Protein AF-0000000077281899 (afdb_homodimer)

pLDDT: mean 81.51, std 17.68, range [34.12, 97.5]

Sequence (374 aa):
MSPRGRVKLVPLQTLPIITEPFSRVAIDLVGPLSPPSSEGHRYILTLIDFATGFPEALPLKSIDTI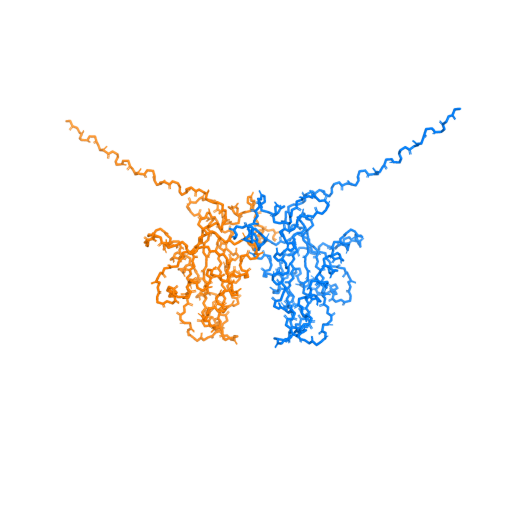SVTEALITIFSRVGIPREILSDQGTQFTPQLMQEIHKLLGVKPMFTTPYHPRSNARIDRLHSTLKAGLRKLCSDKPTEWHRYLIPTMFALREIPSDRTGFSAFEMLYGRKVRGPLAVLRDLMSPRGRVKLVPLQTLPIITEPFSRVAIDLVGPLSPPSSEGHRYILTLIDFATGFPEALPLKSIDTISVTEALITIFSRVGIPREILSDQGTQFTPQLMQEIHKLLGVKPMFTTPYHPRSNARIDRLHSTLKAGLRKLCSDKPTEWHRYLIPTMFALREIPSDRTGFSAFEMLYGRKVRGPLAVLRDL

Foldseek 3Di:
DPPPPPPPPPPPPPPPPLDQWQQEKEKEKDAQDPPAAPVQFRIWIWMATPNQRQIDIATFNDLALVRVLVVVCVVCVVRHHYQEYHYPCDPSCDPVSVVSSCVVSVHPHPPPDPDPVVNVVSVVVVVVQLVVQLCVVCVPPNNNSNVCRVLSSLVQQQDADPVPSHGSCCSRVVDHDCGPVNVVVVD/DPPPPPPPPPPPPPPPPLDQWQQEKEKEKDAQDPPAAPVQFRIWIWMATPNQRQIDIATFNDLALVRVLVVVCVVCVVRHDYQEYHYPCDPSCDPVSVVSSCVVSVHPHPPPDPDPVVNVVSVVVVVVQLVVQLCVVCVPPNNNSNVCRVLSSLVQQQDADPVPRHGSVCSRVVDHDCTPVNVVVVD

Radius of gyration: 22.89 Å; Cα contacts (8 Å, |Δi|>4): 564; chains: 2; bounding box: 59×101×50 Å

Nearest PDB structures (foldseek):
  4bac-assembly1_A-2  TM=8.674E-01  e=1.815E-12  Human spumaretrovirus
  4fw1-assembly1_B  TM=7.807E-01  e=2.555E-09  Rous sarcoma virus - Prague C
  1c0m-assembly1_A  TM=7.804E-01  e=4.773E-09  Rous sarcoma virus
  4fw2-assembly1_B  TM=7.621E-01  e=1.297E-08  Rous sarcoma virus - Prague C
  1asu-assembly1_A-2  TM=7.762E-01  e=1.086E-07  Avian sarcoma virus

Solvent-accessible surface area (backbone atoms only — not comparable to full-atom values): 20957 Å² total; per-residue (Å²): 136,80,82,75,75,74,74,71,72,66,69,72,69,73,66,72,75,77,48,60,68,36,34,40,32,39,40,49,77,46,62,82,44,82,72,45,27,81,87,50,30,25,32,34,43,35,35,37,20,70,45,36,58,40,68,47,69,43,73,24,67,57,81,48,62,65,53,47,41,51,52,49,48,62,53,26,50,73,57,22,56,40,60,33,74,37,60,70,78,40,91,83,51,39,73,67,48,48,50,51,40,22,59,75,69,60,30,62,77,49,78,62,68,75,88,50,69,65,66,52,48,54,55,50,50,50,49,50,52,48,50,53,49,44,52,68,72,17,67,91,41,67,39,50,44,70,71,46,43,59,61,51,46,28,52,56,28,56,44,56,35,89,88,76,67,46,15,18,37,30,58,58,52,73,39,88,53,43,37,73,66,52,42,57,70,72,102,135,80,80,76,74,74,74,72,72,64,70,73,68,71,66,71,74,76,47,61,68,36,36,40,31,38,40,50,75,46,63,82,43,84,72,44,28,82,85,51,29,26,32,33,43,34,36,36,20,69,46,34,58,41,69,47,69,43,75,24,67,57,79,48,61,65,52,48,40,52,53,49,46,64,53,25,51,74,57,20,58,40,61,32,75,38,58,70,76,41,92,81,53,39,73,67,49,49,49,52,41,22,59,74,69,62,30,64,75,51,78,63,67,76,87,49,70,66,64,52,48,54,53,49,50,49,50,52,51,49,49,54,50,44,52,67,72,16,69,89,43,65,37,50,43,69,70,45,41,57,61,51,46,27,51,58,28,56,44,56,36,89,86,75,68,44,16,19,37,31,58,58,53,72,39,90,52,42,37,73,66,53,41,59,69,72,104

Secondary structure (DSSP, 8-state):
--------------------TTSEEEEEEE---SSPPTT---EEEEEEETTT--EEEEEES--SHHHHHHHHHHHHHHH---SEEEE---TTS-HHHHHHHHHHHT-------S--HHHHHHHHHHHHHHHHHHHHHTSS-GGGGGGGHHHHHHHHHHSBPTTTSSBHHHHHHSS----HHHHHHH-/--------------------TTSEEEEEEE---SSPPTT---EEEEEEETTT--EEEEEES--SHHHHHHHHHHHHHHH---SEEEE---TTS-HHHHHHHHHHHT-------S--HHHHHHHHHHHHHHHHHHHHHTSS-GGGGGGGHHHHHHHHHHSBPTTTSSBHHHHHHSS----HHHHHHH-

InterPro domains:
  IPR001584 Integrase, catalytic core [PF00665] (19-117)
  IPR001584 Integrase, catalytic core [PS50994] (17-176)
  IPR012337 Ribonuclease H-like superfamily [SSF53098] (16-170)
  IPR036397 Ribonuclease H superfamily [G3DSA:3.30.420.10] (11-186)

Organism: Petrolisthes cinctipes (NCBI:txid88211)

Structure (mmCIF, N/CA/C/O backbone):
data_AF-0000000077281899-model_v1
#
loop_
_entity.id
_entity.type
_entity.pdbx_description
1 polymer 'Integrase catalytic domain-containing protein'
#
loop_
_atom_site.group_PDB
_atom_site.id
_atom_site.type_symbol
_atom_site.label_atom_id
_atom_site.label_alt_id
_atom_site.label_comp_id
_atom_site.label_asym_id
_atom_site.label_entity_id
_atom_site.label_seq_id
_atom_site.pdbx_PDB_ins_code
_atom_site.Cartn_x
_atom_site.Cartn_y
_atom_site.Cartn_z
_atom_site.occupancy
_atom_site.B_iso_or_equiv
_atom_site.auth_seq_id
_atom_site.auth_comp_id
_atom_site.auth_asym_id
_atom_site.auth_atom_id
_atom_site.pdbx_PDB_model_num
ATOM 1 N N . MET A 1 1 ? 39.531 -50.031 9.656 1 34.12 1 MET A N 1
ATOM 2 C CA . MET A 1 1 ? 39.531 -48.75 8.93 1 34.12 1 MET A CA 1
ATOM 3 C C . MET A 1 1 ? 38.094 -48.25 8.758 1 34.12 1 MET A C 1
ATOM 5 O O . MET A 1 1 ? 37.281 -48.906 8.117 1 34.12 1 MET A O 1
ATOM 9 N N . SER A 1 2 ? 37.562 -47.406 9.688 1 41.12 2 SER A N 1
ATOM 10 C CA . SER A 1 2 ? 36.188 -46.906 9.844 1 41.12 2 SER A CA 1
ATOM 11 C C . SER A 1 2 ? 35.781 -46 8.672 1 41.12 2 SER A C 1
ATOM 13 O O . SER A 1 2 ? 36.594 -45.219 8.188 1 41.12 2 SER A O 1
ATOM 15 N N . PRO A 1 3 ? 34.781 -46.406 7.863 1 44.94 3 PRO A N 1
ATOM 16 C CA . PRO A 1 3 ? 34.344 -45.625 6.688 1 44.94 3 PRO A CA 1
ATOM 17 C C . PRO A 1 3 ? 34.125 -44.156 7 1 44.94 3 PRO A C 1
ATOM 19 O O . PRO A 1 3 ? 33.5 -43.844 8.023 1 44.94 3 PRO A O 1
ATOM 22 N N . ARG A 1 4 ? 35.094 -43.312 6.758 1 41.78 4 ARG A N 1
ATOM 23 C CA . ARG A 1 4 ? 34.906 -41.875 6.844 1 41.78 4 ARG A CA 1
ATOM 24 C C . ARG A 1 4 ? 33.625 -41.438 6.137 1 41.78 4 ARG A C 1
ATOM 26 O O . ARG A 1 4 ? 33.406 -41.781 4.965 1 41.78 4 ARG A O 1
ATOM 33 N N . GLY A 1 5 ? 32.594 -41.281 6.879 1 39.41 5 GLY A N 1
ATOM 34 C CA . GLY A 1 5 ? 31.297 -40.812 6.414 1 39.41 5 GLY A CA 1
ATOM 35 C C . GLY A 1 5 ? 31.391 -39.625 5.484 1 39.41 5 GLY A C 1
ATOM 36 O O . GLY A 1 5 ? 32.094 -38.656 5.777 1 39.41 5 GLY A O 1
ATOM 37 N N . ARG A 1 6 ? 31.359 -39.875 4.188 1 42.97 6 ARG A N 1
ATOM 38 C CA . ARG A 1 6 ? 31.281 -38.844 3.178 1 42.97 6 ARG A CA 1
ATOM 39 C C . ARG A 1 6 ? 30.266 -37.75 3.576 1 42.97 6 ARG A C 1
ATOM 41 O O . ARG A 1 6 ? 29.109 -38.062 3.855 1 42.97 6 ARG A O 1
ATOM 48 N N . VAL A 1 7 ? 30.75 -36.75 4.238 1 39.31 7 VAL A N 1
ATOM 49 C CA . VAL A 1 7 ? 29.906 -35.594 4.426 1 39.31 7 VAL A CA 1
ATOM 50 C C . VAL A 1 7 ? 29.266 -35.188 3.092 1 39.31 7 VAL A C 1
ATOM 52 O O . VAL A 1 7 ? 29.984 -34.969 2.104 1 39.31 7 VAL A O 1
ATOM 55 N N . LYS A 1 8 ? 28.141 -35.75 2.809 1 39.59 8 LYS A N 1
ATOM 56 C CA . LYS A 1 8 ? 27.359 -35.281 1.674 1 39.59 8 LYS A CA 1
ATOM 57 C C . LYS A 1 8 ? 27.391 -33.75 1.597 1 39.59 8 LYS A C 1
ATOM 59 O O . LYS A 1 8 ? 27.078 -33.062 2.57 1 39.59 8 LYS A O 1
ATOM 64 N N . LEU A 1 9 ? 28.281 -33.188 0.83 1 35.5 9 LEU A N 1
ATOM 65 C CA . LEU A 1 9 ? 28.219 -31.766 0.549 1 35.5 9 LEU A CA 1
ATOM 66 C C . LEU A 1 9 ? 26.781 -31.328 0.321 1 35.5 9 LEU A C 1
ATOM 68 O O . LEU A 1 9 ? 26.078 -31.891 -0.52 1 35.5 9 LEU A O 1
ATOM 72 N N . VAL A 1 10 ? 26.078 -31.031 1.316 1 37.97 10 VAL A N 1
ATOM 73 C CA . VAL A 1 10 ? 24.828 -30.344 1.04 1 37.97 10 VAL A CA 1
ATOM 74 C C . VAL A 1 10 ? 25.031 -29.297 -0.045 1 37.97 10 VAL A C 1
ATOM 76 O O . VAL A 1 10 ? 26 -28.516 0.016 1 37.97 10 VAL A O 1
ATOM 79 N N . PRO A 1 11 ? 24.766 -29.703 -1.257 1 39.22 11 PRO A N 1
ATOM 80 C CA . PRO A 1 11 ? 24.906 -28.625 -2.24 1 39.22 11 PRO A CA 1
ATOM 81 C C . PRO A 1 11 ? 24.594 -27.25 -1.656 1 39.22 11 PRO A C 1
ATOM 83 O O . PRO A 1 11 ? 23.766 -27.141 -0.747 1 39.22 11 PRO A O 1
ATOM 86 N N . LEU A 1 12 ? 25.609 -26.406 -1.515 1 35.34 12 LEU A N 1
ATOM 87 C CA . LEU A 1 12 ? 25.328 -25 -1.215 1 35.34 12 LEU A CA 1
ATOM 88 C C . LEU A 1 12 ? 23.969 -24.578 -1.774 1 35.34 12 LEU A C 1
ATOM 90 O O . LEU A 1 12 ? 23.719 -24.75 -2.967 1 35.34 12 LEU A O 1
ATOM 94 N N . GLN A 1 13 ? 22.953 -24.891 -1.125 1 38.09 13 GLN A N 1
ATOM 95 C CA . GLN A 1 13 ? 21.75 -24.203 -1.581 1 38.09 13 GLN A CA 1
ATOM 96 C C . GLN A 1 13 ? 22.094 -22.859 -2.209 1 38.09 13 GLN A C 1
ATOM 98 O O . GLN A 1 13 ? 22.844 -22.078 -1.628 1 38.09 13 GLN A O 1
ATOM 103 N N . THR A 1 14 ? 22.422 -22.812 -3.527 1 37.22 14 THR A N 1
ATOM 104 C CA . THR A 1 14 ? 22.625 -21.547 -4.238 1 37.22 14 THR A CA 1
ATOM 105 C C . THR A 1 14 ? 21.906 -20.406 -3.521 1 37.22 14 THR A C 1
ATOM 107 O O . THR A 1 14 ? 20.719 -20.516 -3.221 1 37.22 14 THR A O 1
ATOM 110 N N . LEU A 1 15 ? 22.547 -19.797 -2.596 1 37.78 15 LEU A N 1
ATOM 111 C CA . LEU A 1 15 ? 21.969 -18.578 -2.047 1 37.78 15 LEU A CA 1
ATOM 112 C C . LEU A 1 15 ? 21.094 -17.875 -3.076 1 37.78 15 LEU A C 1
ATOM 114 O O . LEU A 1 15 ? 21.5 -17.703 -4.23 1 37.78 15 LEU A O 1
ATOM 118 N N . PRO A 1 16 ? 19.875 -18.031 -2.988 1 43.03 16 PRO A N 1
ATOM 119 C CA . PRO A 1 16 ? 19.125 -17.25 -3.979 1 43.03 16 PRO A CA 1
ATOM 120 C C . PRO A 1 16 ? 19.766 -15.898 -4.277 1 43.03 16 PRO A C 1
ATOM 122 O O . PRO A 1 16 ? 20.281 -15.242 -3.371 1 43.03 16 PRO A O 1
ATOM 125 N N . ILE A 1 17 ? 20.562 -15.672 -5.32 1 46.53 17 ILE A N 1
ATOM 126 C CA . ILE A 1 17 ? 20.969 -14.359 -5.82 1 46.53 17 ILE A CA 1
ATOM 127 C C . ILE A 1 17 ? 19.969 -13.305 -5.355 1 46.53 17 ILE A C 1
ATOM 129 O O . ILE A 1 17 ? 18.766 -13.398 -5.652 1 46.53 17 ILE A O 1
ATOM 133 N N . ILE A 1 18 ? 20.281 -12.719 -4.168 1 52.62 18 ILE A N 1
ATOM 134 C CA . ILE A 1 18 ? 19.5 -11.602 -3.645 1 52.62 18 ILE A CA 1
ATOM 135 C C . ILE A 1 18 ? 19.172 -10.633 -4.773 1 52.62 18 ILE A C 1
ATOM 137 O O . ILE A 1 18 ? 20.062 -9.992 -5.328 1 52.62 18 ILE A O 1
ATOM 141 N N . THR A 1 19 ? 18.109 -10.852 -5.566 1 78.19 19 THR A N 1
ATOM 142 C CA . THR A 1 19 ? 17.625 -10.016 -6.656 1 78.19 19 THR A CA 1
ATOM 143 C C . THR A 1 19 ? 16.969 -8.75 -6.109 1 78.19 19 THR A C 1
ATOM 145 O O . THR A 1 19 ? 16.734 -8.633 -4.902 1 78.19 19 THR A O 1
ATOM 148 N N . GLU A 1 20 ? 17.109 -7.641 -6.75 1 90.94 20 GLU A N 1
ATOM 149 C CA . GLU A 1 20 ? 16.391 -6.391 -6.5 1 90.94 20 GLU A CA 1
ATOM 150 C C . GLU A 1 20 ? 14.984 -6.652 -5.973 1 90.94 20 GLU A C 1
ATOM 152 O O . GLU A 1 20 ? 14.242 -7.461 -6.535 1 90.94 20 GLU A O 1
ATOM 157 N N . PRO A 1 21 ? 14.789 -6.121 -4.766 1 96 21 PRO A N 1
ATOM 158 C CA . PRO A 1 21 ? 13.438 -6.305 -4.227 1 96 21 PRO A CA 1
ATOM 159 C C . PRO A 1 21 ? 12.344 -6.07 -5.27 1 96 21 PRO A C 1
ATOM 161 O O . PRO A 1 21 ? 12.383 -5.074 -5.996 1 96 21 PRO A O 1
ATOM 164 N N . PHE A 1 22 ? 11.469 -7.027 -5.418 1 94.44 22 PHE A N 1
ATOM 165 C CA . PHE A 1 22 ? 10.273 -7.027 -6.25 1 94.44 22 PHE A CA 1
ATOM 166 C C . PHE A 1 22 ? 10.641 -7.094 -7.727 1 94.44 22 PHE A C 1
ATOM 168 O O . PHE A 1 22 ? 9.828 -6.746 -8.586 1 94.44 22 PHE A O 1
ATOM 175 N N . SER A 1 23 ? 11.844 -7.492 -8.023 1 91.69 23 SER A N 1
ATOM 176 C CA . SER A 1 23 ? 12.203 -7.762 -9.414 1 91.69 23 SER A CA 1
ATOM 177 C C . SER A 1 23 ? 11.547 -9.047 -9.914 1 91.69 23 SER A C 1
ATOM 179 O O . SER A 1 23 ? 11.18 -9.141 -11.086 1 91.69 23 SER A O 1
ATOM 181 N N . ARG A 1 24 ? 11.43 -9.984 -8.984 1 88.62 24 ARG A N 1
ATOM 182 C CA . ARG A 1 24 ? 10.766 -11.25 -9.25 1 88.62 24 ARG A CA 1
ATOM 183 C C . ARG A 1 24 ? 9.727 -11.57 -8.18 1 88.62 24 ARG A C 1
ATOM 185 O O . ARG A 1 24 ? 10.055 -11.609 -6.992 1 88.62 24 ARG A O 1
ATOM 192 N N . VAL A 1 25 ? 8.477 -11.797 -8.688 1 90.44 25 VAL A N 1
ATOM 193 C CA . VAL A 1 25 ? 7.414 -12.039 -7.719 1 90.44 25 VAL A CA 1
ATOM 194 C C . VAL A 1 25 ? 6.598 -13.258 -8.156 1 90.44 25 VAL A C 1
ATOM 196 O O . VAL A 1 25 ? 6.574 -13.609 -9.336 1 90.44 25 VAL A O 1
ATOM 199 N N . ALA A 1 26 ? 6.059 -13.867 -7.137 1 88.5 26 ALA A N 1
ATOM 200 C CA . ALA A 1 26 ? 5.062 -14.906 -7.395 1 88.5 26 ALA A CA 1
ATOM 201 C C . ALA A 1 26 ? 3.666 -14.438 -6.988 1 88.5 26 ALA A C 1
ATOM 203 O O . ALA A 1 26 ? 3.496 -13.812 -5.941 1 88.5 26 ALA A O 1
ATOM 204 N N . ILE A 1 27 ? 2.66 -14.75 -7.852 1 90.69 27 ILE A N 1
ATOM 205 C CA . ILE A 1 27 ? 1.284 -14.398 -7.52 1 90.69 27 ILE A CA 1
ATOM 206 C C . ILE A 1 27 ? 0.417 -15.656 -7.523 1 90.69 27 ILE A C 1
ATOM 208 O O . ILE A 1 27 ? 0.765 -16.656 -8.156 1 90.69 27 ILE A O 1
ATOM 212 N N . ASP A 1 28 ? -0.678 -15.586 -6.77 1 88.75 28 ASP A N 1
ATOM 213 C CA . ASP A 1 28 ? -1.666 -16.656 -6.715 1 88.75 28 ASP A CA 1
ATOM 214 C C . ASP A 1 28 ? -3.031 -16.125 -6.285 1 88.75 28 ASP A C 1
ATOM 216 O O . ASP A 1 28 ? -3.139 -15 -5.797 1 88.75 28 ASP A O 1
ATOM 220 N N . LEU A 1 29 ? -4.02 -16.922 -6.555 1 89.69 29 LEU A N 1
ATOM 221 C CA . LEU A 1 29 ? -5.387 -16.578 -6.18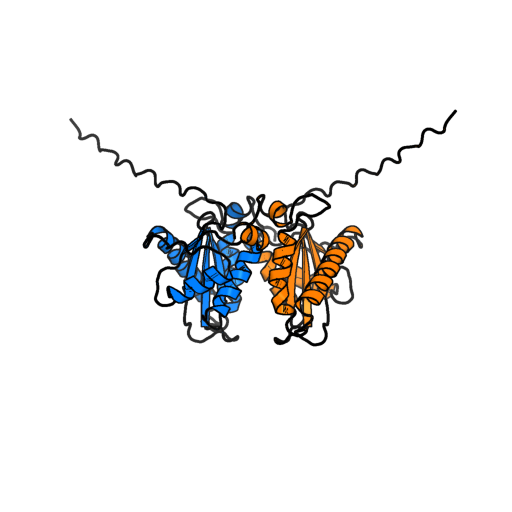8 1 89.69 29 LEU A CA 1
ATOM 222 C C . LEU A 1 29 ? -5.977 -17.594 -5.227 1 89.69 29 LEU A C 1
ATOM 224 O O . LEU A 1 29 ? -5.918 -18.797 -5.484 1 89.69 29 LEU A O 1
ATOM 228 N N . VAL A 1 30 ? -6.473 -17.062 -4.137 1 89.19 30 VAL A N 1
ATOM 229 C CA . VAL A 1 30 ? -7.234 -17.875 -3.201 1 89.19 30 VAL A CA 1
ATOM 230 C C . VAL A 1 30 ? -8.727 -17.641 -3.406 1 89.19 30 VAL A C 1
ATOM 232 O O . VAL A 1 30 ? -9.188 -16.5 -3.416 1 89.19 30 VAL A O 1
ATOM 235 N N . GLY A 1 31 ? -9.438 -18.734 -3.467 1 88.44 31 GLY A N 1
ATOM 236 C CA . GLY A 1 31 ? -10.875 -18.609 -3.635 1 88.44 31 GLY A CA 1
ATOM 237 C C . GLY A 1 31 ? -11.422 -19.484 -4.754 1 88.44 31 GLY A C 1
ATOM 238 O O . GLY A 1 31 ? -10.68 -20.25 -5.363 1 88.44 31 GLY A O 1
ATOM 239 N N . PRO A 1 32 ? -12.602 -19.5 -5.051 1 90.56 32 PRO A N 1
ATOM 240 C CA . PRO A 1 32 ? -13.602 -18.625 -4.414 1 90.56 32 PRO A CA 1
ATOM 241 C C . PRO A 1 32 ? -13.852 -19 -2.953 1 90.56 32 PRO A C 1
ATOM 243 O O . PRO A 1 32 ? -13.914 -20.188 -2.613 1 90.56 32 PRO A O 1
ATOM 246 N N . LEU A 1 33 ? -13.984 -17.953 -2.174 1 89.5 33 LEU A N 1
ATOM 247 C CA . LEU A 1 33 ? -14.273 -18.125 -0.753 1 89.5 33 LEU A CA 1
ATOM 248 C C . LEU A 1 33 ? -15.773 -18 -0.492 1 89.5 33 LEU A C 1
ATOM 250 O O . LEU A 1 33 ? -16.438 -17.125 -1.034 1 89.5 33 LEU A O 1
ATOM 254 N N . SER A 1 34 ? -16.234 -18.984 0.237 1 87.75 34 SER A N 1
ATOM 255 C CA . SER A 1 34 ? -17.641 -19.016 0.595 1 87.75 34 SER A CA 1
ATOM 256 C C . SER A 1 34 ? -17.828 -19.062 2.107 1 87.75 34 SER A C 1
ATOM 258 O O . SER A 1 34 ? -17.203 -19.875 2.785 1 87.75 34 SER A O 1
ATOM 260 N N . PRO A 1 35 ? -18.719 -18.25 2.611 1 88.56 35 PRO A N 1
ATOM 261 C CA . PRO A 1 35 ? -19.453 -17.156 1.956 1 88.56 35 PRO A CA 1
ATOM 262 C C . PRO A 1 35 ? -18.562 -15.977 1.591 1 88.56 35 PRO A C 1
ATOM 264 O O . PRO A 1 35 ? -17.438 -15.867 2.096 1 88.56 35 PRO A O 1
ATOM 267 N N . PRO A 1 36 ? -19.062 -15.102 0.631 1 93.75 36 PRO A N 1
ATOM 268 C CA . PRO A 1 36 ? -18.328 -13.867 0.375 1 93.75 36 PRO A CA 1
ATOM 269 C C . PRO A 1 36 ? -18.203 -12.984 1.614 1 93.75 36 PRO A C 1
ATOM 271 O O . PRO A 1 36 ? -18.938 -13.172 2.586 1 93.75 36 PRO A O 1
ATOM 274 N N . SER A 1 37 ? -17.266 -12.086 1.468 1 95.69 37 SER A N 1
ATOM 275 C CA . SER A 1 37 ? -17.188 -11.117 2.555 1 95.69 37 SER A CA 1
ATOM 276 C C . SER A 1 37 ? -18.422 -10.219 2.586 1 95.69 37 SER A C 1
ATOM 278 O O . SER A 1 37 ? -19.203 -10.203 1.638 1 95.69 37 SER A O 1
ATOM 280 N N . SER A 1 38 ? -18.562 -9.508 3.652 1 94.69 38 SER A N 1
ATOM 281 C CA . SER A 1 38 ? -19.672 -8.578 3.795 1 94.69 38 SER A CA 1
ATOM 282 C C . SER A 1 38 ? -19.625 -7.484 2.73 1 94.69 38 SER A C 1
ATOM 284 O O . SER A 1 38 ? -20.641 -6.84 2.447 1 94.69 38 SER A O 1
ATOM 286 N N . GLU A 1 39 ? -18.484 -7.297 2.084 1 94.19 39 GLU A N 1
ATOM 287 C CA . GLU A 1 39 ? -18.344 -6.301 1.026 1 94.19 39 GLU A CA 1
ATOM 288 C C . GLU A 1 39 ? -18.359 -6.953 -0.353 1 94.19 39 GLU A C 1
ATOM 290 O O . GLU A 1 39 ? -18.094 -6.293 -1.36 1 94.19 39 GLU A O 1
ATOM 295 N N . GLY A 1 40 ? -18.5 -8.211 -0.359 1 96.38 40 GLY A N 1
ATOM 296 C CA . GLY A 1 40 ? -18.719 -8.906 -1.622 1 96.38 40 GLY A CA 1
ATOM 297 C C . GLY A 1 40 ? -17.453 -9.5 -2.199 1 96.38 40 GLY A C 1
ATOM 298 O O . GLY A 1 40 ? -17.438 -9.945 -3.35 1 96.38 40 GLY A O 1
ATOM 299 N N . HIS A 1 41 ? -16.391 -9.547 -1.473 1 97.12 41 HIS A N 1
ATOM 300 C CA . HIS A 1 41 ? -15.148 -10.156 -1.938 1 97.12 41 HIS A CA 1
ATOM 301 C C . HIS A 1 41 ? -15.25 -11.68 -1.939 1 97.12 41 HIS A C 1
ATOM 303 O O . HIS A 1 41 ? -15.805 -12.266 -1.013 1 97.12 41 HIS A O 1
ATOM 309 N N . ARG A 1 42 ? -14.648 -12.273 -2.934 1 96 42 ARG A N 1
ATOM 310 C CA . ARG A 1 42 ? -14.734 -13.727 -3.051 1 96 42 ARG A CA 1
ATOM 311 C C . ARG A 1 42 ? -13.352 -14.344 -3.23 1 96 42 ARG A C 1
ATOM 313 O O . ARG A 1 42 ? -13.195 -15.562 -3.191 1 96 42 ARG A O 1
ATOM 320 N N . TYR A 1 43 ? -12.391 -13.516 -3.479 1 94.06 43 TYR A N 1
ATOM 321 C CA . TYR A 1 43 ? -11.039 -13.992 -3.766 1 94.06 43 TYR A CA 1
ATOM 322 C C . TYR A 1 43 ? -10 -13.18 -3.01 1 94.06 43 TYR A C 1
ATOM 324 O O . TYR A 1 43 ? -10.289 -12.07 -2.541 1 94.06 43 TYR A O 1
ATOM 332 N N . ILE A 1 44 ? -8.844 -13.773 -2.828 1 95.06 44 ILE A N 1
ATOM 333 C CA . ILE A 1 44 ? -7.668 -13.047 -2.348 1 95.06 44 ILE A CA 1
ATOM 334 C C . ILE A 1 44 ? -6.523 -13.203 -3.348 1 95.06 44 ILE A C 1
ATOM 336 O O . ILE A 1 44 ? -6.121 -14.32 -3.676 1 95.06 44 ILE A O 1
ATOM 340 N N . LEU A 1 45 ? -6.055 -12.117 -3.879 1 95 45 LEU A N 1
ATOM 341 C CA . LEU A 1 45 ? -4.797 -12.125 -4.621 1 95 45 LEU A CA 1
ATOM 342 C C . LEU A 1 45 ? -3.604 -12.086 -3.672 1 95 45 LEU A C 1
ATOM 344 O O . LEU A 1 45 ? -3.512 -11.203 -2.82 1 95 45 LEU A O 1
ATOM 348 N N . THR A 1 46 ? -2.783 -13.086 -3.805 1 94.94 46 THR A N 1
ATOM 349 C CA . THR A 1 46 ? -1.579 -13.102 -2.98 1 94.94 46 THR A CA 1
ATOM 350 C C . THR A 1 46 ? -0.333 -12.93 -3.844 1 94.94 46 THR A C 1
ATOM 352 O O . THR A 1 46 ? -0.328 -13.297 -5.02 1 94.94 46 THR A O 1
ATOM 355 N N . LEU A 1 47 ? 0.655 -12.328 -3.252 1 93.69 47 LEU A N 1
ATOM 356 C CA . LEU A 1 47 ? 1.937 -12.086 -3.904 1 93.69 47 LEU A CA 1
ATOM 357 C C . LEU A 1 47 ? 3.084 -12.195 -2.906 1 93.69 47 LEU A C 1
ATOM 359 O O . LEU A 1 47 ? 2.957 -11.758 -1.759 1 93.69 47 LEU A O 1
ATOM 363 N N . ILE A 1 48 ? 4.172 -12.789 -3.344 1 93 48 ILE A N 1
ATOM 364 C CA . ILE A 1 48 ? 5.371 -12.82 -2.512 1 93 48 ILE A CA 1
ATOM 365 C C . ILE A 1 48 ? 6.582 -12.391 -3.336 1 93 48 ILE A C 1
ATOM 367 O O . ILE A 1 48 ? 6.723 -12.789 -4.496 1 93 48 ILE A O 1
ATOM 371 N N . ASP A 1 49 ? 7.332 -11.508 -2.77 1 93.5 49 ASP A N 1
ATOM 372 C CA . ASP A 1 49 ? 8.586 -11.094 -3.385 1 93.5 49 ASP A CA 1
ATOM 373 C C . ASP A 1 49 ? 9.695 -12.102 -3.098 1 93.5 49 ASP A C 1
ATOM 375 O O . ASP A 1 49 ? 9.945 -12.453 -1.941 1 93.5 49 ASP A O 1
ATOM 379 N N . PHE A 1 50 ? 10.461 -12.5 -4.074 1 88.44 50 PHE A N 1
ATOM 380 C CA . PHE A 1 50 ? 11.461 -13.539 -3.895 1 88.44 50 PHE A CA 1
ATOM 381 C C . PHE A 1 50 ? 12.672 -13.008 -3.137 1 88.44 50 PHE A C 1
ATOM 383 O O . PHE A 1 50 ? 13.297 -13.734 -2.363 1 88.44 50 PHE A O 1
ATOM 390 N N . ALA A 1 51 ? 12.953 -11.812 -3.371 1 91.25 51 ALA A N 1
ATOM 391 C CA . ALA A 1 51 ? 14.172 -11.25 -2.787 1 91.25 51 ALA A CA 1
ATOM 392 C C . ALA A 1 51 ? 14.008 -11.031 -1.286 1 91.25 51 ALA A C 1
ATOM 394 O O . ALA A 1 51 ? 14.93 -11.281 -0.512 1 91.25 51 ALA A O 1
ATOM 395 N N . THR A 1 52 ? 12.797 -10.625 -0.877 1 93.38 52 THR A N 1
ATOM 396 C CA . THR A 1 52 ? 12.664 -10.156 0.497 1 93.38 52 THR A CA 1
ATOM 397 C C . THR A 1 52 ? 11.688 -11.023 1.273 1 93.38 52 THR A C 1
ATOM 399 O O . THR A 1 52 ? 11.648 -10.984 2.504 1 93.38 52 THR A O 1
ATOM 402 N N . GLY A 1 53 ? 10.883 -11.734 0.569 1 91.88 53 GLY A N 1
ATOM 403 C CA . GLY A 1 53 ? 9.82 -12.484 1.232 1 91.88 53 GLY A CA 1
ATOM 404 C C . GLY A 1 53 ? 8.641 -11.617 1.633 1 91.88 53 GLY A C 1
ATOM 405 O O . GLY A 1 53 ? 7.758 -12.062 2.365 1 91.88 53 GLY A O 1
ATOM 406 N N . PHE A 1 54 ? 8.547 -10.406 1.171 1 95.88 54 PHE A N 1
ATOM 407 C CA . PHE A 1 54 ? 7.484 -9.469 1.521 1 95.88 54 PHE A CA 1
ATOM 408 C C . PHE A 1 54 ? 6.148 -9.93 0.948 1 95.88 54 PHE A C 1
ATOM 410 O O . PHE A 1 54 ? 5.992 -10.023 -0.271 1 95.88 54 PHE A O 1
ATOM 417 N N . PRO A 1 55 ? 5.191 -10.156 1.827 1 96.44 55 PRO A N 1
ATOM 418 C CA . PRO A 1 55 ? 3.91 -10.688 1.353 1 96.44 55 PRO A CA 1
ATOM 419 C C . PRO A 1 55 ? 2.893 -9.594 1.052 1 96.44 55 PRO A C 1
ATOM 421 O O . PRO A 1 55 ? 2.924 -8.523 1.676 1 96.44 55 PRO A O 1
ATOM 424 N N . GLU A 1 56 ? 2.061 -9.836 0.072 1 97.5 56 GLU A N 1
ATOM 425 C CA . GLU A 1 56 ? 0.884 -9.031 -0.23 1 97.5 56 GLU A CA 1
ATOM 426 C C . GLU A 1 56 ? -0.377 -9.891 -0.287 1 97.5 56 GLU A C 1
ATOM 428 O O . GLU A 1 56 ? -0.331 -11.039 -0.725 1 97.5 56 GLU A O 1
ATOM 433 N N . ALA A 1 57 ? -1.48 -9.344 0.148 1 96.56 57 ALA A N 1
ATOM 434 C CA . ALA A 1 57 ? -2.797 -9.961 0.019 1 96.56 57 ALA A CA 1
ATOM 435 C C . ALA A 1 57 ? -3.885 -8.906 -0.159 1 96.56 57 ALA A C 1
ATOM 437 O O . ALA A 1 57 ? -4.016 -7.996 0.664 1 96.56 57 ALA A O 1
ATOM 438 N N . LEU A 1 58 ? -4.602 -9.023 -1.225 1 97.5 58 LEU A N 1
ATOM 439 C CA . LEU A 1 58 ? -5.688 -8.086 -1.496 1 97.5 58 LEU A CA 1
ATOM 440 C C . LEU A 1 58 ? -6.988 -8.828 -1.786 1 97.5 58 LEU A C 1
ATOM 442 O O . LEU A 1 58 ? -6.996 -9.805 -2.545 1 97.5 58 LEU A O 1
ATOM 446 N N . PRO A 1 59 ? -8.047 -8.406 -1.193 1 97.25 59 PRO A N 1
ATOM 447 C CA . PRO A 1 59 ? -9.344 -9.016 -1.512 1 97.25 59 PRO A CA 1
ATOM 448 C C . PRO A 1 59 ? -9.875 -8.586 -2.875 1 97.25 59 PRO A C 1
ATOM 450 O O . PRO A 1 59 ? -9.703 -7.434 -3.275 1 97.25 59 PRO A O 1
ATOM 453 N N . LEU A 1 60 ? -10.492 -9.5 -3.564 1 96.81 60 LEU A N 1
ATOM 454 C CA . LEU A 1 60 ? -11.062 -9.227 -4.879 1 96.81 60 LEU A CA 1
ATOM 455 C C . LEU A 1 60 ? -12.508 -9.703 -4.949 1 96.81 60 LEU A C 1
ATOM 457 O O . LEU A 1 60 ? -12.852 -10.75 -4.391 1 96.81 60 LEU A O 1
ATOM 461 N N . LYS A 1 61 ? -13.297 -8.953 -5.641 1 96.56 61 LYS A N 1
ATOM 462 C CA . LYS A 1 61 ? -14.672 -9.383 -5.91 1 96.56 61 LYS A CA 1
ATOM 463 C C . LYS A 1 61 ? -14.727 -10.297 -7.129 1 96.56 61 LYS A C 1
ATOM 465 O O . LYS A 1 61 ? -15.602 -11.172 -7.215 1 96.56 61 LYS A O 1
ATOM 470 N N . SER A 1 62 ? -13.789 -10.062 -8.055 1 94.7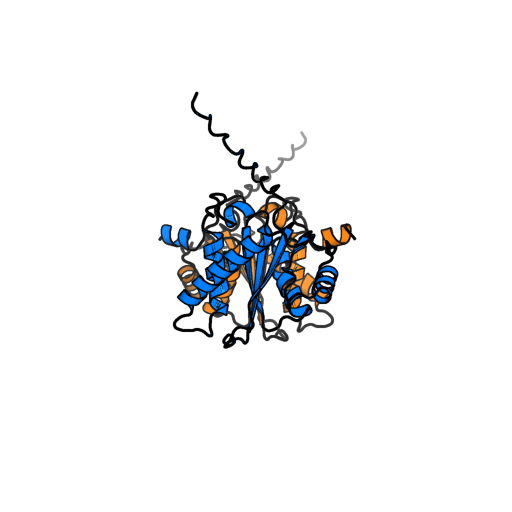5 62 SER A N 1
ATOM 471 C CA . SER A 1 62 ? -13.703 -10.836 -9.281 1 94.75 62 SER A CA 1
ATOM 472 C C . SER A 1 62 ? -12.25 -11.055 -9.703 1 94.75 62 SER A C 1
ATOM 474 O O . SER A 1 62 ? -11.344 -10.406 -9.172 1 94.75 62 SER A O 1
ATOM 476 N N . ILE A 1 63 ? -12.062 -11.984 -10.578 1 91.81 63 ILE A N 1
ATOM 477 C CA . ILE A 1 63 ? -10.695 -12.289 -10.977 1 91.81 63 ILE A CA 1
ATOM 478 C C . ILE A 1 63 ? -10.539 -12.086 -12.484 1 91.81 63 ILE A C 1
ATOM 480 O O . ILE A 1 63 ? -9.773 -12.797 -13.133 1 91.81 63 ILE A O 1
ATOM 484 N N . ASP A 1 64 ? -11.344 -11.234 -12.984 1 91.75 64 ASP A N 1
ATOM 485 C CA . ASP A 1 64 ? -11.125 -10.875 -14.383 1 91.75 64 ASP A CA 1
ATOM 486 C C . ASP A 1 64 ? -9.828 -10.094 -14.562 1 91.75 64 ASP A C 1
ATOM 488 O O . ASP A 1 64 ? -9.242 -9.617 -13.586 1 91.75 64 ASP A O 1
ATOM 492 N N . THR A 1 65 ? -9.359 -9.969 -15.734 1 90 65 THR A N 1
ATOM 493 C CA . THR A 1 65 ? -8.07 -9.375 -16.078 1 90 65 THR A CA 1
ATOM 494 C C . THR A 1 65 ? -7.941 -7.977 -15.484 1 90 65 THR A C 1
ATOM 496 O O . THR A 1 65 ? -6.914 -7.641 -14.891 1 90 65 THR A O 1
ATOM 499 N N . ILE A 1 66 ? -8.945 -7.199 -15.586 1 90.25 66 ILE A N 1
ATOM 500 C CA . ILE A 1 66 ? -8.914 -5.809 -15.133 1 90.25 66 ILE A CA 1
ATOM 501 C C . ILE A 1 66 ? -8.781 -5.766 -13.609 1 90.25 66 ILE A C 1
ATOM 503 O O . ILE A 1 66 ? -7.941 -5.043 -13.078 1 90.25 66 ILE A O 1
ATOM 507 N N . SER A 1 67 ? -9.609 -6.574 -12.938 1 93.19 67 SER A N 1
ATOM 508 C CA . SER A 1 67 ? -9.594 -6.598 -11.477 1 93.19 67 SER A CA 1
ATOM 509 C C . SER A 1 67 ? -8.227 -7.027 -10.945 1 93.19 67 SER A C 1
ATOM 511 O O . SER A 1 67 ? -7.688 -6.398 -10.031 1 93.19 67 SER A O 1
ATOM 513 N N . VAL A 1 68 ? -7.691 -8.016 -11.523 1 93.69 68 VAL A N 1
ATOM 514 C CA . VAL A 1 68 ? -6.402 -8.539 -11.086 1 93.69 68 VAL A CA 1
ATOM 515 C C . VAL A 1 68 ? -5.301 -7.531 -11.414 1 93.69 68 VAL A C 1
ATOM 517 O O . VAL A 1 68 ? -4.438 -7.254 -10.578 1 93.69 68 VAL A O 1
ATOM 520 N N . THR A 1 69 ? -5.344 -6.98 -12.578 1 93.31 69 THR A N 1
ATOM 521 C CA . THR A 1 69 ? -4.336 -6.008 -12.984 1 93.31 69 THR A CA 1
ATOM 522 C C . THR A 1 69 ? -4.371 -4.777 -12.078 1 93.31 69 THR A C 1
ATOM 524 O O . THR A 1 69 ? -3.326 -4.281 -11.664 1 93.31 69 THR A O 1
ATOM 527 N N . GLU A 1 70 ? -5.547 -4.332 -11.781 1 93.25 70 GLU A N 1
ATOM 528 C CA . GLU A 1 70 ? -5.684 -3.172 -10.906 1 93.25 70 GLU A CA 1
ATOM 529 C C . GLU A 1 70 ? -5.121 -3.457 -9.523 1 93.25 70 GLU A C 1
ATOM 531 O O . GLU A 1 70 ? -4.484 -2.594 -8.914 1 93.25 70 GLU A O 1
ATOM 536 N N . ALA A 1 71 ? -5.371 -4.629 -9.062 1 96.12 71 ALA A N 1
ATOM 537 C CA . ALA A 1 71 ? -4.816 -5.027 -7.773 1 96.12 71 ALA A CA 1
ATOM 538 C C . ALA A 1 71 ? -3.291 -5.055 -7.812 1 96.12 71 ALA A C 1
ATOM 540 O O . ALA A 1 71 ? -2.631 -4.582 -6.883 1 96.12 71 ALA A O 1
ATOM 541 N N . LEU A 1 72 ? -2.754 -5.555 -8.859 1 95.5 72 LEU A N 1
ATOM 542 C CA . LEU A 1 72 ? -1.304 -5.625 -9.016 1 95.5 72 LEU A CA 1
ATOM 543 C C . LEU A 1 72 ? -0.703 -4.227 -9.125 1 95.5 72 LEU A C 1
ATOM 545 O O . LEU A 1 72 ? 0.351 -3.949 -8.547 1 95.5 72 LEU A O 1
ATOM 549 N N . ILE A 1 73 ? -1.362 -3.35 -9.797 1 94.5 73 ILE A N 1
ATOM 550 C CA . ILE A 1 73 ? -0.897 -1.973 -9.93 1 94.5 73 ILE A CA 1
ATOM 551 C C . ILE A 1 73 ? -0.886 -1.305 -8.555 1 94.5 73 ILE A C 1
ATOM 553 O O . ILE A 1 73 ? 0.024 -0.533 -8.242 1 94.5 73 ILE A O 1
ATOM 557 N N . THR A 1 74 ? -1.868 -1.609 -7.773 1 96.06 74 THR A N 1
ATOM 558 C CA . THR A 1 74 ? -1.925 -1.088 -6.41 1 96.06 74 THR A CA 1
ATOM 559 C C . THR A 1 74 ? -0.685 -1.499 -5.625 1 96.06 74 THR A C 1
ATOM 561 O O . THR A 1 74 ? -0.101 -0.685 -4.906 1 96.06 74 THR A O 1
ATOM 564 N N . ILE A 1 75 ? -0.291 -2.689 -5.789 1 97.44 75 ILE A N 1
ATOM 565 C CA . ILE A 1 75 ? 0.894 -3.203 -5.109 1 97.44 75 ILE A CA 1
ATOM 566 C C . ILE A 1 75 ? 2.148 -2.57 -5.707 1 97.44 75 ILE A C 1
ATOM 568 O O . ILE A 1 75 ? 2.949 -1.967 -4.992 1 97.44 75 ILE A O 1
ATOM 572 N N . PHE A 1 76 ? 2.264 -2.59 -7.016 1 96.62 76 PHE A N 1
ATOM 573 C CA . PHE A 1 76 ? 3.504 -2.229 -7.691 1 96.62 76 PHE A CA 1
ATOM 574 C C . PHE A 1 76 ? 3.725 -0.72 -7.648 1 96.62 76 PHE A C 1
ATOM 576 O O . PHE A 1 76 ? 4.863 -0.251 -7.711 1 96.62 76 PHE A O 1
ATOM 583 N N . SER A 1 77 ? 2.699 0.02 -7.496 1 96.31 77 SER A N 1
ATOM 584 C CA . SER A 1 77 ? 2.826 1.47 -7.387 1 96.31 77 SER A CA 1
ATOM 585 C C . SER A 1 77 ? 3.596 1.865 -6.129 1 96.31 77 SER A C 1
ATOM 587 O O . SER A 1 77 ? 4.023 3.014 -5.992 1 96.31 77 SER A O 1
ATOM 589 N N . ARG A 1 78 ? 3.805 0.91 -5.273 1 97.25 78 ARG A N 1
ATOM 590 C CA . ARG A 1 78 ? 4.484 1.204 -4.016 1 97.25 78 ARG A CA 1
ATOM 591 C C . ARG A 1 78 ? 5.895 0.622 -4.008 1 97.25 78 ARG A C 1
ATOM 593 O O . ARG A 1 78 ? 6.781 1.14 -3.324 1 97.25 78 ARG A O 1
ATOM 600 N N . VAL A 1 79 ? 6.055 -0.418 -4.793 1 97.44 79 VAL A N 1
ATOM 601 C CA . VAL A 1 79 ? 7.305 -1.153 -4.641 1 97.44 79 VAL A CA 1
ATOM 602 C C . VAL A 1 79 ? 7.992 -1.291 -5.996 1 97.44 79 VAL A C 1
ATOM 604 O O . VAL A 1 79 ? 9.109 -1.816 -6.086 1 97.44 79 VAL A O 1
ATOM 607 N N . GLY A 1 80 ? 7.352 -0.917 -7.066 1 95.31 80 GLY A N 1
ATOM 608 C CA . GLY A 1 80 ? 7.93 -0.989 -8.398 1 95.31 80 GLY A CA 1
ATOM 609 C C . GLY A 1 80 ? 7.355 -2.115 -9.234 1 95.31 80 GLY A C 1
ATOM 610 O O . GLY A 1 80 ? 6.859 -3.107 -8.695 1 95.31 80 GLY A O 1
ATOM 611 N N . ILE A 1 81 ? 7.434 -1.957 -10.516 1 93.81 81 ILE A N 1
ATOM 612 C CA . ILE A 1 81 ? 6.992 -2.979 -11.461 1 93.81 81 ILE A CA 1
ATOM 613 C C . ILE A 1 81 ? 8.055 -4.07 -11.578 1 93.81 81 ILE A C 1
ATOM 615 O O . ILE A 1 81 ? 9.219 -3.781 -11.867 1 93.81 81 ILE A O 1
ATOM 619 N N . PRO A 1 82 ? 7.637 -5.27 -11.375 1 92.06 82 PRO A N 1
ATOM 620 C CA . PRO A 1 82 ? 8.617 -6.355 -11.438 1 92.06 82 PRO A CA 1
ATOM 621 C C . PRO A 1 82 ? 9.094 -6.637 -12.859 1 92.06 82 PRO A C 1
ATOM 623 O O . PRO A 1 82 ? 8.461 -6.195 -13.828 1 92.06 82 PRO A O 1
ATOM 626 N N . ARG A 1 83 ? 10.172 -7.359 -12.891 1 87.69 83 ARG A N 1
ATOM 627 C CA . ARG A 1 83 ? 10.672 -7.844 -14.172 1 87.69 83 ARG A CA 1
ATOM 628 C C . ARG A 1 83 ? 10.039 -9.18 -14.539 1 87.69 83 ARG A C 1
ATOM 630 O O . ARG A 1 83 ? 9.867 -9.492 -15.719 1 87.69 83 ARG A O 1
ATOM 637 N N . GLU A 1 84 ? 9.719 -9.891 -13.453 1 85.94 84 GLU A N 1
ATOM 638 C CA . GLU A 1 84 ? 9.156 -11.219 -13.664 1 85.94 84 GLU A CA 1
ATOM 639 C C . GLU A 1 84 ? 8.016 -11.5 -12.688 1 85.94 84 GLU A C 1
ATOM 641 O O . GLU A 1 84 ? 8.156 -11.273 -11.484 1 85.94 84 GLU A O 1
ATOM 646 N N . ILE A 1 85 ? 6.945 -11.945 -13.312 1 88.06 85 ILE A N 1
ATOM 647 C CA . ILE A 1 85 ? 5.801 -12.383 -12.516 1 88.06 85 ILE A CA 1
ATOM 648 C C . ILE A 1 85 ? 5.547 -13.875 -12.758 1 88.06 85 ILE A C 1
ATOM 650 O O . ILE A 1 85 ? 5.273 -14.289 -13.883 1 88.06 85 ILE A O 1
ATOM 654 N N . LEU A 1 86 ? 5.633 -14.609 -11.633 1 83.31 86 LEU A N 1
ATOM 655 C CA . LEU A 1 86 ? 5.398 -16.047 -11.719 1 83.31 86 LEU A CA 1
ATOM 656 C C . LEU A 1 86 ? 4.027 -16.406 -11.156 1 83.31 86 LEU A C 1
ATOM 658 O O . LEU A 1 86 ? 3.594 -15.844 -10.156 1 83.31 86 LEU A O 1
ATOM 662 N N . SER A 1 87 ? 3.264 -17.234 -11.898 1 82.5 87 SER A N 1
ATOM 663 C CA . SER A 1 87 ? 1.998 -17.75 -11.391 1 82.5 87 SER A CA 1
ATOM 664 C C . SER A 1 87 ? 1.939 -19.266 -11.5 1 82.5 87 SER A C 1
ATOM 666 O O . SER A 1 87 ? 2.57 -19.859 -12.375 1 82.5 87 SER A O 1
ATOM 668 N N . ASP A 1 88 ? 1.602 -19.953 -10.359 1 68.12 88 ASP A N 1
ATOM 669 C CA . ASP A 1 88 ? 1.465 -21.391 -10.508 1 68.12 88 ASP A CA 1
ATOM 670 C C . ASP A 1 88 ? 0.369 -21.734 -11.516 1 68.12 88 ASP A C 1
ATOM 672 O O . ASP A 1 88 ? -0.584 -20.969 -11.695 1 68.12 88 ASP A O 1
ATOM 676 N N . GLN A 1 89 ? 0.709 -21.844 -12.797 1 58.16 89 GLN A N 1
ATOM 677 C CA . GLN A 1 89 ? -0.162 -22.234 -13.898 1 58.16 89 GLN A CA 1
ATOM 678 C C . GLN A 1 89 ? -1.385 -23 -13.398 1 58.16 89 GLN A C 1
ATOM 680 O O . GLN A 1 89 ? -1.702 -24.078 -13.906 1 58.16 89 GLN A O 1
ATOM 685 N N . GLY A 1 90 ? -1.796 -22.406 -12.281 1 57.72 90 GLY A N 1
ATOM 686 C CA . GLY A 1 90 ? -3.047 -23.062 -11.953 1 57.72 90 GLY A CA 1
ATOM 687 C C . GLY A 1 90 ? -4.215 -22.594 -12.797 1 57.72 90 GLY A C 1
ATOM 688 O O . GLY A 1 90 ? -4.027 -21.844 -13.758 1 57.72 90 GLY A O 1
ATOM 689 N N . THR A 1 91 ? -5.34 -23.172 -12.633 1 64.25 91 THR A N 1
ATOM 690 C CA . THR A 1 91 ? -6.535 -23 -13.453 1 64.25 91 THR A CA 1
ATOM 691 C C . THR A 1 91 ? -6.988 -21.547 -13.453 1 64.25 91 THR A C 1
ATOM 693 O O . THR A 1 91 ? -7.668 -21.094 -14.375 1 64.25 91 THR A O 1
ATOM 696 N N . GLN A 1 92 ? -6.504 -20.75 -12.539 1 77.12 92 GLN A N 1
ATOM 697 C CA . GLN A 1 92 ? -7.078 -19.406 -12.461 1 77.12 92 GLN A CA 1
ATOM 698 C C . GLN A 1 92 ? -6.254 -18.406 -13.266 1 77.12 92 GLN A C 1
ATOM 700 O O . GLN A 1 92 ? -6.789 -17.406 -13.766 1 77.12 92 GLN A O 1
ATOM 705 N N . PHE A 1 93 ? -4.98 -18.625 -13.312 1 77.81 93 PHE A N 1
ATOM 706 C CA . PHE A 1 93 ? -4.148 -17.766 -14.156 1 77.81 93 PHE A CA 1
ATOM 707 C C . PHE A 1 93 ? -3.828 -18.453 -15.477 1 77.81 93 PHE A C 1
ATOM 709 O O . PHE A 1 93 ? -2.814 -19.141 -15.594 1 77.81 93 PHE A O 1
ATOM 716 N N . THR A 1 94 ? -4.688 -18.203 -16.375 1 77.5 94 THR A N 1
ATOM 717 C CA . THR A 1 94 ? -4.484 -18.766 -17.703 1 77.5 94 THR A CA 1
ATOM 718 C C . THR A 1 94 ? -3.361 -18.031 -18.438 1 77.5 94 THR A C 1
ATOM 720 O O . THR A 1 94 ? -3.049 -16.875 -18.109 1 77.5 94 THR A O 1
ATOM 723 N N . PRO A 1 95 ? -2.762 -18.703 -19.375 1 76.94 95 PRO A N 1
ATOM 724 C CA . PRO A 1 95 ? -1.741 -18.031 -20.172 1 76.94 95 PRO A CA 1
ATOM 725 C C . PRO A 1 95 ? -2.246 -16.719 -20.781 1 76.94 95 PRO A C 1
ATOM 727 O O . PRO A 1 95 ? -1.516 -15.734 -20.828 1 76.94 95 PRO A O 1
ATOM 730 N N . GLN A 1 96 ? -3.465 -16.75 -21.172 1 81.25 96 GLN A N 1
ATOM 731 C CA . GLN A 1 96 ? -4.047 -15.562 -21.797 1 81.25 96 GLN A CA 1
ATOM 732 C C . GLN A 1 96 ? -4.188 -14.43 -20.781 1 81.25 96 GLN A C 1
ATOM 734 O O . GLN A 1 96 ? -3.867 -13.281 -21.094 1 81.25 96 GLN A O 1
ATOM 739 N N . LEU A 1 97 ? -4.645 -14.766 -19.625 1 81.56 97 LEU A N 1
ATOM 740 C CA . LEU A 1 97 ? -4.793 -13.773 -18.578 1 81.56 97 LEU A CA 1
ATOM 741 C C . LEU A 1 97 ? -3.445 -13.164 -18.203 1 81.56 97 LEU A C 1
ATOM 743 O O . LEU A 1 97 ? -3.32 -11.945 -18.078 1 81.56 97 LEU A O 1
ATOM 747 N N . MET A 1 98 ? -2.518 -13.984 -18.125 1 83.75 98 MET A N 1
ATOM 748 C CA . MET A 1 98 ? -1.187 -13.523 -17.734 1 83.75 98 MET A CA 1
ATOM 749 C C . MET A 1 98 ? -0.578 -12.648 -18.812 1 83.75 98 MET A C 1
ATOM 751 O O . MET A 1 98 ? 0.082 -11.648 -18.516 1 83.75 98 MET A O 1
ATOM 755 N N . GLN A 1 99 ? -0.826 -13.055 -19.984 1 84.81 99 GLN A N 1
ATOM 756 C CA . GLN A 1 99 ? -0.34 -12.25 -21.094 1 84.81 99 GLN A CA 1
ATOM 757 C C . GLN A 1 99 ? -0.947 -10.852 -21.078 1 84.81 99 GLN A C 1
ATOM 759 O O . GLN A 1 99 ? -0.244 -9.859 -21.281 1 84.81 99 GLN A O 1
ATOM 764 N N . GLU A 1 100 ? -2.143 -10.812 -20.828 1 86.5 100 GLU A N 1
ATOM 765 C CA . GLU A 1 100 ? -2.84 -9.531 -20.766 1 86.5 100 GLU A CA 1
ATOM 766 C C . GLU A 1 100 ? -2.348 -8.688 -19.594 1 86.5 100 GLU A C 1
ATOM 768 O O . GLU A 1 100 ? -2.188 -7.469 -19.719 1 86.5 100 GLU A O 1
ATOM 773 N N . ILE A 1 101 ? -2.123 -9.312 -18.531 1 85.75 101 ILE A N 1
ATOM 774 C CA . ILE A 1 101 ? -1.603 -8.625 -17.344 1 85.75 101 ILE A CA 1
ATOM 775 C C . ILE A 1 101 ? -0.224 -8.039 -17.656 1 85.75 101 ILE A C 1
ATOM 777 O O . ILE A 1 101 ? 0.042 -6.875 -17.375 1 85.75 101 ILE A O 1
ATOM 781 N N . HIS A 1 102 ? 0.56 -8.859 -18.266 1 86.62 102 HIS A N 1
ATOM 782 C CA . HIS A 1 102 ? 1.897 -8.406 -18.625 1 86.62 102 HIS A CA 1
ATOM 783 C C . HIS A 1 102 ? 1.835 -7.199 -19.562 1 86.62 102 HIS A C 1
ATOM 785 O O . HIS A 1 102 ? 2.562 -6.223 -19.375 1 86.62 102 HIS A O 1
ATOM 791 N N . LYS A 1 103 ? 0.981 -7.305 -20.453 1 85.44 103 LYS A N 1
ATOM 792 C CA . LYS A 1 103 ? 0.819 -6.23 -21.438 1 85.44 103 LYS A CA 1
ATOM 793 C C . LYS A 1 103 ? 0.384 -4.934 -20.75 1 85.44 103 LYS A C 1
ATOM 795 O O . LYS A 1 103 ? 0.956 -3.873 -21.016 1 85.44 103 LYS A O 1
ATOM 800 N N . LEU A 1 104 ? -0.502 -5.09 -19.875 1 83.25 104 LEU A N 1
ATOM 801 C CA . LEU A 1 104 ? -1.045 -3.914 -19.203 1 83.25 104 LEU A CA 1
ATOM 802 C C . LEU A 1 104 ? -0.012 -3.303 -18.266 1 83.25 104 LEU A C 1
ATOM 804 O O . LEU A 1 104 ? 0.011 -2.084 -18.062 1 83.25 104 LEU A O 1
ATOM 808 N N . LEU A 1 105 ? 0.877 -4.109 -17.781 1 85.31 105 LEU A N 1
ATOM 809 C CA . LEU A 1 105 ? 1.883 -3.645 -16.844 1 85.31 105 LEU A CA 1
ATOM 810 C C . LEU A 1 105 ? 3.156 -3.219 -17.562 1 85.31 105 LEU A C 1
ATOM 812 O O . LEU A 1 105 ? 4.016 -2.557 -16.969 1 85.31 105 LEU A O 1
ATOM 816 N N . GLY A 1 106 ? 3.25 -3.592 -18.797 1 80.06 106 GLY A N 1
ATOM 817 C CA . GLY A 1 106 ? 4.465 -3.314 -19.547 1 80.06 106 GLY A CA 1
ATOM 818 C C . GLY A 1 106 ? 5.621 -4.219 -19.172 1 80.06 106 GLY A C 1
ATOM 819 O O . GLY A 1 106 ? 6.773 -3.779 -19.125 1 80.06 106 GLY A O 1
ATOM 820 N N . VAL A 1 107 ? 5.324 -5.363 -18.734 1 79.88 107 VAL A N 1
ATOM 821 C CA . VAL A 1 107 ? 6.324 -6.355 -18.344 1 79.88 107 VAL A CA 1
ATOM 822 C C . VAL A 1 107 ? 6.43 -7.434 -19.422 1 79.88 107 VAL A C 1
ATOM 824 O O . VAL A 1 107 ? 5.426 -7.832 -20.016 1 79.88 107 VAL A O 1
ATOM 827 N N . LYS A 1 108 ? 7.602 -7.785 -19.797 1 70.94 108 LYS A N 1
ATOM 828 C CA . LYS A 1 108 ? 7.773 -8.867 -20.75 1 70.94 108 LYS A CA 1
ATOM 829 C C . LYS A 1 108 ? 7.422 -10.219 -20.125 1 70.94 108 LYS A C 1
ATOM 831 O O . LYS A 1 108 ? 7.84 -10.516 -19.016 1 70.94 108 LYS A O 1
ATOM 836 N N . PRO A 1 109 ? 6.465 -10.836 -20.797 1 60.91 109 PRO A N 1
ATOM 837 C CA . PRO A 1 109 ? 6.137 -12.172 -20.281 1 60.91 109 PRO A CA 1
ATOM 838 C C . PRO A 1 109 ? 7.363 -13.07 -20.141 1 60.91 109 PRO A C 1
ATOM 840 O O . PRO A 1 109 ? 8.234 -13.055 -21.016 1 60.91 109 PRO A O 1
ATOM 843 N N . MET A 1 110 ? 7.961 -13.141 -19.078 1 52.5 110 MET A N 1
ATOM 844 C CA . MET A 1 110 ? 8.969 -14.203 -19.062 1 52.5 110 MET A CA 1
ATOM 845 C C . MET A 1 110 ? 8.305 -15.57 -19.016 1 52.5 110 MET A C 1
ATOM 847 O O . MET A 1 110 ? 7.445 -15.828 -18.172 1 52.5 110 MET A O 1
ATOM 851 N N . PHE A 1 111 ? 8.266 -16.094 -20.188 1 45.5 111 PHE A N 1
ATOM 852 C CA . PHE A 1 111 ? 7.875 -17.5 -20.172 1 45.5 111 PHE A CA 1
ATOM 853 C C . PHE A 1 111 ? 8.445 -18.219 -18.953 1 45.5 111 PHE A C 1
ATOM 855 O O . PHE A 1 111 ? 9.664 -18.25 -18.75 1 45.5 111 PHE A O 1
ATOM 862 N N . THR A 1 112 ? 7.848 -17.812 -17.844 1 45.69 112 THR A N 1
ATOM 863 C CA . THR A 1 112 ? 8.242 -18.484 -16.609 1 45.69 112 THR A CA 1
ATOM 864 C C . THR A 1 112 ? 8.734 -19.906 -16.906 1 45.69 112 THR A C 1
ATOM 866 O O . THR A 1 112 ? 8.133 -20.625 -17.719 1 45.69 112 THR A O 1
ATOM 869 N N . THR A 1 113 ? 10.023 -20.016 -16.953 1 44.44 113 THR A N 1
ATOM 870 C CA . THR A 1 113 ? 10.57 -21.359 -16.844 1 44.44 113 THR A CA 1
ATOM 871 C C . THR A 1 113 ? 9.641 -22.266 -16.031 1 44.44 113 THR A C 1
ATOM 873 O O . THR A 1 113 ? 8.938 -21.781 -15.141 1 44.44 113 THR A O 1
ATOM 876 N N . PRO A 1 114 ? 9.5 -23.547 -16.359 1 45.78 114 PRO A N 1
ATOM 877 C CA . PRO A 1 114 ? 8.758 -24.516 -15.555 1 45.78 114 PRO A CA 1
ATOM 878 C C . PRO A 1 114 ? 8.734 -24.156 -14.07 1 45.78 114 PRO A C 1
ATOM 880 O O . PRO A 1 114 ? 9.539 -23.344 -13.609 1 45.78 114 PRO A O 1
ATOM 883 N N . TYR A 1 115 ? 7.828 -24.875 -13.359 1 47.25 115 TYR A N 1
ATOM 884 C CA . TYR A 1 115 ? 7.516 -25 -11.938 1 47.25 115 TYR A CA 1
ATOM 885 C C . TYR A 1 115 ? 8.781 -24.906 -11.094 1 47.25 115 TYR A C 1
ATOM 887 O O . TYR A 1 115 ? 9.664 -25.75 -11.188 1 47.25 115 TYR A O 1
ATOM 895 N N . HIS A 1 116 ? 9.227 -23.812 -10.812 1 54.44 116 HIS A N 1
ATOM 896 C CA . HIS A 1 116 ? 10.289 -23.875 -9.812 1 54.44 116 HIS A CA 1
ATOM 897 C C . HIS A 1 116 ? 9.727 -24.203 -8.438 1 54.44 116 HIS A C 1
ATOM 899 O O . HIS A 1 116 ? 8.992 -23.406 -7.848 1 54.44 116 HIS A O 1
ATOM 905 N N . PRO A 1 117 ? 9.852 -25.422 -8.031 1 56.91 117 PRO A N 1
ATOM 906 C CA . PRO A 1 117 ? 9.375 -25.938 -6.75 1 56.91 117 PRO A CA 1
ATOM 907 C C . PRO A 1 117 ? 9.516 -24.938 -5.613 1 56.91 117 PRO A C 1
ATOM 909 O O . PRO A 1 117 ? 8.664 -24.875 -4.723 1 56.91 117 PRO A O 1
ATOM 912 N N . ARG A 1 118 ? 10.547 -24.109 -5.789 1 57.34 118 ARG A N 1
ATOM 913 C CA . ARG A 1 118 ? 10.812 -23.234 -4.656 1 57.34 118 ARG A CA 1
ATOM 914 C C . ARG A 1 118 ? 9.82 -22.078 -4.621 1 57.34 118 ARG A C 1
ATOM 916 O O . ARG A 1 118 ? 9.406 -21.641 -3.543 1 57.34 118 ARG A O 1
ATOM 923 N N . SER A 1 119 ? 9.406 -21.562 -5.773 1 58.88 119 SER A N 1
ATOM 924 C CA . SER A 1 119 ? 8.438 -20.469 -5.824 1 58.88 119 SER A CA 1
ATOM 925 C C . SER A 1 119 ? 7.086 -20.906 -5.273 1 58.88 119 SER A C 1
ATOM 927 O O . SER A 1 119 ? 6.438 -20.156 -4.543 1 58.88 119 SER A O 1
ATOM 929 N N . ASN A 1 120 ? 6.836 -22.109 -5.438 1 68.25 120 ASN A N 1
ATOM 930 C CA . ASN A 1 120 ? 5.566 -22.656 -4.973 1 68.25 120 ASN A CA 1
ATOM 931 C C . ASN A 1 120 ? 5.562 -22.859 -3.463 1 68.25 120 ASN A C 1
ATOM 933 O O . ASN A 1 120 ? 4.547 -22.656 -2.803 1 68.25 120 ASN A O 1
ATOM 937 N N . ALA A 1 121 ? 6.723 -23.109 -3.012 1 73.44 121 ALA A N 1
ATOM 938 C CA . ALA A 1 121 ? 6.797 -23.359 -1.574 1 73.44 121 ALA A CA 1
ATOM 939 C C . ALA A 1 121 ? 6.562 -22.078 -0.78 1 73.44 121 ALA A C 1
ATOM 941 O O . ALA A 1 121 ? 5.93 -22.109 0.278 1 73.44 121 ALA A O 1
ATOM 942 N N . ARG A 1 122 ? 7.059 -20.969 -1.291 1 77.81 122 ARG A N 1
ATOM 943 C CA . ARG A 1 122 ? 6.902 -19.703 -0.589 1 77.81 122 ARG A CA 1
ATOM 944 C C . ARG A 1 122 ? 5.441 -19.266 -0.562 1 77.81 122 ARG A C 1
ATOM 946 O O . ARG A 1 122 ? 4.938 -18.828 0.474 1 77.81 122 ARG A O 1
ATOM 953 N N . ILE A 1 123 ? 4.809 -19.422 -1.664 1 81 123 ILE A N 1
ATOM 954 C CA . ILE A 1 123 ? 3.41 -19.031 -1.748 1 81 123 ILE A CA 1
ATOM 955 C C . ILE A 1 123 ? 2.551 -19.984 -0.919 1 81 123 ILE A C 1
ATOM 957 O O . ILE A 1 123 ? 1.581 -19.562 -0.285 1 81 123 ILE A O 1
ATOM 961 N N . ASP A 1 124 ? 2.975 -21.281 -0.906 1 81.62 124 ASP A N 1
ATOM 962 C CA . ASP A 1 124 ? 2.258 -22.266 -0.107 1 81.62 124 ASP A CA 1
ATOM 963 C C . ASP A 1 124 ? 2.34 -21.938 1.381 1 81.62 124 ASP A C 1
ATOM 965 O O . ASP A 1 124 ? 1.349 -22.062 2.105 1 81.62 124 ASP A O 1
ATOM 969 N N . ARG A 1 125 ? 3.449 -21.547 1.8 1 81.44 125 ARG A N 1
ATOM 970 C CA . ARG A 1 125 ? 3.621 -21.172 3.197 1 81.44 125 ARG A CA 1
ATOM 971 C C . ARG A 1 125 ? 2.807 -19.922 3.531 1 81.44 125 ARG A C 1
ATOM 973 O O . ARG A 1 125 ? 2.199 -19.844 4.602 1 81.44 125 ARG A O 1
ATOM 980 N N . LEU A 1 126 ? 2.836 -18.969 2.609 1 86.94 126 LEU A N 1
ATOM 981 C CA . LEU A 1 126 ? 2.029 -17.781 2.803 1 86.94 126 LEU A CA 1
ATOM 982 C C . LEU A 1 126 ? 0.551 -18.125 2.924 1 86.94 126 LEU A C 1
ATOM 984 O O . LEU A 1 126 ? -0.144 -17.609 3.803 1 86.94 126 LEU A O 1
ATOM 988 N N . HIS A 1 127 ? 0.087 -19 2.119 1 87.12 127 HIS A N 1
ATOM 989 C CA . HIS A 1 127 ? -1.321 -19.375 2.131 1 87.12 127 HIS A CA 1
ATOM 990 C C . HIS A 1 127 ? -1.688 -20.094 3.428 1 87.12 127 HIS A C 1
ATOM 992 O O . HIS A 1 127 ? -2.762 -19.859 3.986 1 87.12 127 HIS A O 1
ATOM 998 N N . SER A 1 128 ? -0.792 -20.922 3.848 1 86.69 128 SER A N 1
ATOM 999 C CA . SER A 1 128 ? -1.031 -21.609 5.109 1 86.69 128 SER A CA 1
ATOM 1000 C C . SER A 1 128 ? -1.127 -20.625 6.27 1 86.69 128 SER A C 1
ATOM 1002 O O . SER A 1 128 ? -2.031 -20.734 7.102 1 86.69 128 SER A O 1
ATOM 1004 N N . THR A 1 129 ? -0.217 -19.75 6.297 1 84.44 129 THR A N 1
ATOM 1005 C CA . THR A 1 129 ? -0.191 -18.734 7.344 1 84.44 129 THR A CA 1
ATOM 1006 C C . THR A 1 129 ? -1.436 -17.844 7.27 1 84.44 129 THR A C 1
ATOM 1008 O O . THR A 1 129 ? -2.043 -17.531 8.297 1 84.44 129 THR A O 1
ATOM 1011 N N . LEU A 1 130 ? -1.818 -17.438 6.094 1 87.62 130 LEU A N 1
ATOM 1012 C CA . LEU A 1 130 ? -3.002 -16.609 5.887 1 87.62 130 LEU A CA 1
ATOM 1013 C C . LEU A 1 130 ? -4.262 -17.344 6.348 1 87.62 130 LEU A C 1
ATOM 1015 O O . LEU A 1 130 ? -5.098 -16.766 7.043 1 87.62 130 LEU A O 1
ATOM 1019 N N . LYS A 1 131 ? -4.324 -18.547 5.926 1 85.69 131 LYS A N 1
ATOM 1020 C CA . LYS A 1 131 ? -5.484 -19.359 6.305 1 85.69 131 LYS A CA 1
ATOM 1021 C C . LYS A 1 131 ? -5.586 -19.5 7.82 1 85.69 131 LYS A C 1
ATOM 1023 O O . LYS A 1 131 ? -6.66 -19.297 8.391 1 85.69 131 LYS A O 1
ATOM 1028 N N . ALA A 1 132 ? -4.48 -19.828 8.414 1 85.44 132 ALA A N 1
ATOM 1029 C CA . ALA A 1 132 ? -4.457 -19.984 9.867 1 85.44 132 ALA A CA 1
ATOM 1030 C C . ALA A 1 132 ? -4.816 -18.672 10.555 1 85.44 132 ALA A C 1
ATOM 1032 O O . ALA A 1 132 ? -5.609 -18.656 11.5 1 85.44 132 ALA A O 1
ATOM 1033 N N . GLY A 1 133 ? -4.27 -17.578 10.086 1 83.81 133 GLY A N 1
ATOM 1034 C CA . GLY A 1 133 ? -4.551 -16.266 10.648 1 83.81 133 GLY A CA 1
ATOM 1035 C C . GLY A 1 133 ? -6 -15.852 10.5 1 83.81 133 GLY A C 1
ATOM 1036 O O . GLY A 1 133 ? -6.621 -15.383 11.461 1 83.81 133 GLY A O 1
ATOM 1037 N N . LEU A 1 134 ? -6.539 -16.078 9.352 1 84.5 134 LEU A N 1
ATOM 1038 C CA . LEU A 1 134 ? -7.918 -15.672 9.086 1 84.5 134 LEU A CA 1
ATOM 1039 C C . LEU A 1 134 ? -8.898 -16.531 9.867 1 84.5 134 LEU A C 1
ATOM 1041 O O . LEU A 1 134 ? -9.914 -16.047 10.352 1 84.5 134 LEU A O 1
ATOM 1045 N N . ARG A 1 135 ? -8.539 -17.812 9.961 1 83.56 135 ARG A N 1
ATOM 1046 C CA . ARG A 1 135 ? -9.383 -18.703 10.758 1 83.56 135 ARG A CA 1
ATOM 1047 C C . ARG A 1 135 ? -9.445 -18.25 12.211 1 83.56 135 ARG A C 1
ATOM 1049 O O . ARG A 1 135 ? -10.516 -18.25 12.82 1 83.56 135 ARG A O 1
ATOM 1056 N N . LYS A 1 136 ? -8.352 -17.906 12.711 1 84.56 136 LYS A N 1
ATOM 1057 C CA . LYS A 1 136 ? -8.258 -17.484 14.102 1 84.56 136 LYS A CA 1
ATOM 1058 C C . LYS A 1 136 ? -8.969 -16.141 14.305 1 84.56 136 LYS A C 1
ATOM 1060 O O . LYS A 1 136 ? -9.703 -15.969 15.281 1 84.56 136 LYS A O 1
ATOM 1065 N N . LEU A 1 137 ? -8.828 -15.273 13.414 1 84.38 137 LEU A N 1
ATOM 1066 C CA . LEU A 1 137 ? -9.305 -13.898 13.586 1 84.38 137 LEU A CA 1
ATOM 1067 C C . LEU A 1 137 ? -10.773 -13.773 13.203 1 84.38 137 LEU A C 1
ATOM 1069 O O . LEU A 1 137 ? -11.477 -12.891 13.695 1 84.38 137 LEU A O 1
ATOM 1073 N N . CYS A 1 138 ? -11.219 -14.625 12.383 1 83.75 138 CYS A N 1
ATOM 1074 C CA . CYS A 1 138 ? -12.57 -14.484 11.844 1 83.75 138 CYS A CA 1
ATOM 1075 C C . CYS A 1 138 ? -13.508 -15.531 12.43 1 83.75 138 CYS A C 1
ATOM 1077 O O . CYS A 1 138 ? -14.609 -15.742 11.93 1 83.75 138 CYS A O 1
ATOM 1079 N N . SER A 1 139 ? -13.156 -16.234 13.438 1 82.88 139 SER A N 1
ATOM 1080 C CA . SER A 1 139 ? -13.969 -17.297 14.016 1 82.88 139 SER A CA 1
ATOM 1081 C C . SER A 1 139 ? -15.367 -16.812 14.367 1 82.88 139 SER A C 1
ATOM 1083 O O . SER A 1 139 ? -16.359 -17.484 14.078 1 82.88 139 SER A O 1
ATOM 1085 N N . ASP A 1 140 ? -15.523 -15.609 14.805 1 85.88 140 ASP A N 1
ATOM 1086 C CA . ASP A 1 140 ? -16.812 -15.086 15.258 1 85.88 140 ASP A CA 1
ATOM 1087 C C . ASP A 1 140 ? -17.547 -14.367 14.117 1 85.88 140 ASP A C 1
ATOM 1089 O O . ASP A 1 140 ? -18.766 -14.234 14.141 1 85.88 140 ASP A O 1
ATOM 1093 N N . LYS A 1 141 ? -16.719 -13.906 13.133 1 89.75 141 LYS A N 1
ATOM 1094 C CA . LYS A 1 141 ? -17.266 -13.156 12.008 1 89.75 141 LYS A CA 1
ATOM 1095 C C . LYS A 1 141 ? -16.656 -13.602 10.688 1 89.75 141 LYS A C 1
ATOM 1097 O O . LYS A 1 141 ? -15.883 -12.859 10.078 1 89.75 141 LYS A O 1
ATOM 1102 N N . PRO A 1 142 ? -17.125 -14.727 10.219 1 85.75 142 PRO A N 1
ATOM 1103 C CA . PRO A 1 142 ? -16.469 -15.328 9.047 1 85.75 142 PRO A CA 1
ATOM 1104 C C . PRO A 1 142 ? -16.609 -14.469 7.793 1 85.75 142 PRO A C 1
ATOM 1106 O O . PRO A 1 142 ? -15.797 -14.586 6.871 1 85.75 142 PRO A O 1
ATOM 1109 N N . THR A 1 143 ? -17.625 -13.547 7.797 1 92.12 143 THR A N 1
ATOM 1110 C CA . THR A 1 143 ? -17.859 -12.742 6.602 1 92.12 143 THR A CA 1
ATOM 1111 C C . THR A 1 143 ? -17.016 -11.469 6.641 1 92.12 143 THR A C 1
ATOM 1113 O O . THR A 1 143 ? -17.094 -10.641 5.734 1 92.12 143 THR A O 1
ATOM 1116 N N . GLU A 1 144 ? -16.156 -11.32 7.625 1 93.06 144 GLU A N 1
ATOM 1117 C CA . GLU A 1 144 ? -15.367 -10.109 7.758 1 93.06 144 GLU A CA 1
ATOM 1118 C C . GLU A 1 144 ? -13.883 -10.391 7.52 1 93.06 144 GLU A C 1
ATOM 1120 O O . GLU A 1 144 ? -13.023 -9.602 7.93 1 93.06 144 GLU A O 1
ATOM 1125 N N . TRP A 1 145 ? -13.617 -11.5 6.836 1 92.81 145 TRP A N 1
ATOM 1126 C CA . TRP A 1 145 ? -12.234 -11.945 6.688 1 92.81 145 TRP A CA 1
ATOM 1127 C C . TRP A 1 145 ? -11.398 -10.891 5.969 1 92.81 145 TRP A C 1
ATOM 1129 O O . TRP A 1 145 ? -10.195 -10.773 6.211 1 92.81 145 TRP A O 1
ATOM 1139 N N . HIS A 1 146 ? -12.055 -10.102 5.039 1 93.81 146 HIS A N 1
ATOM 1140 C CA . HIS A 1 146 ? -11.328 -9.117 4.25 1 93.81 146 HIS A CA 1
ATOM 1141 C C . HIS A 1 146 ? -10.727 -8.031 5.141 1 93.81 146 HIS A C 1
ATOM 1143 O O . HIS A 1 146 ? -9.68 -7.461 4.812 1 93.81 146 HIS A O 1
ATOM 1149 N N . ARG A 1 147 ? -11.273 -7.809 6.266 1 90.88 147 ARG A N 1
ATOM 1150 C CA . ARG A 1 147 ? -10.828 -6.758 7.176 1 90.88 147 ARG A CA 1
ATOM 1151 C C . ARG A 1 147 ? -9.547 -7.176 7.898 1 90.88 147 ARG A C 1
ATOM 1153 O O . ARG A 1 147 ? -8.828 -6.328 8.43 1 90.88 147 ARG A O 1
ATOM 1160 N N . TYR A 1 148 ? -9.328 -8.414 7.926 1 91.44 148 TYR A N 1
ATOM 1161 C CA . TYR A 1 148 ? -8.211 -8.906 8.719 1 91.44 148 TYR A CA 1
ATOM 1162 C C . TYR A 1 148 ? -6.977 -9.133 7.855 1 91.44 148 TYR A C 1
ATOM 1164 O O . TYR A 1 148 ? -5.902 -9.469 8.359 1 91.44 148 TYR A O 1
ATOM 1172 N N . LEU A 1 149 ? -7.078 -8.906 6.586 1 95.31 149 LEU A N 1
ATOM 1173 C CA . LEU A 1 149 ? -5.938 -9.109 5.703 1 95.31 149 LEU A CA 1
ATOM 1174 C C . LEU A 1 149 ? -4.816 -8.125 6.02 1 95.31 149 LEU A C 1
ATOM 1176 O O . LEU A 1 149 ? -3.654 -8.516 6.137 1 95.31 149 LEU A O 1
ATOM 1180 N N . ILE A 1 150 ? -5.215 -6.887 6.227 1 94.75 150 ILE A N 1
ATOM 1181 C CA . ILE A 1 150 ? -4.223 -5.84 6.426 1 94.75 150 ILE A CA 1
ATOM 1182 C C . ILE A 1 150 ? -3.475 -6.082 7.734 1 94.75 150 ILE A C 1
ATOM 1184 O O . ILE A 1 150 ? -2.246 -6.184 7.746 1 94.75 150 ILE A O 1
ATOM 1188 N N . PRO A 1 151 ? -4.16 -6.277 8.859 1 91.12 151 PRO A N 1
ATOM 1189 C CA . PRO A 1 151 ? -3.418 -6.543 10.094 1 91.12 151 PRO A CA 1
ATOM 1190 C C . PRO A 1 151 ? -2.609 -7.84 10.031 1 91.12 151 PRO A C 1
ATOM 1192 O O . PRO A 1 151 ? -1.526 -7.922 10.617 1 91.12 151 PRO A O 1
ATOM 1195 N N . THR A 1 152 ? -3.127 -8.852 9.398 1 92.25 152 THR A N 1
ATOM 1196 C CA . THR A 1 152 ? -2.402 -10.109 9.258 1 92.25 152 THR A CA 1
ATOM 1197 C C . THR A 1 152 ? -1.114 -9.914 8.469 1 92.25 152 THR A C 1
ATOM 1199 O O . THR A 1 152 ? -0.049 -10.383 8.875 1 92.25 152 THR A O 1
ATOM 1202 N N . MET A 1 153 ? -1.196 -9.211 7.402 1 95 153 MET A N 1
ATOM 1203 C CA . MET A 1 153 ? -0.001 -8.93 6.613 1 95 153 MET A CA 1
ATOM 1204 C C . MET A 1 153 ? 1.003 -8.109 7.422 1 95 153 MET A C 1
ATOM 1206 O O . MET A 1 153 ? 2.207 -8.367 7.359 1 95 153 MET A O 1
ATOM 1210 N N . PHE A 1 154 ? 0.46 -7.129 8.125 1 93.88 154 PHE A N 1
ATOM 1211 C CA . PHE A 1 154 ? 1.319 -6.293 8.953 1 93.88 154 PHE A CA 1
ATOM 1212 C C . PHE A 1 154 ? 2.129 -7.141 9.93 1 93.88 154 PHE A C 1
ATOM 1214 O O . PHE A 1 154 ? 3.348 -6.98 10.031 1 93.88 154 PHE A O 1
ATOM 1221 N N . ALA A 1 155 ? 1.511 -8.047 10.562 1 91.25 155 ALA A N 1
ATOM 1222 C CA . ALA A 1 155 ? 2.168 -8.93 11.523 1 91.25 155 ALA A CA 1
ATOM 1223 C C . ALA A 1 155 ? 3.205 -9.812 10.828 1 91.25 155 ALA A C 1
ATOM 1225 O O . ALA A 1 155 ? 4.324 -9.969 11.328 1 91.25 155 ALA A O 1
ATOM 1226 N N . LEU A 1 156 ? 2.867 -10.359 9.719 1 91.88 156 LEU A N 1
ATOM 1227 C CA . LEU A 1 156 ? 3.752 -11.258 8.992 1 91.88 156 LEU A CA 1
ATOM 1228 C C . LEU A 1 156 ? 5 -10.523 8.508 1 91.88 156 LEU A C 1
ATOM 1230 O O . LEU A 1 156 ? 6.082 -11.102 8.445 1 91.88 156 LEU A O 1
ATOM 1234 N N . ARG A 1 157 ? 4.824 -9.25 8.141 1 95.5 157 ARG A N 1
ATOM 1235 C CA . ARG A 1 157 ? 5.945 -8.461 7.645 1 95.5 157 ARG A CA 1
ATOM 1236 C C . ARG A 1 157 ? 6.914 -8.109 8.766 1 95.5 157 ARG A C 1
ATOM 1238 O O . ARG A 1 157 ? 8.078 -7.793 8.516 1 95.5 157 ARG A O 1
ATOM 1245 N N . GLU A 1 158 ? 6.406 -8.133 9.969 1 94.5 158 GLU A N 1
ATOM 1246 C CA . GLU A 1 158 ? 7.215 -7.738 11.117 1 94.5 158 GLU A CA 1
ATOM 1247 C C . GLU A 1 158 ? 7.953 -8.938 11.711 1 94.5 158 GLU A C 1
ATOM 1249 O O . GLU A 1 158 ? 9.047 -8.789 12.258 1 94.5 158 GLU A O 1
ATOM 1254 N N . ILE A 1 159 ? 7.43 -10.117 11.555 1 90.69 159 ILE A N 1
ATOM 1255 C CA . ILE A 1 159 ? 7.965 -11.32 12.188 1 90.69 159 ILE A CA 1
ATOM 1256 C C . ILE A 1 159 ? 9.172 -11.82 11.398 1 90.69 159 ILE A C 1
ATOM 1258 O O . ILE A 1 159 ? 9.102 -12 10.18 1 90.69 159 ILE A O 1
ATOM 1262 N N . PRO A 1 160 ? 10.266 -12.039 12.086 1 92.31 160 PRO A N 1
ATOM 1263 C CA . PRO A 1 160 ? 11.438 -12.562 11.383 1 92.31 160 PRO A CA 1
ATOM 1264 C C . PRO A 1 160 ? 11.211 -13.969 10.836 1 92.31 160 PRO A C 1
ATOM 1266 O O . PRO A 1 160 ? 10.531 -14.789 11.469 1 92.31 160 PRO A O 1
ATOM 1269 N N . SER A 1 161 ? 11.719 -14.148 9.703 1 85.44 161 SER A N 1
ATOM 1270 C CA . SER A 1 161 ? 11.648 -15.469 9.102 1 85.44 161 SER A CA 1
ATOM 1271 C C . SER A 1 161 ? 12.727 -16.391 9.664 1 85.44 161 SER A C 1
ATOM 1273 O O . SER A 1 161 ? 13.828 -15.945 9.992 1 85.44 161 SER A O 1
ATOM 1275 N N . ASP A 1 162 ? 12.352 -17.656 9.727 1 80.88 162 ASP A N 1
ATOM 1276 C CA . ASP A 1 162 ? 13.305 -18.672 10.188 1 80.88 162 ASP A CA 1
ATOM 1277 C C . ASP A 1 162 ? 14.43 -18.859 9.164 1 80.88 162 ASP A C 1
ATOM 1279 O O . ASP A 1 162 ? 15.531 -19.281 9.523 1 80.88 162 ASP A O 1
ATOM 1283 N N . ARG A 1 163 ? 14.094 -18.531 7.973 1 77 163 ARG A N 1
ATOM 1284 C CA . ARG A 1 163 ? 15.031 -18.75 6.875 1 77 163 ARG A CA 1
ATOM 1285 C C . ARG A 1 163 ? 16.172 -17.734 6.91 1 77 163 ARG A C 1
ATOM 1287 O O . ARG A 1 163 ? 17.328 -18.094 6.734 1 77 163 ARG A O 1
ATOM 1294 N N . THR A 1 164 ? 15.953 -16.469 7.184 1 83.38 164 THR A N 1
ATOM 1295 C CA . THR A 1 164 ? 16.953 -15.398 7.062 1 83.38 164 THR A CA 1
ATOM 1296 C C . THR A 1 164 ? 17.266 -14.805 8.43 1 83.38 164 THR A C 1
ATOM 1298 O O . THR A 1 164 ? 18.281 -14.133 8.594 1 83.38 164 THR A O 1
ATOM 1301 N N . GLY A 1 165 ? 16.344 -14.977 9.359 1 91.62 165 GLY A N 1
ATOM 1302 C CA . GLY A 1 165 ? 16.469 -14.297 10.641 1 91.62 165 GLY A CA 1
ATOM 1303 C C . GLY A 1 165 ? 16.016 -12.852 10.602 1 91.62 165 GLY A C 1
ATOM 1304 O O . GLY A 1 165 ? 16.016 -12.164 11.625 1 91.62 165 GLY A O 1
ATOM 1305 N N . PHE A 1 166 ? 15.75 -12.43 9.398 1 93.75 166 PHE A N 1
ATOM 1306 C CA . PHE A 1 166 ? 15.258 -11.078 9.195 1 93.75 166 PHE A CA 1
ATOM 1307 C C . PHE A 1 166 ? 13.781 -11.094 8.812 1 93.75 166 PHE A C 1
ATOM 1309 O O . PHE A 1 166 ? 13.305 -12.055 8.211 1 93.75 166 PHE A O 1
ATOM 1316 N N . SER A 1 167 ? 13.133 -10.031 9.219 1 95.44 167 SER A N 1
ATOM 1317 C CA . SER A 1 167 ? 11.742 -9.875 8.789 1 95.44 167 SER A CA 1
ATOM 1318 C C . SER A 1 167 ? 11.664 -9.359 7.352 1 95.44 167 SER A C 1
ATOM 1320 O O . SER A 1 167 ? 12.641 -8.836 6.82 1 95.44 167 SER A O 1
ATOM 1322 N N . ALA A 1 168 ? 10.508 -9.531 6.75 1 95.31 168 ALA A N 1
ATOM 1323 C CA . ALA A 1 168 ? 10.281 -8.953 5.426 1 95.31 168 ALA A CA 1
ATOM 1324 C C . ALA A 1 168 ? 10.484 -7.441 5.441 1 95.31 168 ALA A C 1
ATOM 1326 O O . ALA A 1 168 ? 11.031 -6.875 4.492 1 95.31 168 ALA A O 1
ATOM 1327 N N . PHE A 1 169 ? 10.078 -6.75 6.52 1 96.94 169 PHE A N 1
ATOM 1328 C CA . PHE A 1 169 ? 10.305 -5.316 6.68 1 96.94 169 PHE A CA 1
ATOM 1329 C C . PHE A 1 169 ? 11.797 -5 6.641 1 96.94 169 PHE A C 1
ATOM 1331 O O . PHE A 1 169 ? 12.227 -4.109 5.906 1 96.94 169 PHE A O 1
ATOM 1338 N N . GLU A 1 170 ? 12.531 -5.707 7.348 1 95.94 170 GLU A N 1
ATOM 1339 C CA . GLU A 1 170 ? 13.969 -5.457 7.402 1 95.94 170 GLU A CA 1
ATOM 1340 C C . GLU A 1 170 ? 14.625 -5.715 6.051 1 95.94 170 GLU A C 1
ATOM 1342 O O . GLU A 1 170 ? 15.516 -4.969 5.633 1 95.94 170 GLU A O 1
ATOM 1347 N N . MET A 1 171 ? 14.18 -6.762 5.445 1 95.06 171 MET A N 1
ATOM 1348 C CA . MET A 1 171 ? 14.75 -7.113 4.152 1 95.06 171 MET A CA 1
ATOM 1349 C C . MET A 1 171 ? 14.398 -6.078 3.092 1 95.06 171 MET A C 1
ATOM 1351 O O . MET A 1 171 ? 15.211 -5.773 2.215 1 95.06 171 MET A O 1
ATOM 1355 N N . LEU A 1 172 ? 13.227 -5.52 3.186 1 96.75 172 LEU A N 1
ATOM 1356 C CA . LEU A 1 172 ? 12.758 -4.59 2.162 1 96.75 172 LEU A CA 1
ATOM 1357 C C . LEU A 1 172 ? 13.312 -3.188 2.41 1 96.75 172 LEU A C 1
ATOM 1359 O O . LEU A 1 172 ? 13.758 -2.518 1.478 1 96.75 172 LEU A O 1
ATOM 1363 N N . TYR A 1 173 ? 13.297 -2.779 3.658 1 96.5 173 TYR A N 1
ATOM 1364 C CA . TYR A 1 173 ? 13.57 -1.379 3.957 1 96.5 173 TYR A CA 1
ATOM 1365 C C . TYR A 1 173 ? 14.992 -1.202 4.492 1 96.5 173 TYR A C 1
ATOM 1367 O O . TYR A 1 173 ? 15.5 -0.081 4.559 1 96.5 173 TYR A O 1
ATOM 1375 N N . GLY A 1 174 ? 15.625 -2.27 4.91 1 93.44 174 GLY A N 1
ATOM 1376 C CA . GLY A 1 174 ? 16.953 -2.18 5.473 1 93.44 174 GLY A CA 1
ATOM 1377 C C . GLY A 1 174 ? 16.969 -1.673 6.902 1 93.44 174 GLY A C 1
ATOM 1378 O O . GLY A 1 174 ? 17.984 -1.141 7.371 1 93.44 174 GLY A O 1
ATOM 1379 N N . ARG A 1 175 ? 15.805 -1.752 7.484 1 92.44 175 ARG A N 1
ATOM 1380 C CA . ARG A 1 175 ? 15.656 -1.275 8.859 1 92.44 175 ARG A CA 1
ATOM 1381 C C . ARG A 1 175 ? 14.477 -1.959 9.547 1 92.44 175 ARG A C 1
ATOM 1383 O O . ARG A 1 175 ? 13.602 -2.516 8.883 1 92.44 175 ARG A O 1
ATOM 1390 N N . LYS A 1 176 ? 14.508 -1.865 10.852 1 92.38 176 LYS A N 1
ATOM 1391 C CA . LYS A 1 176 ? 13.32 -2.295 11.578 1 92.38 176 LYS A CA 1
ATOM 1392 C C . LYS A 1 176 ? 12.164 -1.328 11.352 1 92.38 176 LYS A C 1
ATOM 1394 O O . LYS A 1 176 ? 12.359 -0.115 11.273 1 92.38 176 LYS A O 1
ATOM 1399 N N . VAL A 1 177 ? 11.031 -1.869 11.195 1 94.25 177 VAL A N 1
ATOM 1400 C CA . VAL A 1 177 ? 9.805 -1.093 11.016 1 94.25 177 VAL A CA 1
ATOM 1401 C C . VAL A 1 177 ? 8.891 -1.274 12.219 1 94.25 177 VAL A C 1
ATOM 1403 O O . VAL A 1 177 ? 8.734 -2.389 12.727 1 94.25 177 VAL A O 1
ATOM 1406 N N . ARG A 1 178 ? 8.398 -0.2 12.656 1 90.62 178 ARG A N 1
ATOM 1407 C CA . ARG A 1 178 ? 7.574 -0.208 13.867 1 90.62 178 ARG A CA 1
ATOM 1408 C C . ARG A 1 178 ? 6.188 -0.763 13.57 1 90.62 178 ARG A C 1
ATOM 1410 O O . ARG A 1 178 ? 5.297 -0.028 13.141 1 90.62 178 ARG A O 1
ATOM 1417 N N . GLY A 1 179 ? 6.023 -2.008 13.938 1 89.38 179 GLY A N 1
ATOM 1418 C CA . GLY A 1 179 ? 4.734 -2.66 13.758 1 89.38 179 GLY A CA 1
ATOM 1419 C C . GLY A 1 179 ? 3.938 -2.773 15.047 1 89.38 179 GLY A C 1
ATOM 1420 O O . GLY A 1 179 ? 4.25 -2.109 16.031 1 89.38 179 GLY A O 1
ATOM 1421 N N . PRO A 1 180 ? 2.826 -3.463 14.906 1 83.69 180 PRO A N 1
ATOM 1422 C CA . PRO A 1 180 ? 1.946 -3.607 16.062 1 83.69 180 PRO A CA 1
ATOM 1423 C C . PRO A 1 180 ? 2.67 -4.176 17.297 1 83.69 180 PRO A C 1
ATOM 1425 O O . PRO A 1 180 ? 2.398 -3.76 18.422 1 83.69 180 PRO A O 1
ATOM 1428 N N . LEU A 1 181 ? 3.566 -5.062 17.094 1 80.25 181 LEU A N 1
ATOM 1429 C CA . LEU A 1 181 ? 4.312 -5.656 18.203 1 80.25 181 LEU A CA 1
ATOM 1430 C C . LEU A 1 181 ? 5.238 -4.629 18.844 1 80.25 181 LEU A C 1
ATOM 1432 O O . LEU A 1 181 ? 5.406 -4.617 20.062 1 80.25 181 LEU A O 1
ATOM 1436 N N . ALA A 1 182 ? 5.828 -3.91 18.047 1 79.88 182 ALA A N 1
ATOM 1437 C CA . ALA A 1 182 ? 6.703 -2.857 18.562 1 79.88 182 ALA A CA 1
ATOM 1438 C C . ALA A 1 182 ? 5.918 -1.848 19.391 1 79.88 182 ALA A C 1
ATOM 1440 O O . ALA A 1 182 ? 6.398 -1.384 20.422 1 79.88 182 ALA A O 1
ATOM 1441 N N . VAL A 1 183 ? 4.75 -1.553 18.938 1 75.44 183 VAL A N 1
ATOM 1442 C CA . VAL A 1 183 ? 3.891 -0.608 19.641 1 75.44 183 VAL A CA 1
ATOM 1443 C C . VAL A 1 183 ? 3.486 -1.19 20.984 1 75.44 183 VAL A C 1
ATOM 1445 O O . VAL A 1 183 ? 3.461 -0.479 22 1 75.44 183 VAL A O 1
ATOM 1448 N N . LEU A 1 184 ? 3.217 -2.428 20.953 1 73.62 184 LEU A N 1
ATOM 1449 C CA . LEU A 1 184 ? 2.83 -3.105 22.188 1 73.62 184 LEU A CA 1
ATOM 1450 C C . LEU A 1 184 ? 3.979 -3.104 23.203 1 73.62 184 LEU A C 1
ATOM 1452 O O . LEU A 1 184 ? 3.754 -2.973 24.406 1 73.62 184 LEU A O 1
ATOM 1456 N 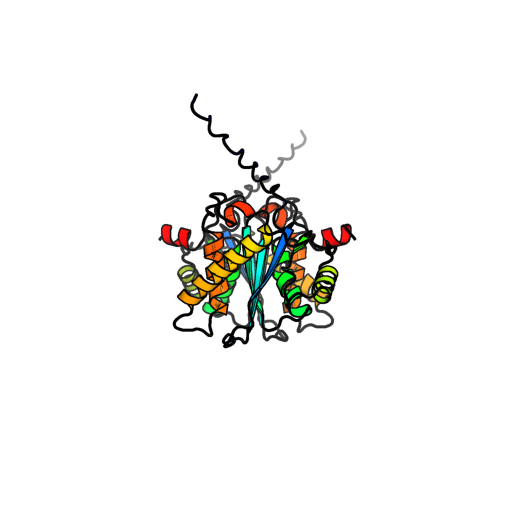N . ARG A 1 185 ? 5.109 -3.133 22.672 1 74.38 185 ARG A N 1
ATOM 1457 C CA . ARG A 1 185 ? 6.285 -3.137 23.547 1 74.38 185 ARG A CA 1
ATOM 1458 C C . ARG A 1 185 ? 6.516 -1.76 24.156 1 74.38 185 ARG A C 1
ATOM 1460 O O . ARG A 1 185 ? 7.094 -1.646 25.234 1 74.38 185 ARG A O 1
ATOM 1467 N N . ASP A 1 186 ? 6.133 -0.754 23.469 1 68.62 186 ASP A N 1
ATOM 1468 C CA . ASP A 1 186 ? 6.305 0.618 23.922 1 68.62 186 ASP A CA 1
ATOM 1469 C C . ASP A 1 186 ? 5.27 0.972 25 1 68.62 186 ASP A C 1
ATOM 1471 O O . ASP A 1 186 ? 5.422 1.962 25.719 1 68.62 186 ASP A O 1
ATOM 1475 N N . LEU A 1 187 ? 4.152 0.259 24.906 1 60.38 187 LEU A N 1
ATOM 1476 C CA . LEU A 1 187 ? 3.096 0.537 25.875 1 60.38 187 LEU A CA 1
ATOM 1477 C C . LEU A 1 187 ? 3.414 -0.096 27.219 1 60.38 187 LEU A C 1
ATOM 1479 O O . LEU A 1 187 ? 3.168 0.507 28.266 1 60.38 187 LEU A O 1
ATOM 1483 N N . MET B 1 1 ? 36.062 53.094 0.228 1 34.78 1 MET B N 1
ATOM 1484 C CA . MET B 1 1 ? 35.969 51.844 0.958 1 34.78 1 MET B CA 1
ATOM 1485 C C . MET B 1 1 ? 34.625 51.156 0.725 1 34.78 1 MET B C 1
ATOM 1487 O O . MET B 1 1 ? 33.594 51.719 1.074 1 34.78 1 MET B O 1
ATOM 1491 N N . SER B 1 2 ? 34.469 50.25 -0.293 1 41.69 2 SER B N 1
ATOM 1492 C CA . SER B 1 2 ? 33.281 49.562 -0.816 1 41.69 2 SER B CA 1
ATOM 1493 C C . SER B 1 2 ? 32.688 48.625 0.226 1 41.69 2 SER B C 1
ATOM 1495 O O . SER B 1 2 ? 33.406 47.938 0.94 1 41.69 2 SER B O 1
ATOM 1497 N N . PRO B 1 3 ? 31.453 48.906 0.722 1 45.69 3 PRO B N 1
ATOM 1498 C CA . PRO B 1 3 ? 30.812 48.094 1.76 1 45.69 3 PRO B CA 1
ATOM 1499 C C . PRO B 1 3 ? 30.828 46.594 1.434 1 45.69 3 PRO B C 1
ATOM 1501 O O . PRO B 1 3 ? 30.578 46.219 0.292 1 45.69 3 PRO B O 1
ATOM 1504 N N . ARG B 1 4 ? 31.781 45.844 1.973 1 42.34 4 ARG B N 1
ATOM 1505 C CA . ARG B 1 4 ? 31.781 44.406 1.883 1 42.34 4 ARG B CA 1
ATOM 1506 C C . ARG B 1 4 ? 30.406 43.844 2.207 1 42.34 4 ARG B C 1
ATOM 1508 O O . ARG B 1 4 ? 29.828 44.156 3.256 1 42.34 4 ARG B O 1
ATOM 1515 N N . GLY B 1 5 ? 29.656 43.562 1.194 1 40.19 5 GLY B N 1
ATOM 1516 C CA . GLY B 1 5 ? 28.344 42.938 1.287 1 40.19 5 GLY B CA 1
ATOM 1517 C C . GLY B 1 5 ? 28.312 41.781 2.252 1 40.19 5 GLY B C 1
ATOM 1518 O O . GLY B 1 5 ? 29.172 40.906 2.203 1 40.19 5 GLY B O 1
ATOM 1519 N N . ARG B 1 6 ? 27.922 42.031 3.484 1 43.12 6 ARG B N 1
ATOM 1520 C CA . ARG B 1 6 ? 27.672 41 4.465 1 43.12 6 ARG B CA 1
ATOM 1521 C C . ARG B 1 6 ? 26.922 39.812 3.834 1 43.12 6 ARG B C 1
ATOM 1523 O O . ARG B 1 6 ? 25.844 40 3.252 1 43.12 6 ARG B O 1
ATOM 1530 N N . VAL B 1 7 ? 27.672 38.906 3.346 1 39.88 7 VAL B N 1
ATOM 1531 C CA . VAL B 1 7 ? 27.031 37.625 2.969 1 39.88 7 VAL B CA 1
ATOM 1532 C C . VAL B 1 7 ? 26.109 37.156 4.098 1 39.88 7 VAL B C 1
ATOM 1534 O O . VAL B 1 7 ? 26.547 37 5.238 1 39.88 7 VAL B O 1
ATOM 1537 N N . LYS B 1 8 ? 24.922 37.656 4.09 1 39.72 8 LYS B N 1
ATOM 1538 C CA . LYS B 1 8 ? 23.922 37.062 4.992 1 39.72 8 LYS B CA 1
ATOM 1539 C C . LYS B 1 8 ? 24.094 35.562 5.102 1 39.72 8 LYS B C 1
ATOM 1541 O O . LYS B 1 8 ? 24.078 34.844 4.09 1 39.72 8 LYS B O 1
ATOM 1546 N N . LEU B 1 9 ? 24.781 35.094 6.086 1 35.56 9 LEU B N 1
ATOM 1547 C CA . LEU B 1 9 ? 24.766 33.656 6.359 1 35.56 9 LEU B CA 1
ATOM 1548 C C . LEU B 1 9 ? 23.359 33.094 6.211 1 35.56 9 LEU B C 1
ATOM 1550 O O . LEU B 1 9 ? 22.422 33.562 6.836 1 35.56 9 LEU B O 1
ATOM 1554 N N . VAL B 1 10 ? 22.984 32.75 5.074 1 38.62 10 VAL B N 1
ATOM 1555 C CA . VAL B 1 10 ? 21.766 31.938 5.023 1 38.62 10 VAL B CA 1
ATOM 1556 C C . VAL B 1 10 ? 21.797 30.891 6.141 1 38.62 10 VAL B C 1
ATOM 1558 O O . VAL B 1 10 ? 22.781 30.172 6.301 1 38.62 10 VAL B O 1
ATOM 1561 N N . PRO B 1 11 ? 21.172 31.266 7.242 1 39.62 11 PRO B N 1
ATOM 1562 C CA . PRO B 1 11 ? 21.172 30.188 8.242 1 39.62 11 PRO B CA 1
ATOM 1563 C C . PRO B 1 11 ? 21.141 28.797 7.617 1 39.62 11 PRO B C 1
ATOM 1565 O O . PRO B 1 11 ? 20.594 28.609 6.527 1 39.62 11 PRO B O 1
ATOM 1568 N N . LEU B 1 12 ? 22.219 28.031 7.758 1 35.44 12 LEU B N 1
ATOM 1569 C CA . LEU B 1 12 ? 22.156 26.625 7.41 1 35.44 12 LEU B CA 1
ATOM 1570 C C . LEU B 1 12 ? 20.75 26.078 7.578 1 35.44 12 LEU B C 1
ATOM 1572 O O . LEU B 1 12 ? 20.156 26.203 8.656 1 35.44 12 LEU B O 1
ATOM 1576 N N . GLN B 1 13 ? 19.922 26.312 6.676 1 38.06 13 GLN B N 1
ATOM 1577 C CA . GLN B 1 13 ? 18.703 25.516 6.789 1 38.06 13 GLN B CA 1
ATOM 1578 C C . GLN B 1 13 ? 18.969 24.203 7.5 1 38.06 13 GLN B C 1
ATOM 1580 O O . GLN B 1 13 ? 19.891 23.469 7.148 1 38.06 13 GLN B O 1
ATOM 1585 N N . THR B 1 14 ? 18.938 24.156 8.852 1 37.12 14 THR B N 1
ATOM 1586 C CA . THR B 1 14 ? 19.031 22.906 9.602 1 37.12 14 THR B CA 1
ATOM 1587 C C . THR B 1 14 ? 18.609 21.734 8.734 1 37.12 14 THR B C 1
ATOM 1589 O O . THR B 1 14 ? 17.547 21.734 8.133 1 37.12 14 THR B O 1
ATOM 1592 N N . LEU B 1 15 ? 19.516 21.188 8.016 1 38.12 15 LEU B N 1
ATOM 1593 C CA . LEU B 1 15 ? 19.203 19.922 7.348 1 38.12 15 LEU B CA 1
ATOM 1594 C C . LEU B 1 15 ? 18.141 19.141 8.125 1 38.12 15 L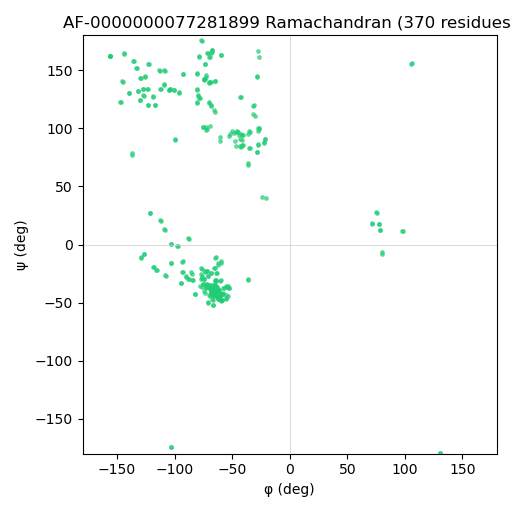EU B C 1
ATOM 1596 O O . LEU B 1 15 ? 18.266 18.984 9.344 1 38.12 15 LEU B O 1
ATOM 1600 N N . PRO B 1 16 ? 16.969 19.219 7.754 1 43.28 16 PRO B N 1
ATOM 1601 C CA . PRO B 1 16 ? 16.062 18.375 8.531 1 43.28 16 PRO B CA 1
ATOM 1602 C C . PRO B 1 16 ? 16.703 17.062 8.977 1 43.28 16 PRO B C 1
ATOM 1604 O O . PRO B 1 16 ? 17.484 16.469 8.227 1 43.28 16 PRO B O 1
ATOM 1607 N N . ILE B 1 17 ? 17.25 16.875 10.188 1 46.56 17 ILE B N 1
ATOM 1608 C CA . ILE B 1 17 ? 17.609 15.586 10.773 1 46.56 17 ILE B CA 1
ATOM 1609 C C . ILE B 1 17 ? 16.828 14.469 10.086 1 46.56 17 ILE B C 1
ATOM 1611 O O . ILE B 1 17 ? 15.586 14.477 10.086 1 46.56 17 ILE B O 1
ATOM 1615 N N . ILE B 1 18 ? 17.469 13.922 9.008 1 52.62 18 ILE B N 1
ATOM 1616 C CA . ILE B 1 18 ? 16.906 12.766 8.32 1 52.62 18 ILE B CA 1
ATOM 1617 C C . ILE B 1 18 ? 16.391 11.758 9.344 1 52.62 18 ILE B C 1
ATOM 1619 O O . ILE B 1 18 ? 17.172 11.172 10.102 1 52.62 18 ILE B O 1
ATOM 1623 N N . THR B 1 19 ? 15.164 11.875 9.859 1 78.25 19 THR B N 1
ATOM 1624 C CA . THR B 1 19 ? 14.492 10.984 10.797 1 78.25 19 THR B CA 1
ATOM 1625 C C . THR B 1 19 ? 14.086 9.688 10.109 1 78.25 19 THR B C 1
ATOM 1627 O O . THR B 1 19 ? 14.195 9.555 8.891 1 78.25 19 THR B O 1
ATOM 1630 N N . GLU B 1 20 ? 14.117 8.586 10.789 1 90.94 20 GLU B N 1
ATOM 1631 C CA . GLU B 1 20 ? 13.586 7.289 10.383 1 90.94 20 GLU B CA 1
ATOM 1632 C C . GLU B 1 20 ? 12.352 7.449 9.492 1 90.94 20 GLU B C 1
ATOM 1634 O O . GLU B 1 20 ? 11.438 8.195 9.828 1 90.94 20 GLU B O 1
ATOM 1639 N N . PRO B 1 21 ? 12.516 6.918 8.273 1 95.94 21 PRO B N 1
ATOM 1640 C CA . PRO B 1 21 ? 11.352 7.008 7.395 1 95.94 21 PRO B CA 1
ATOM 1641 C C . PRO B 1 21 ? 10.047 6.684 8.117 1 95.94 21 PRO B C 1
ATOM 1643 O O . PRO B 1 21 ? 9.961 5.68 8.828 1 95.94 21 PRO B O 1
ATOM 1646 N N . PHE B 1 22 ? 9.102 7.574 8.023 1 94.44 22 PHE B N 1
ATOM 1647 C CA . PHE B 1 22 ? 7.727 7.484 8.508 1 94.44 22 PHE B CA 1
ATOM 1648 C C . PHE B 1 22 ? 7.684 7.562 10.031 1 94.44 22 PHE B C 1
ATOM 1650 O O . PHE B 1 22 ? 6.699 7.156 10.648 1 94.44 22 PHE B O 1
ATOM 1657 N N . SER B 1 23 ? 8.727 8.055 10.633 1 91.69 23 SER B N 1
ATOM 1658 C CA . SER B 1 23 ? 8.68 8.336 12.062 1 91.69 23 SER B CA 1
ATOM 1659 C C . SER B 1 23 ? 7.824 9.562 12.359 1 91.69 23 SER B C 1
ATOM 1661 O O . SER B 1 23 ? 7.156 9.625 13.391 1 91.69 23 SER B O 1
ATOM 1663 N N . ARG B 1 24 ? 7.891 10.492 11.422 1 88.62 24 ARG B N 1
ATOM 1664 C CA . ARG B 1 24 ? 7.082 11.703 11.492 1 88.62 24 ARG B CA 1
ATOM 1665 C C . ARG B 1 24 ? 6.348 11.953 10.18 1 88.62 24 ARG B C 1
ATOM 1667 O O . ARG B 1 24 ? 6.969 12.023 9.117 1 88.62 24 ARG B O 1
ATOM 1674 N N . VAL B 1 25 ? 4.996 12.07 10.328 1 90.38 25 VAL B N 1
ATOM 1675 C CA . VAL B 1 25 ? 4.211 12.25 9.117 1 90.38 25 VAL B CA 1
ATOM 1676 C C . VAL B 1 25 ? 3.219 13.391 9.305 1 90.38 25 VAL B C 1
ATOM 1678 O O . VAL B 1 25 ? 2.859 13.734 10.43 1 90.38 25 VAL B O 1
ATOM 1681 N N . ALA B 1 26 ? 2.922 13.984 8.164 1 88.38 26 ALA B N 1
ATOM 1682 C CA . ALA B 1 26 ? 1.817 14.938 8.141 1 88.38 26 ALA B CA 1
ATOM 1683 C C . ALA B 1 26 ? 0.62 14.375 7.383 1 88.38 26 ALA B C 1
ATOM 1685 O O . ALA B 1 26 ? 0.781 13.742 6.332 1 88.38 26 ALA B O 1
ATOM 1686 N N . ILE B 1 27 ? -0.601 14.586 7.941 1 90.62 27 ILE B N 1
ATOM 1687 C CA . ILE B 1 27 ? -1.81 14.141 7.258 1 90.62 27 ILE B CA 1
ATOM 1688 C C . ILE B 1 27 ? -2.738 15.328 7.02 1 90.62 27 ILE B C 1
ATOM 1690 O O . ILE B 1 27 ? -2.645 16.344 7.711 1 90.62 27 ILE B O 1
ATOM 1694 N N . ASP B 1 28 ? -3.582 15.188 6.004 1 88.5 28 ASP B N 1
ATOM 1695 C CA . ASP B 1 28 ? -4.602 16.188 5.676 1 88.5 28 ASP B CA 1
ATOM 1696 C C . ASP B 1 28 ? -5.758 15.555 4.906 1 88.5 28 ASP B C 1
ATOM 1698 O O . ASP B 1 28 ? -5.645 14.43 4.418 1 88.5 28 ASP B O 1
ATOM 1702 N N . LEU B 1 29 ? -6.84 16.266 4.898 1 89.56 29 LEU B N 1
ATOM 1703 C CA . LEU B 1 29 ? -8.031 15.805 4.184 1 89.56 29 LEU B CA 1
ATOM 1704 C C . LEU B 1 29 ? -8.414 16.797 3.088 1 89.56 29 LEU B C 1
ATOM 1706 O O . LEU B 1 29 ? -8.523 18 3.34 1 89.56 29 LEU B O 1
ATOM 1710 N N . VAL B 1 30 ? -8.555 16.234 1.914 1 89.12 30 VAL B N 1
ATOM 1711 C CA . VAL B 1 30 ? -9.102 17.016 0.8 1 89.12 30 VAL B CA 1
ATOM 1712 C C . VAL B 1 30 ? -10.57 16.672 0.607 1 89.12 30 VAL B C 1
ATOM 1714 O O . VAL B 1 30 ? -10.938 15.492 0.51 1 89.12 30 VAL B O 1
ATOM 1717 N N . GLY B 1 31 ? -11.359 17.688 0.476 1 88.25 31 GLY B N 1
ATOM 1718 C CA . GLY B 1 31 ? -12.781 17.469 0.263 1 88.25 31 GLY B CA 1
ATOM 1719 C C . GLY B 1 31 ? -13.664 18.281 1.187 1 88.25 31 GLY B C 1
ATOM 1720 O O . GLY B 1 31 ? -13.164 19.094 1.965 1 88.25 31 GLY B O 1
ATOM 1721 N N . PRO B 1 32 ? -14.867 18.203 1.15 1 90.44 32 PRO B N 1
ATOM 1722 C CA . PRO B 1 32 ? -15.594 17.281 0.283 1 90.44 32 PRO B CA 1
ATOM 1723 C C . PRO B 1 32 ? -15.477 17.641 -1.196 1 90.44 32 PRO B C 1
ATOM 1725 O O . PRO B 1 32 ? -15.531 18.812 -1.554 1 90.44 32 PRO B O 1
ATOM 1728 N N . LEU B 1 33 ? -15.328 16.594 -1.964 1 89.31 33 LEU B N 1
ATOM 1729 C CA . LEU B 1 33 ? -15.242 16.75 -3.412 1 89.31 33 LEU B CA 1
ATOM 1730 C C . LEU B 1 33 ? -16.609 16.531 -4.059 1 89.31 33 LEU B C 1
ATOM 1732 O O . LEU B 1 33 ? -17.312 15.578 -3.707 1 89.31 33 LEU B O 1
ATOM 1736 N N . SER B 1 34 ? -16.938 17.469 -4.887 1 87.5 34 SER B N 1
ATOM 1737 C CA . SER B 1 34 ? -18.203 17.391 -5.602 1 87.5 34 SER B CA 1
ATOM 1738 C C . SER B 1 34 ? -18 17.469 -7.113 1 87.5 34 SER B C 1
ATOM 1740 O O . SER B 1 34 ? -17.266 18.328 -7.602 1 87.5 34 SER B O 1
ATOM 1742 N N . PRO B 1 35 ? -18.656 16.578 -7.816 1 88.25 35 PRO B N 1
ATOM 1743 C CA . PRO B 1 35 ? -19.453 15.43 -7.367 1 88.25 35 PRO B CA 1
ATOM 1744 C C . PRO B 1 35 ? -18.594 14.312 -6.773 1 88.25 35 PRO B C 1
ATOM 1746 O O . PRO B 1 35 ? -17.375 14.297 -6.965 1 88.25 35 PRO B O 1
ATOM 1749 N N . PRO B 1 36 ? -19.266 13.398 -5.973 1 93.56 36 PRO B N 1
ATOM 1750 C CA . PRO B 1 36 ? -18.531 12.211 -5.523 1 93.56 36 PRO B CA 1
ATOM 1751 C C . PRO B 1 36 ? -18.031 11.359 -6.68 1 93.56 36 PRO B C 1
ATOM 1753 O O . PRO B 1 36 ? -18.484 11.508 -7.812 1 93.56 36 PRO B O 1
ATOM 1756 N N . SER B 1 37 ? -17.094 10.531 -6.281 1 95.56 37 SER B N 1
ATOM 1757 C CA . SER B 1 37 ? -16.641 9.586 -7.301 1 95.56 37 SER B CA 1
ATOM 1758 C C . SER B 1 37 ? -17.75 8.602 -7.648 1 95.56 37 SER B C 1
ATOM 1760 O O . SER B 1 37 ? -18.766 8.508 -6.941 1 95.56 37 SER B O 1
ATOM 1762 N N . SER B 1 38 ? -17.562 7.891 -8.711 1 94.69 38 SER B N 1
ATOM 1763 C CA . SER B 1 38 ? -18.531 6.883 -9.141 1 94.69 38 SER B CA 1
ATOM 1764 C C . SER B 1 38 ? -18.672 5.785 -8.094 1 94.69 38 SER B C 1
ATOM 1766 O O . SER B 1 38 ? -19.672 5.062 -8.078 1 94.69 38 SER B O 1
ATOM 1768 N N . GLU B 1 39 ? -17.734 5.684 -7.156 1 94.19 39 GLU B N 1
ATOM 1769 C CA . GLU B 1 39 ? -17.812 4.688 -6.094 1 94.19 39 GLU B CA 1
ATOM 1770 C C . GLU B 1 39 ? -18.25 5.32 -4.773 1 94.19 39 GLU B C 1
ATOM 1772 O O . GLU B 1 39 ? -18.203 4.672 -3.727 1 94.19 39 GLU B O 1
ATOM 1777 N N . GLY B 1 40 ? -18.469 6.57 -4.816 1 96.38 40 GLY B N 1
ATOM 1778 C CA . GLY B 1 40 ? -19.062 7.227 -3.66 1 96.38 40 GLY B CA 1
ATOM 1779 C C . GLY B 1 40 ? -18.031 7.906 -2.771 1 96.38 40 GLY B C 1
ATOM 1780 O O . GLY B 1 40 ? -18.359 8.344 -1.664 1 96.38 40 GLY B O 1
ATOM 1781 N N . HIS B 1 41 ? -16.828 8.039 -3.199 1 97.06 41 HIS B N 1
ATOM 1782 C CA . HIS B 1 41 ? -15.805 8.734 -2.43 1 97.06 41 HIS B CA 1
ATOM 1783 C C . HIS B 1 41 ? -16.016 10.25 -2.469 1 97.06 41 HIS B C 1
ATOM 1785 O O . HIS B 1 41 ? -16.344 10.805 -3.518 1 97.06 41 HIS B O 1
ATOM 1791 N N . ARG B 1 42 ? -15.742 10.867 -1.353 1 95.94 42 ARG B N 1
ATOM 1792 C CA . ARG B 1 42 ? -15.969 12.312 -1.276 1 95.94 42 ARG B CA 1
ATOM 1793 C C . ARG B 1 42 ? -14.734 13.031 -0.744 1 95.94 42 ARG B C 1
ATOM 1795 O O . ARG B 1 42 ? -14.664 14.258 -0.759 1 95.94 42 ARG B O 1
ATOM 1802 N N . TYR B 1 43 ? -13.805 12.273 -0.248 1 93.94 43 TYR B N 1
ATOM 1803 C CA . TYR B 1 43 ? -12.625 12.852 0.381 1 93.94 43 TYR B CA 1
ATOM 1804 C C . TYR B 1 43 ? -11.359 12.117 -0.062 1 93.94 43 TYR B C 1
ATOM 1806 O O . TYR B 1 43 ? -11.43 11 -0.577 1 93.94 43 TYR B O 1
ATOM 1814 N N . ILE B 1 44 ? -10.25 12.805 0.068 1 94.94 44 ILE B N 1
ATOM 1815 C CA . ILE B 1 44 ? -8.938 12.18 -0.076 1 94.94 44 ILE B CA 1
ATOM 1816 C C . ILE B 1 44 ? -8.117 12.406 1.19 1 94.94 44 ILE B C 1
ATOM 1818 O O . ILE B 1 44 ? -7.906 13.547 1.604 1 94.94 44 ILE B O 1
ATOM 1822 N N . LEU B 1 45 ? -7.719 11.352 1.831 1 94.94 45 LEU B N 1
ATOM 1823 C CA . LEU B 1 45 ? -6.711 11.445 2.879 1 94.94 45 LEU B CA 1
ATOM 1824 C C . LEU B 1 45 ? -5.309 11.508 2.279 1 94.94 45 LEU B C 1
ATOM 1826 O O . LEU B 1 45 ? -4.93 10.633 1.493 1 94.94 45 LEU B O 1
ATOM 1830 N N . THR B 1 46 ? -4.633 12.555 2.619 1 94.88 46 THR B N 1
ATOM 1831 C CA . THR B 1 46 ? -3.26 12.664 2.145 1 94.88 46 THR B CA 1
ATOM 1832 C C . THR B 1 46 ? -2.277 12.578 3.309 1 94.88 46 THR B C 1
ATOM 1834 O O . THR B 1 46 ? -2.609 12.953 4.438 1 94.88 46 THR B O 1
ATOM 1837 N N . LEU B 1 47 ? -1.123 12.062 3.002 1 93.62 47 LEU B N 1
ATOM 1838 C CA . LEU B 1 47 ? -0.046 11.914 3.975 1 93.62 47 LEU B CA 1
ATOM 1839 C C . LEU B 1 47 ? 1.313 12.117 3.316 1 93.62 47 LEU B C 1
ATOM 1841 O O . LEU B 1 47 ? 1.529 11.68 2.182 1 93.62 47 LEU B O 1
ATOM 1845 N N . ILE B 1 48 ? 2.193 12.789 4.027 1 93 48 ILE B N 1
ATOM 1846 C CA . ILE B 1 48 ? 3.564 12.922 3.543 1 93 48 ILE B CA 1
ATOM 1847 C C . ILE B 1 48 ? 4.543 12.578 4.664 1 93 48 ILE B C 1
ATOM 1849 O O . ILE B 1 48 ? 4.34 12.969 5.816 1 93 48 ILE B O 1
ATOM 1853 N N . ASP B 1 49 ? 5.484 11.758 4.316 1 93.38 49 ASP B N 1
ATOM 1854 C CA . ASP B 1 49 ? 6.559 11.43 5.246 1 93.38 49 ASP B CA 1
ATOM 1855 C C . ASP B 1 49 ? 7.625 12.523 5.258 1 93.38 49 ASP B C 1
ATOM 1857 O O . ASP B 1 49 ? 8.148 12.898 4.207 1 93.38 49 ASP B O 1
ATOM 1861 N N . PHE B 1 50 ? 8.062 12.961 6.402 1 88.44 50 PHE B N 1
ATOM 1862 C CA . PHE B 1 50 ? 8.992 14.086 6.484 1 88.44 50 PHE B CA 1
ATOM 1863 C C . PHE B 1 50 ? 10.398 13.648 6.078 1 88.44 50 PHE B C 1
ATOM 1865 O O . PHE B 1 50 ? 11.148 14.43 5.492 1 88.44 50 PHE B O 1
ATOM 1872 N N . ALA B 1 51 ? 10.695 12.484 6.391 1 91.19 51 ALA B N 1
ATOM 1873 C CA . ALA B 1 51 ? 12.062 12.023 6.156 1 91.19 51 ALA B CA 1
ATOM 1874 C C . ALA B 1 51 ? 12.32 11.805 4.668 1 91.19 51 ALA B C 1
ATOM 1876 O O . ALA B 1 51 ? 13.398 12.141 4.164 1 91.19 51 ALA B O 1
ATOM 1877 N N . THR B 1 52 ? 11.305 11.305 3.961 1 93.31 52 THR B N 1
ATOM 1878 C CA . THR B 1 52 ? 11.578 10.836 2.605 1 93.31 52 THR B CA 1
ATOM 1879 C C . THR B 1 52 ? 10.773 11.641 1.587 1 93.31 52 THR B C 1
ATOM 1881 O O . THR B 1 52 ? 11.07 11.609 0.391 1 93.31 52 THR B O 1
ATOM 1884 N N . GLY B 1 53 ? 9.758 12.273 2.047 1 91.88 53 GLY B N 1
ATOM 1885 C CA . GLY B 1 53 ? 8.859 12.945 1.118 1 91.88 53 GLY B CA 1
ATOM 1886 C C . GLY B 1 53 ? 7.898 11.992 0.429 1 91.88 53 GLY B C 1
ATOM 1887 O O . GLY B 1 53 ? 7.203 12.383 -0.513 1 91.88 53 GLY B O 1
ATOM 1888 N N . PHE B 1 54 ? 7.773 10.773 0.862 1 95.94 54 PHE B N 1
ATOM 1889 C CA . PHE B 1 54 ? 6.918 9.758 0.255 1 95.94 54 PHE B CA 1
ATOM 1890 C C . PHE B 1 54 ? 5.445 10.102 0.452 1 95.94 54 PHE B C 1
ATOM 1892 O O . PHE B 1 54 ? 4.965 10.18 1.586 1 95.94 54 PHE B O 1
ATOM 1899 N N . PRO B 1 55 ? 4.738 10.273 -0.661 1 96.44 55 PRO B N 1
ATOM 1900 C CA . PRO B 1 55 ? 3.344 10.703 -0.547 1 96.44 55 PRO B CA 1
ATOM 1901 C C . PRO B 1 55 ? 2.365 9.539 -0.516 1 96.44 55 PRO B C 1
ATOM 1903 O O . PRO B 1 55 ? 2.637 8.484 -1.1 1 96.44 55 PRO B O 1
ATOM 1906 N N . GLU B 1 56 ? 1.295 9.711 0.206 1 97.5 56 GLU B N 1
ATOM 1907 C CA . GLU B 1 56 ? 0.142 8.82 0.193 1 97.5 56 GLU B CA 1
ATOM 1908 C C . GLU B 1 56 ? -1.147 9.578 -0.091 1 97.5 56 GLU B C 1
ATOM 1910 O O . GLU B 1 56 ? -1.304 10.727 0.338 1 97.5 56 GLU B O 1
ATOM 1915 N N . ALA B 1 57 ? -2.053 8.969 -0.806 1 96.56 57 ALA B N 1
ATOM 1916 C CA . ALA B 1 57 ? -3.398 9.484 -1.034 1 96.56 57 ALA B CA 1
ATOM 1917 C C . ALA B 1 57 ? -4.414 8.352 -1.142 1 96.56 57 ALA B C 1
ATOM 1919 O O . ALA B 1 57 ? -4.254 7.445 -1.964 1 96.56 57 ALA B O 1
ATOM 1920 N N . LEU B 1 58 ? -5.395 8.398 -0.297 1 97.5 58 LEU B N 1
ATOM 1921 C CA . LEU B 1 58 ? -6.438 7.383 -0.315 1 97.5 58 LEU B CA 1
ATOM 1922 C C . LEU B 1 58 ? -7.82 8.023 -0.388 1 97.5 58 LEU B C 1
ATOM 1924 O O . LEU B 1 58 ? -8.102 8.984 0.333 1 97.5 58 LEU B O 1
ATOM 1928 N N . PRO B 1 59 ? -8.656 7.523 -1.249 1 97.25 59 PRO B N 1
ATOM 1929 C CA . PRO B 1 59 ? -10.023 8.031 -1.292 1 97.25 59 PRO B CA 1
ATOM 1930 C C . PRO B 1 59 ? -10.875 7.551 -0.117 1 97.25 59 PRO B C 1
ATOM 1932 O O . PRO B 1 59 ? -10.727 6.41 0.326 1 97.25 59 PRO B O 1
ATOM 1935 N N . LEU B 1 60 ? -11.711 8.414 0.387 1 96.75 60 LEU B N 1
ATOM 1936 C 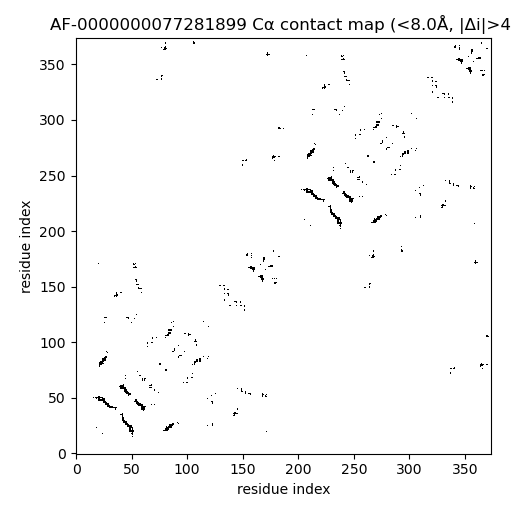CA . LEU B 1 60 ? -12.594 8.086 1.504 1 96.75 60 LEU B CA 1
ATOM 1937 C C . LEU B 1 60 ? -14.031 8.453 1.18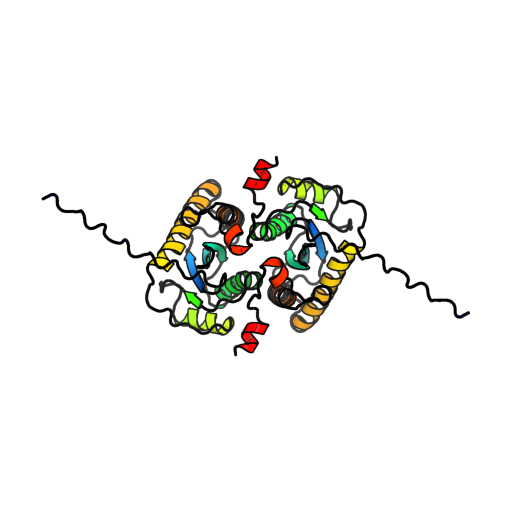5 1 96.75 60 LEU B C 1
ATOM 1939 O O . LEU B 1 60 ? -14.289 9.484 0.547 1 96.75 60 LEU B O 1
ATOM 1943 N N . LYS B 1 61 ? -14.914 7.641 1.645 1 96.5 61 LYS B N 1
ATOM 1944 C CA . LYS B 1 61 ? -16.328 7.965 1.534 1 96.5 61 LYS B CA 1
ATOM 1945 C C . LYS B 1 61 ? -16.781 8.867 2.682 1 96.5 61 LYS B C 1
ATOM 1947 O O . LYS B 1 61 ? -17.703 9.664 2.523 1 96.5 61 LYS B O 1
ATOM 1952 N N . SER B 1 62 ? -16.109 8.688 3.824 1 94.69 62 SER B N 1
ATOM 1953 C CA . SER B 1 62 ? -16.422 9.461 5.027 1 94.69 62 SER B CA 1
ATOM 1954 C C . SER B 1 62 ? -15.148 9.781 5.809 1 94.69 62 SER B C 1
ATOM 1956 O O . SER B 1 62 ? -14.086 9.203 5.547 1 94.69 62 SER B O 1
ATOM 1958 N N . ILE B 1 63 ? -15.273 10.703 6.699 1 91.75 63 ILE B N 1
ATOM 1959 C CA . ILE B 1 63 ? -14.086 11.102 7.441 1 91.75 63 ILE B CA 1
ATOM 1960 C C . ILE B 1 63 ? -14.32 10.898 8.938 1 91.75 63 ILE B C 1
ATOM 1962 O O . ILE B 1 63 ? -13.805 11.664 9.758 1 91.75 63 ILE B O 1
ATOM 1966 N N . ASP B 1 64 ? -15.164 9.992 9.219 1 91.69 64 ASP B N 1
ATOM 1967 C CA . ASP B 1 64 ? -15.305 9.641 10.633 1 91.69 64 ASP B CA 1
ATOM 1968 C C . ASP B 1 64 ? -14.039 8.961 11.156 1 91.69 64 ASP B C 1
ATOM 1970 O O . ASP B 1 64 ? -13.188 8.539 10.375 1 91.69 64 ASP B O 1
ATOM 1974 N N . THR B 1 65 ? -13.898 8.852 12.406 1 89.75 65 THR B N 1
ATOM 1975 C CA . THR B 1 65 ? -12.703 8.367 13.086 1 89.75 65 THR B CA 1
ATOM 1976 C C . THR B 1 65 ? -12.312 6.984 12.57 1 89.75 65 THR B C 1
ATOM 1978 O O . THR B 1 65 ? -11.141 6.73 12.273 1 89.75 65 THR B O 1
ATOM 1981 N N . ILE B 1 66 ? -13.242 6.117 12.406 1 90.19 66 ILE B N 1
ATOM 1982 C CA . ILE B 1 66 ? -12.984 4.742 12 1 90.19 66 ILE B CA 1
ATOM 1983 C C . ILE B 1 66 ? -12.453 4.719 10.562 1 90.19 66 ILE B C 1
ATOM 1985 O O . ILE B 1 66 ? -11.445 4.062 10.281 1 90.19 66 ILE B O 1
ATOM 1989 N N . SER B 1 67 ? -13.125 5.473 9.688 1 93.12 67 SER B N 1
ATOM 1990 C CA . SER B 1 67 ? -12.727 5.508 8.281 1 93.12 67 SER B CA 1
ATOM 1991 C C . SER B 1 67 ? -11.312 6.047 8.125 1 93.12 67 SER B C 1
ATOM 1993 O O . SER B 1 67 ? -10.5 5.469 7.398 1 93.12 67 SER B O 1
ATOM 1995 N N . VAL B 1 68 ? -11.023 7.07 8.82 1 93.62 68 VAL B N 1
ATOM 1996 C CA . VAL B 1 68 ? -9.703 7.688 8.727 1 93.62 68 VAL B CA 1
ATOM 1997 C C . VAL B 1 68 ? -8.656 6.762 9.352 1 93.62 68 VAL B C 1
ATOM 1999 O O . VAL B 1 68 ? -7.586 6.562 8.781 1 93.62 68 VAL B O 1
ATOM 2002 N N . THR B 1 69 ? -8.969 6.203 10.469 1 93.25 69 THR B N 1
ATOM 2003 C CA . THR B 1 69 ? -8.031 5.305 11.141 1 93.25 69 THR B CA 1
ATOM 2004 C C . THR B 1 69 ? -7.734 4.086 10.273 1 93.25 69 THR B C 1
ATOM 2006 O O . THR B 1 69 ? -6.582 3.672 10.156 1 93.25 69 THR B O 1
ATOM 2009 N N . GLU B 1 70 ? -8.75 3.559 9.688 1 93.25 70 GLU B N 1
ATOM 2010 C CA . GLU B 1 70 ? -8.562 2.4 8.82 1 93.25 70 GLU B CA 1
ATOM 2011 C C . GLU B 1 70 ? -7.668 2.74 7.625 1 93.25 70 GLU B C 1
ATOM 2013 O O . GLU B 1 70 ? -6.832 1.934 7.223 1 93.25 70 GLU B O 1
ATOM 2018 N N . ALA B 1 71 ? -7.875 3.889 7.102 1 96.19 71 ALA B N 1
ATOM 2019 C CA . ALA B 1 71 ? -7.031 4.344 5.996 1 96.19 71 ALA B CA 1
ATOM 2020 C C . ALA B 1 71 ? -5.578 4.484 6.441 1 96.19 71 ALA B C 1
ATOM 2022 O O . ALA B 1 71 ? -4.66 4.074 5.727 1 96.19 71 ALA B O 1
ATOM 2023 N N . LEU B 1 72 ? -5.387 5.008 7.598 1 95.38 72 LEU B N 1
ATOM 2024 C CA . LEU B 1 72 ? -4.035 5.184 8.125 1 95.38 72 LEU B CA 1
ATOM 2025 C C . LEU B 1 72 ? -3.385 3.838 8.414 1 95.38 72 LEU B C 1
ATOM 2027 O O . LEU B 1 72 ? -2.197 3.646 8.141 1 95.38 72 LEU B O 1
ATOM 2031 N N . ILE B 1 73 ? -4.133 2.912 8.891 1 94.44 73 ILE B N 1
ATOM 2032 C CA . ILE B 1 73 ? -3.615 1.573 9.156 1 94.44 73 ILE B CA 1
ATOM 2033 C C . ILE B 1 73 ? -3.188 0.921 7.84 1 94.44 73 ILE B C 1
ATOM 2035 O O . ILE B 1 73 ? -2.17 0.225 7.789 1 94.44 73 ILE B O 1
ATOM 2039 N N . THR B 1 74 ? -3.945 1.157 6.824 1 96.06 74 THR B N 1
ATOM 2040 C CA . THR B 1 74 ? -3.598 0.647 5.5 1 96.06 74 THR B CA 1
ATOM 2041 C C . THR B 1 74 ? -2.229 1.161 5.066 1 96.06 74 THR B C 1
ATOM 2043 O O . THR B 1 74 ? -1.412 0.4 4.543 1 96.06 74 THR B O 1
ATOM 2046 N N . ILE B 1 75 ? -1.988 2.373 5.309 1 97.44 75 ILE B N 1
ATOM 2047 C CA . ILE B 1 75 ? -0.708 2.98 4.965 1 97.44 75 ILE B CA 1
ATOM 2048 C C . ILE B 1 75 ? 0.385 2.438 5.883 1 97.44 75 ILE B C 1
ATOM 2050 O O . ILE B 1 75 ? 1.392 1.903 5.41 1 97.44 75 ILE B O 1
ATOM 2054 N N . PHE B 1 76 ? 0.151 2.463 7.176 1 96.56 76 PHE B N 1
ATOM 2055 C CA . PHE B 1 76 ? 1.192 2.188 8.156 1 96.56 76 PHE B CA 1
ATOM 2056 C C . PHE B 1 76 ? 1.526 0.702 8.195 1 96.56 76 PHE B C 1
ATOM 2058 O O . PHE B 1 76 ? 2.641 0.318 8.555 1 96.56 76 PHE B O 1
ATOM 2065 N N . SER B 1 77 ? 0.641 -0.122 7.781 1 96.31 77 SER B N 1
ATOM 2066 C CA . SER B 1 77 ? 0.9 -1.558 7.727 1 96.31 77 SER B CA 1
ATOM 2067 C C . SER B 1 77 ? 2.004 -1.882 6.727 1 96.31 77 SER B C 1
ATOM 2069 O O . SER B 1 77 ? 2.539 -2.992 6.723 1 96.31 77 SER B O 1
ATOM 2071 N N . ARG B 1 78 ? 2.352 -0.916 5.945 1 97.25 78 ARG B N 1
ATOM 2072 C CA . ARG B 1 78 ? 3.365 -1.149 4.922 1 97.25 78 ARG B CA 1
ATOM 2073 C C . ARG B 1 78 ? 4.68 -0.469 5.289 1 97.25 78 ARG B C 1
ATOM 2075 O O . ARG B 1 78 ? 5.754 -0.921 4.887 1 97.25 78 ARG B O 1
ATOM 2082 N N . VAL B 1 79 ? 4.543 0.59 6.07 1 97.38 79 VAL B N 1
ATOM 2083 C CA . VAL B 1 79 ? 5.734 1.414 6.246 1 97.38 79 VAL B CA 1
ATOM 2084 C C . VAL B 1 79 ? 6.027 1.591 7.734 1 97.38 79 VAL B C 1
ATOM 2086 O O . VAL B 1 79 ? 7.031 2.205 8.109 1 97.38 79 VAL B O 1
ATOM 2089 N N . GLY B 1 80 ? 5.152 1.157 8.594 1 95.25 80 GLY B N 1
ATOM 2090 C CA . GLY B 1 80 ? 5.348 1.26 10.031 1 95.25 80 GLY B CA 1
ATOM 2091 C C . GLY B 1 80 ? 4.496 2.336 10.672 1 95.25 80 GLY B C 1
ATOM 2092 O O . GLY B 1 80 ? 4.098 3.299 10.016 1 95.25 80 GLY B O 1
ATOM 2093 N N . ILE B 1 81 ? 4.23 2.168 11.93 1 93.81 81 ILE B N 1
ATOM 2094 C CA . ILE B 1 81 ? 3.482 3.145 12.711 1 93.81 81 ILE B CA 1
ATOM 2095 C C . ILE B 1 81 ? 4.395 4.309 13.094 1 93.81 81 ILE B C 1
ATOM 2097 O O . ILE B 1 81 ? 5.457 4.109 13.68 1 93.81 81 ILE B O 1
ATOM 2101 N N . PRO B 1 82 ? 3.957 5.484 12.766 1 92.06 82 PRO B N 1
ATOM 2102 C CA . PRO B 1 82 ? 4.805 6.641 13.078 1 92.06 82 PRO B CA 1
ATOM 2103 C C . PRO B 1 82 ? 4.863 6.945 14.57 1 92.06 82 PRO B C 1
ATOM 2105 O O . PRO B 1 82 ? 4.031 6.453 15.344 1 92.06 82 PRO B O 1
ATOM 2108 N N . ARG B 1 83 ? 5.844 7.746 14.883 1 87.56 83 ARG B N 1
ATOM 2109 C CA . ARG B 1 83 ? 5.949 8.258 16.25 1 87.56 83 ARG B CA 1
ATOM 2110 C C . ARG B 1 83 ? 5.141 9.539 16.422 1 87.56 83 ARG B C 1
ATOM 2112 O O . ARG B 1 83 ? 4.637 9.82 17.5 1 87.56 83 ARG B O 1
ATOM 2119 N N . GLU B 1 84 ? 5.074 10.227 15.273 1 85.88 84 GLU B N 1
ATOM 2120 C CA . GLU B 1 84 ? 4.379 11.508 15.312 1 85.88 84 GLU B CA 1
ATOM 2121 C C . GLU B 1 84 ? 3.516 11.703 14.062 1 85.88 84 GLU B C 1
ATOM 2123 O O . GLU B 1 84 ? 3.98 11.5 12.945 1 85.88 84 GLU B O 1
ATOM 2128 N N . ILE B 1 85 ? 2.285 12.062 14.375 1 87.94 85 ILE B N 1
ATOM 2129 C CA . ILE B 1 85 ? 1.361 12.422 13.305 1 87.94 85 ILE B CA 1
ATOM 2130 C C . ILE B 1 85 ? 0.945 13.883 13.453 1 87.94 85 ILE B C 1
ATOM 2132 O O . ILE B 1 85 ? 0.352 14.266 14.469 1 87.94 85 ILE B O 1
ATOM 2136 N N . LEU B 1 86 ? 1.267 14.641 12.383 1 83.25 86 LEU B N 1
ATOM 2137 C CA . LEU B 1 86 ? 0.911 16.062 12.391 1 83.25 86 LEU B CA 1
ATOM 2138 C C . LEU B 1 86 ? -0.287 16.312 11.484 1 83.25 86 LEU B C 1
ATOM 2140 O O . LEU B 1 86 ? -0.394 15.727 10.398 1 83.25 86 LEU B O 1
ATOM 2144 N N . SER B 1 87 ? -1.282 17.062 11.984 1 82.44 87 SER B N 1
ATOM 2145 C CA . SER B 1 87 ? -2.404 17.484 11.148 1 82.44 87 SER B CA 1
ATOM 2146 C C . SER B 1 87 ? -2.604 19 11.211 1 82.44 87 SER B C 1
ATOM 2148 O O . SER B 1 87 ? -2.275 19.625 12.219 1 82.44 87 SER B O 1
ATOM 2150 N N . ASP B 1 88 ? -2.662 19.656 10.031 1 67.5 88 ASP B N 1
ATOM 2151 C CA . ASP B 1 88 ? -2.953 21.094 10.125 1 67.5 88 ASP B CA 1
ATOM 2152 C C . ASP B 1 88 ? -4.309 21.328 10.789 1 67.5 88 ASP B C 1
ATOM 2154 O O . ASP B 1 88 ? -5.211 20.5 10.688 1 67.5 88 ASP B O 1
ATOM 2158 N N . GLN B 1 89 ? -4.324 21.5 12.086 1 57.94 89 GLN B N 1
ATOM 2159 C CA . GLN B 1 89 ? -5.496 21.797 12.906 1 57.94 89 GLN B CA 1
ATOM 2160 C C . GLN B 1 89 ? -6.586 22.469 12.078 1 57.94 89 GLN B C 1
ATOM 2162 O O . GLN B 1 89 ? -7.113 23.516 12.469 1 57.94 89 GLN B O 1
ATOM 2167 N N . GLY B 1 90 ? -6.629 21.859 10.898 1 57.56 90 GLY B N 1
ATOM 2168 C CA . GLY B 1 90 ? -7.797 22.422 10.234 1 57.56 90 GLY B CA 1
ATOM 2169 C C . GLY B 1 90 ? -9.102 21.859 10.758 1 57.56 90 GLY B C 1
ATOM 2170 O O . GLY B 1 90 ? -9.117 21.125 11.742 1 57.56 90 GLY B O 1
ATOM 2171 N N . THR B 1 91 ? -10.195 22.359 10.312 1 64 91 THR B N 1
ATOM 2172 C CA . THR B 1 91 ? -11.539 22.094 10.805 1 64 91 THR B CA 1
ATOM 2173 C C . THR B 1 91 ? -11.875 20.609 10.695 1 64 91 THR B C 1
ATOM 2175 O O . THR B 1 91 ? -12.742 20.109 11.414 1 64 91 THR B O 1
ATOM 2178 N N . GLN B 1 92 ? -11.109 19.859 9.953 1 76.81 92 GLN B N 1
ATOM 2179 C CA . GLN B 1 92 ? -11.547 18.469 9.742 1 76.81 92 GLN B CA 1
ATOM 2180 C C . GLN B 1 92 ? -10.898 17.531 10.75 1 76.81 92 GLN B C 1
ATOM 2182 O O . GLN B 1 92 ? -11.484 16.516 11.117 1 76.81 92 GLN B O 1
ATOM 2187 N N . PHE B 1 93 ? -9.695 17.828 11.133 1 77.31 93 PHE B N 1
ATOM 2188 C CA . PHE B 1 93 ? -9.062 17.031 12.172 1 77.31 93 PHE B CA 1
ATOM 2189 C C . PHE B 1 93 ? -9.164 17.734 13.523 1 77.31 93 PHE B C 1
ATOM 2191 O O . PHE B 1 93 ? -8.281 18.516 13.898 1 77.31 93 PHE B O 1
ATOM 2198 N N . THR B 1 94 ? -10.203 17.406 14.164 1 77.25 94 THR B N 1
ATOM 2199 C CA . THR B 1 94 ? -10.406 17.969 15.492 1 77.25 94 THR B CA 1
ATOM 2200 C C . THR B 1 94 ? -9.461 17.312 16.5 1 77.25 94 THR B C 1
ATOM 2202 O O . THR B 1 94 ? -8.984 16.203 16.281 1 77.25 94 THR B O 1
ATOM 2205 N N . PRO B 1 95 ? -9.188 18.031 17.547 1 76.5 95 PRO B N 1
ATOM 2206 C CA . PRO B 1 95 ? -8.367 17.422 18.609 1 76.5 95 PRO B CA 1
ATOM 2207 C C . PRO B 1 95 ? -8.914 16.078 19.078 1 76.5 95 PRO B C 1
ATOM 2209 O O . PRO B 1 95 ? -8.148 15.148 19.328 1 76.5 95 PRO B O 1
ATOM 2212 N N . GLN B 1 96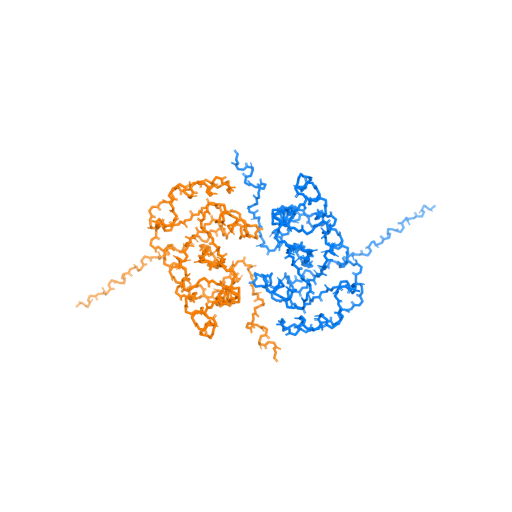 ? -10.195 16.016 19.125 1 80.88 96 GLN B N 1
ATOM 2213 C CA . GLN B 1 96 ? -10.828 14.773 19.594 1 80.88 96 GLN B CA 1
ATOM 2214 C C . GLN B 1 96 ? -10.609 13.641 18.594 1 80.88 96 GLN B C 1
ATOM 2216 O O . GLN B 1 96 ? -10.289 12.516 18.984 1 80.88 96 GLN B O 1
ATOM 2221 N N . LEU B 1 97 ? -10.758 13.953 17.359 1 81.31 97 LEU B N 1
ATOM 2222 C CA . LEU B 1 97 ? -10.547 12.961 16.312 1 81.31 97 LEU B CA 1
ATOM 2223 C C . LEU B 1 97 ? -9.102 12.461 16.328 1 81.31 97 LEU B C 1
ATOM 2225 O O . LEU B 1 97 ? -8.859 11.258 16.266 1 81.31 97 LEU B O 1
ATOM 2229 N N . MET B 1 98 ? -8.258 13.352 16.484 1 83.62 98 MET B N 1
ATOM 2230 C CA . MET B 1 98 ? -6.836 13 16.469 1 83.62 98 MET B CA 1
ATOM 2231 C C . MET B 1 98 ? -6.473 12.164 17.688 1 83.62 98 MET B C 1
ATOM 2233 O O . MET B 1 98 ? -5.684 11.219 17.578 1 83.62 98 MET B O 1
ATOM 2237 N N . GLN B 1 99 ? -7.043 12.547 18.734 1 84.62 99 GLN B N 1
ATOM 2238 C CA . GLN B 1 99 ? -6.809 11.773 19.953 1 84.62 99 GLN B CA 1
ATOM 2239 C C . GLN B 1 99 ? -7.281 10.328 19.781 1 84.62 99 GLN B C 1
ATOM 2241 O O . GLN B 1 99 ? -6.586 9.391 20.188 1 84.62 99 GLN B O 1
ATOM 2246 N N . GLU B 1 100 ? -8.367 10.195 19.219 1 86.31 100 GLU B N 1
ATOM 2247 C CA . GLU B 1 100 ? -8.922 8.867 19 1 86.31 100 GLU B CA 1
ATOM 2248 C C . GLU B 1 100 ? -8.078 8.062 18.016 1 86.31 100 GLU B C 1
ATOM 2250 O O . GLU B 1 100 ? -7.863 6.867 18.203 1 86.31 100 GLU B O 1
ATOM 2255 N N . ILE B 1 101 ? -7.629 8.711 17.047 1 85.75 101 ILE B N 1
ATOM 2256 C CA . ILE B 1 101 ? -6.762 8.078 16.047 1 85.75 101 ILE B CA 1
ATOM 2257 C C . ILE B 1 101 ? -5.473 7.602 16.719 1 85.75 101 ILE B C 1
ATOM 2259 O O . ILE B 1 101 ? -5.055 6.457 16.531 1 85.75 101 ILE B O 1
ATOM 2263 N N . HIS B 1 102 ? -4.945 8.477 17.5 1 86.56 102 HIS B N 1
ATOM 2264 C CA . HIS B 1 102 ? -3.721 8.117 18.219 1 86.56 102 HIS B CA 1
ATOM 2265 C C . HIS B 1 102 ? -3.936 6.906 19.109 1 86.56 102 HIS B C 1
ATOM 2267 O O . HIS B 1 102 ? -3.111 5.988 19.141 1 86.56 102 HIS B O 1
ATOM 2273 N N . LYS B 1 103 ? -5.004 6.945 19.75 1 85.31 103 LYS B N 1
ATOM 2274 C CA . LYS B 1 103 ? -5.336 5.852 20.656 1 85.31 103 LYS B CA 1
ATOM 2275 C C . LYS B 1 103 ? -5.473 4.531 19.906 1 85.31 103 LYS B C 1
ATOM 2277 O O . LYS B 1 103 ? -4.914 3.516 20.312 1 85.31 103 LYS B O 1
ATOM 2282 N N . LEU B 1 104 ? -6.098 4.621 18.828 1 83 104 LEU B N 1
ATOM 2283 C CA . LEU B 1 104 ? -6.352 3.416 18.047 1 83 104 LEU B CA 1
ATOM 2284 C C . LEU B 1 104 ? -5.059 2.891 17.422 1 83 104 LEU B C 1
ATOM 2286 O O . LEU B 1 104 ? -4.891 1.681 17.266 1 83 104 LEU B O 1
ATOM 2290 N N . LEU B 1 105 ? -4.141 3.77 17.188 1 85.31 105 LEU B N 1
ATOM 2291 C CA . LEU B 1 105 ? -2.889 3.391 16.531 1 85.31 105 LEU B CA 1
ATOM 2292 C C . LEU B 1 105 ? -1.823 3.059 17.578 1 85.31 105 LEU B C 1
ATOM 2294 O O . LEU B 1 105 ? -0.792 2.469 17.25 1 85.31 105 LEU B O 1
ATOM 2298 N N . GLY B 1 106 ? -2.086 3.439 18.781 1 80.19 106 GLY B N 1
ATOM 2299 C CA . GLY B 1 106 ? -1.092 3.248 19.828 1 80.19 106 GLY B CA 1
ATOM 2300 C C . GLY B 1 106 ? 0.052 4.242 19.766 1 80.19 106 GLY B C 1
ATOM 2301 O O . GLY B 1 106 ? 1.202 3.893 20.031 1 80.19 106 GLY B O 1
ATOM 2302 N N . VAL B 1 107 ? -0.211 5.352 19.25 1 79.88 107 VAL B N 1
ATOM 2303 C CA . VAL B 1 107 ? 0.774 6.418 19.125 1 79.88 107 VAL B CA 1
ATOM 2304 C C . VAL B 1 107 ? 0.513 7.492 20.188 1 79.88 107 VAL B C 1
ATOM 2306 O O . VAL B 1 107 ? -0.641 7.805 20.484 1 79.88 107 VAL B O 1
ATOM 2309 N N . LYS B 1 108 ? 1.506 7.922 20.844 1 70.56 108 LYS B N 1
ATOM 2310 C CA . LYS B 1 108 ? 1.335 9.008 21.812 1 70.56 108 LYS B CA 1
ATOM 2311 C C . LYS B 1 108 ? 1.058 10.328 21.109 1 70.56 108 LYS B C 1
ATOM 2313 O O . LYS B 1 108 ? 1.739 10.68 20.141 1 70.56 108 LYS B O 1
ATOM 2318 N N . PRO B 1 109 ? -0.084 10.867 21.469 1 60.53 109 PRO B N 1
ATOM 2319 C CA . PRO B 1 109 ? -0.364 12.172 20.875 1 60.53 109 PRO B CA 1
ATOM 2320 C C . PRO B 1 109 ? 0.779 13.164 21.062 1 60.53 109 PRO B C 1
ATOM 2322 O O . PRO B 1 109 ? 1.394 13.211 22.125 1 60.53 109 PRO B O 1
ATOM 2325 N N . MET B 1 110 ? 1.622 13.32 20.188 1 52.12 110 MET B N 1
ATOM 2326 C CA . MET B 1 110 ? 2.498 14.461 20.438 1 52.12 110 MET B CA 1
ATOM 2327 C C . MET B 1 110 ? 1.76 15.773 20.203 1 52.12 110 MET B C 1
ATOM 2329 O O . MET B 1 110 ? 1.139 15.961 19.156 1 52.12 110 MET B O 1
ATOM 2333 N N . PHE B 1 111 ? 1.353 16.266 21.297 1 45.62 111 PHE B N 1
ATOM 2334 C CA . PHE B 1 111 ? 0.865 17.641 21.156 1 45.62 111 PHE B CA 1
ATOM 2335 C C . PHE B 1 111 ? 1.694 18.406 20.141 1 45.62 111 PHE B C 1
ATOM 2337 O O . PHE B 1 111 ? 2.906 18.562 20.297 1 45.62 111 PHE B O 1
ATOM 2344 N N . THR B 1 112 ? 1.509 17.953 18.938 1 45.59 112 THR B N 1
ATOM 2345 C CA . THR B 1 112 ? 2.184 18.672 17.859 1 45.59 112 THR B CA 1
ATOM 2346 C C . THR B 1 112 ? 2.42 20.125 18.25 1 45.59 112 THR B C 1
ATOM 2348 O O . THR B 1 112 ? 1.536 20.781 18.812 1 45.59 112 THR B O 1
ATOM 2351 N N . THR B 1 113 ? 3.611 20.391 18.656 1 44.5 113 THR B N 1
ATOM 2352 C CA . THR B 1 113 ? 4.055 21.766 18.688 1 44.5 113 THR B CA 1
ATOM 2353 C C . THR B 1 113 ? 3.332 22.594 17.609 1 44.5 113 THR B C 1
ATOM 2355 O O . THR B 1 113 ? 2.947 22.047 16.578 1 44.5 113 THR B O 1
ATOM 2358 N N . PRO B 1 114 ? 3.016 23.859 17.844 1 45.41 114 PRO B N 1
ATOM 2359 C CA . PRO B 1 114 ? 2.469 24.781 16.844 1 45.41 114 PRO B CA 1
ATOM 2360 C C . PRO B 1 114 ? 2.881 24.406 15.422 1 45.41 114 PRO B C 1
ATOM 2362 O O . PRO B 1 114 ? 3.855 23.688 15.227 1 45.41 114 PRO B O 1
ATOM 2365 N N . TYR B 1 115 ? 2.086 24.969 14.477 1 47.44 115 TYR B N 1
ATOM 2366 C CA . TYR B 1 115 ? 2.154 25.031 13.023 1 47.44 115 TYR B CA 1
ATOM 2367 C C . TYR B 1 115 ? 3.6 25.109 12.547 1 47.44 115 TYR B C 1
ATOM 2369 O O . TYR B 1 115 ? 4.312 26.062 12.844 1 47.44 115 TYR B O 1
ATOM 2377 N N . HIS B 1 116 ? 4.234 24.078 12.438 1 54.28 116 HIS B N 1
ATOM 2378 C CA . HIS B 1 116 ? 5.512 24.25 11.758 1 54.28 116 HIS B CA 1
ATOM 2379 C C . HIS B 1 116 ? 5.309 24.562 10.281 1 54.28 116 HIS B C 1
ATOM 2381 O O . HIS B 1 116 ? 4.832 23.719 9.523 1 54.28 116 HIS B O 1
ATOM 2387 N N . PRO B 1 117 ? 5.445 25.797 9.906 1 56.94 117 PRO B N 1
ATOM 2388 C CA . PRO B 1 117 ? 5.285 26.281 8.539 1 56.94 117 PRO B CA 1
ATOM 2389 C C . PRO B 1 117 ? 5.805 25.297 7.488 1 56.94 117 PRO B C 1
ATOM 2391 O O . PRO B 1 117 ? 5.227 25.188 6.406 1 56.94 117 PRO B O 1
ATOM 2394 N N . ARG B 1 118 ? 6.824 24.562 7.922 1 57.19 118 ARG B N 1
ATOM 2395 C CA . ARG B 1 118 ? 7.449 23.719 6.906 1 57.19 118 ARG B CA 1
ATOM 2396 C C . ARG B 1 118 ? 6.598 22.5 6.617 1 57.19 118 ARG B C 1
ATOM 2398 O O . ARG B 1 118 ? 6.523 22.031 5.477 1 57.19 118 ARG B O 1
ATOM 2405 N N . SER B 1 119 ? 5.941 21.922 7.637 1 58.75 119 SER B N 1
ATOM 2406 C CA . SER B 1 119 ? 5.082 20.75 7.441 1 58.75 119 SER B CA 1
ATOM 2407 C C . SER B 1 119 ? 3.893 21.094 6.547 1 58.75 119 SER B C 1
ATOM 2409 O O . SER B 1 119 ? 3.518 20.297 5.68 1 58.75 119 SER B O 1
ATOM 2411 N N . ASN B 1 120 ? 3.514 22.266 6.629 1 67.88 120 ASN B N 1
ATOM 2412 C CA . ASN B 1 120 ? 2.371 22.719 5.84 1 67.88 120 ASN B CA 1
ATOM 2413 C C . ASN B 1 120 ? 2.752 22.938 4.379 1 67.88 120 ASN B C 1
ATOM 2415 O O . ASN B 1 120 ? 1.963 22.656 3.477 1 67.88 120 ASN B O 1
ATOM 2419 N N . ALA B 1 121 ? 3.977 23.266 4.25 1 73.19 121 ALA B N 1
ATOM 2420 C CA . ALA B 1 121 ? 4.41 23.531 2.883 1 73.19 121 ALA B CA 1
ATOM 2421 C C . ALA B 1 121 ? 4.488 22.25 2.068 1 73.19 121 ALA B C 1
ATOM 2423 O O . ALA B 1 121 ? 4.156 22.234 0.881 1 73.19 121 ALA B O 1
ATOM 2424 N N . ARG B 1 122 ? 4.906 21.172 2.709 1 77.75 122 ARG B N 1
ATOM 2425 C CA . ARG B 1 122 ? 5.039 19.906 2.006 1 77.75 122 ARG B CA 1
ATOM 2426 C C . ARG B 1 122 ? 3.674 19.359 1.596 1 77.75 122 ARG B C 1
ATOM 2428 O O . ARG B 1 122 ? 3.496 18.906 0.467 1 77.75 122 ARG B O 1
ATOM 2435 N N . ILE B 1 123 ? 2.76 19.453 2.486 1 80.88 123 ILE B N 1
ATOM 2436 C CA . ILE B 1 123 ? 1.42 18.953 2.201 1 80.88 123 ILE B CA 1
ATOM 2437 C C . ILE B 1 123 ? 0.743 19.844 1.166 1 80.88 123 ILE B C 1
ATOM 2439 O O . ILE B 1 123 ? 0.008 19.359 0.302 1 80.88 123 ILE B O 1
ATOM 2443 N N . ASP B 1 124 ? 1.058 21.172 1.258 1 81.38 124 ASP B N 1
ATOM 2444 C CA . ASP B 1 124 ? 0.51 22.125 0.289 1 81.38 124 ASP B CA 1
ATOM 2445 C C . ASP B 1 124 ? 1.007 21.812 -1.122 1 81.38 124 ASP B C 1
ATOM 2447 O O . ASP B 1 124 ? 0.237 21.859 -2.082 1 81.38 124 ASP B O 1
ATOM 2451 N N . ARG B 1 125 ? 2.219 21.516 -1.229 1 81.25 125 ARG B N 1
ATOM 2452 C CA . ARG B 1 125 ? 2.783 21.172 -2.527 1 81.25 125 ARG B CA 1
ATOM 2453 C C . ARG B 1 125 ? 2.178 19.859 -3.053 1 81.25 125 ARG B C 1
ATOM 2455 O O . ARG B 1 125 ? 1.88 19.75 -4.246 1 81.25 125 ARG B O 1
ATOM 2462 N N . LEU B 1 126 ? 2.027 18.906 -2.146 1 86.88 126 LEU B N 1
ATOM 2463 C CA . LEU B 1 126 ? 1.392 17.656 -2.537 1 86.88 126 LEU B CA 1
ATOM 2464 C C . LEU B 1 126 ? -0.025 17.891 -3.047 1 86.88 126 LEU B C 1
ATOM 2466 O O . LEU B 1 126 ? -0.423 17.344 -4.074 1 86.88 126 LEU B O 1
ATOM 2470 N N . HIS B 1 127 ? -0.745 18.719 -2.402 1 87.06 127 HIS B N 1
ATOM 2471 C CA . HIS B 1 127 ? -2.125 18.984 -2.789 1 87.06 127 HIS B CA 1
ATOM 2472 C C . HIS B 1 127 ? -2.188 19.688 -4.141 1 87.06 127 HIS B C 1
ATOM 2474 O O . HIS B 1 127 ? -3.057 19.391 -4.961 1 87.06 127 HIS B O 1
ATOM 2480 N N . SER B 1 128 ? -1.276 20.609 -4.312 1 86.44 128 SER B N 1
ATOM 2481 C CA . SER B 1 128 ? -1.224 21.297 -5.598 1 86.44 128 SER B CA 1
ATOM 2482 C C . SER B 1 128 ? -0.936 20.312 -6.738 1 86.44 128 SER B C 1
ATOM 2484 O O . SER B 1 128 ? -1.594 20.359 -7.777 1 86.44 128 SER B O 1
ATOM 2486 N N . THR B 1 129 ? 0.011 19.5 -6.508 1 84 129 THR B N 1
ATOM 2487 C CA . THR B 1 129 ? 0.388 18.5 -7.5 1 84 129 THR B CA 1
ATOM 2488 C C . THR B 1 129 ? -0.761 17.531 -7.754 1 84 129 THR B C 1
ATOM 2490 O O . THR B 1 129 ? -1.051 17.188 -8.906 1 84 129 THR B O 1
ATOM 2493 N N . LEU B 1 130 ? -1.414 17.078 -6.723 1 87.38 130 LEU B N 1
ATOM 2494 C CA . LEU B 1 130 ? -2.547 16.156 -6.828 1 87.38 130 LEU B CA 1
ATOM 2495 C C . LEU B 1 130 ? -3.688 16.797 -7.613 1 87.38 130 LEU B C 1
ATOM 2497 O O . LEU B 1 130 ? -4.262 16.172 -8.5 1 87.38 130 LEU B O 1
ATOM 2501 N N . LYS B 1 131 ? -3.951 18 -7.23 1 85.31 131 LYS B N 1
ATOM 2502 C CA . LYS B 1 131 ? -5.027 18.719 -7.906 1 85.31 131 LYS B CA 1
ATOM 2503 C C . LYS B 1 131 ? -4.734 18.859 -9.398 1 85.31 131 LYS B C 1
ATOM 2505 O O . LYS B 1 131 ? -5.602 18.609 -10.234 1 85.31 131 LYS B O 1
ATOM 2510 N N . ALA B 1 132 ? -3.537 19.297 -9.672 1 85.06 132 ALA B N 1
ATOM 2511 C CA . ALA B 1 132 ? -3.141 19.469 -11.07 1 85.06 132 ALA B CA 1
ATOM 2512 C C . ALA B 1 132 ? -3.201 18.141 -11.82 1 85.06 132 ALA B C 1
ATOM 2514 O O . ALA B 1 132 ? -3.711 18.078 -12.945 1 85.06 132 ALA B O 1
ATOM 2515 N N . GLY B 1 133 ? -2.721 17.094 -11.219 1 83.25 133 GLY B N 1
ATOM 2516 C CA . GLY B 1 133 ? -2.74 15.766 -11.82 1 83.25 133 GLY B CA 1
ATOM 2517 C C . GLY B 1 133 ? -4.145 15.242 -12.055 1 83.25 133 GLY B C 1
ATOM 2518 O O . GLY B 1 133 ? -4.449 14.734 -13.141 1 83.25 133 GLY B O 1
ATOM 2519 N N . LEU B 1 134 ? -4.977 15.398 -11.086 1 84.06 134 LEU B N 1
ATOM 2520 C CA . LEU B 1 134 ? -6.34 14.891 -11.195 1 84.06 134 LEU B CA 1
ATOM 2521 C C . LEU B 1 134 ? -7.137 15.688 -12.219 1 84.06 134 LEU B C 1
ATOM 2523 O O . LEU B 1 134 ? -7.953 15.125 -12.953 1 84.06 134 LEU B O 1
ATOM 2527 N N . ARG B 1 135 ? -6.875 17 -12.227 1 83.31 135 ARG B N 1
ATOM 2528 C CA . ARG B 1 135 ? -7.543 17.828 -13.219 1 83.31 135 ARG B CA 1
ATOM 2529 C C . ARG B 1 135 ? -7.184 17.391 -14.633 1 83.31 135 ARG B C 1
ATOM 2531 O O . ARG B 1 135 ? -8.055 17.312 -15.5 1 83.31 135 ARG B O 1
ATOM 2538 N N . LYS B 1 136 ? -5.973 17.141 -14.828 1 84.12 136 LYS B N 1
ATOM 2539 C CA . LYS B 1 136 ? -5.488 16.719 -16.141 1 84.12 136 LYS B CA 1
ATOM 2540 C C . LYS B 1 136 ? -6.016 15.344 -16.516 1 84.12 136 LYS B C 1
ATOM 2542 O O . LYS B 1 136 ? -6.449 15.125 -17.656 1 84.12 136 LYS B O 1
ATOM 2547 N N . LEU B 1 137 ? -6.055 14.477 -15.602 1 83.56 137 LEU B N 1
ATOM 2548 C CA . LEU B 1 137 ? -6.359 13.078 -15.883 1 83.56 137 LEU B CA 1
ATOM 2549 C C . LEU B 1 137 ? -7.863 12.836 -15.891 1 83.56 137 LEU B C 1
ATOM 2551 O O . LEU B 1 137 ? -8.344 11.914 -16.547 1 83.56 137 LEU B O 1
ATOM 2555 N N . CYS B 1 138 ? -8.578 13.648 -15.234 1 83.19 138 CYS B N 1
ATOM 2556 C CA . CYS B 1 138 ? -10.008 13.398 -15.062 1 83.19 138 CYS B CA 1
ATOM 2557 C C . CYS B 1 138 ? -10.828 14.383 -15.883 1 83.19 138 CYS B C 1
ATOM 2559 O O . CYS B 1 138 ? -12.039 14.508 -15.688 1 83.19 138 CYS B O 1
ATOM 2561 N N . SER B 1 139 ? -10.281 15.109 -16.781 1 82.75 139 SER B N 1
ATOM 2562 C CA . SER B 1 139 ? -10.992 16.125 -17.547 1 82.75 139 SER B CA 1
ATOM 2563 C C . SER B 1 139 ? -12.211 15.531 -18.25 1 82.75 139 SER B C 1
ATOM 2565 O O . SER B 1 139 ? -13.289 16.125 -18.234 1 82.75 139 SER B O 1
ATOM 2567 N N . ASP B 1 140 ? -12.156 14.336 -18.719 1 85.69 140 ASP B N 1
ATOM 2568 C CA . ASP B 1 140 ? -13.242 13.727 -19.469 1 85.69 140 ASP B CA 1
ATOM 2569 C C . ASP B 1 140 ? -14.18 12.938 -18.562 1 85.69 140 ASP B C 1
ATOM 2571 O O . ASP B 1 140 ? -15.344 12.727 -18.906 1 85.69 140 ASP B O 1
ATOM 2575 N N . LYS B 1 141 ? -13.609 12.531 -17.406 1 89.56 141 LYS B N 1
ATOM 2576 C CA . LYS B 1 141 ? -14.391 11.727 -16.453 1 89.56 141 LYS B CA 1
ATOM 2577 C C . LYS B 1 141 ? -14.164 12.203 -15.023 1 89.56 141 LYS B C 1
ATOM 2579 O O . LYS B 1 141 ? -13.539 11.508 -14.227 1 89.56 141 LYS B O 1
ATOM 2584 N N . PRO B 1 142 ? -14.836 13.281 -14.695 1 85.44 142 PRO B N 1
ATOM 2585 C CA . PRO B 1 142 ? -14.555 13.914 -13.406 1 85.44 142 PRO B CA 1
ATOM 2586 C C . PRO B 1 142 ? -14.953 13.031 -12.227 1 85.44 142 PRO B C 1
ATOM 2588 O O . PRO B 1 142 ? -14.422 13.188 -11.125 1 85.44 142 PRO B O 1
ATOM 2591 N N . THR B 1 143 ? -15.867 12.047 -12.492 1 92 143 THR B N 1
ATOM 2592 C CA . THR B 1 143 ? -16.344 11.203 -11.391 1 92 143 THR B CA 1
ATOM 2593 C C . THR B 1 143 ? -15.422 10 -11.203 1 92 143 THR B C 1
ATOM 2595 O O . THR B 1 143 ? -15.664 9.164 -10.336 1 92 143 THR B O 1
ATOM 2598 N N . GLU B 1 144 ? -14.336 9.93 -11.93 1 93.12 144 GLU B N 1
ATOM 2599 C CA . GLU B 1 144 ? -13.438 8.781 -11.836 1 93.12 144 GLU B CA 1
ATOM 2600 C C . GLU B 1 144 ? -12.102 9.172 -11.219 1 93.12 144 GLU B C 1
ATOM 2602 O O . GLU B 1 144 ? -11.102 8.461 -11.391 1 93.12 144 GLU B O 1
ATOM 2607 N N . TRP B 1 145 ? -12.102 10.297 -10.5 1 92.69 145 TRP B N 1
ATOM 2608 C CA . TRP B 1 145 ? -10.844 10.836 -9.992 1 92.69 145 TRP B CA 1
ATOM 2609 C C . TRP B 1 145 ? -10.156 9.844 -9.07 1 92.69 145 TRP B C 1
ATOM 2611 O O . TRP B 1 145 ? -8.922 9.82 -8.984 1 92.69 145 TRP B O 1
ATOM 2621 N N . HIS B 1 146 ? -10.969 8.984 -8.344 1 93.75 146 HIS B N 1
ATOM 2622 C CA . HIS B 1 146 ? -10.398 8.047 -7.379 1 93.75 146 HIS B CA 1
ATOM 2623 C C . HIS B 1 146 ? -9.508 7.02 -8.062 1 93.75 146 HIS B C 1
ATOM 2625 O O . HIS B 1 146 ? -8.547 6.527 -7.469 1 93.75 146 HIS B O 1
ATOM 2631 N N . ARG B 1 147 ? -9.719 6.777 -9.297 1 90.81 147 ARG B N 1
ATOM 2632 C CA . ARG B 1 147 ? -8.969 5.773 -10.047 1 90.81 147 ARG B CA 1
ATOM 2633 C C . ARG B 1 147 ? -7.578 6.289 -10.406 1 90.81 147 ARG B C 1
ATOM 2635 O O . ARG B 1 147 ? -6.684 5.504 -10.727 1 90.81 147 ARG B O 1
ATOM 2642 N N . TYR B 1 148 ? -7.445 7.535 -10.383 1 91.31 148 TYR B N 1
ATOM 2643 C CA . TYR B 1 148 ? -6.195 8.117 -10.859 1 91.31 148 TYR B CA 1
ATOM 2644 C C . TYR B 1 148 ? -5.262 8.43 -9.695 1 91.31 148 TYR B C 1
ATOM 2646 O O . TYR B 1 148 ? -4.121 8.844 -9.906 1 91.31 148 TYR B O 1
ATOM 2654 N N . LEU B 1 149 ? -5.688 8.18 -8.5 1 95.25 149 LEU B N 1
ATOM 2655 C CA . LEU B 1 149 ? -4.84 8.461 -7.344 1 95.25 149 LEU B CA 1
ATOM 2656 C C . LEU B 1 149 ? -3.609 7.566 -7.336 1 95.25 149 LEU B C 1
ATOM 2658 O O . LEU B 1 149 ? -2.488 8.039 -7.148 1 95.25 149 LEU B O 1
ATOM 2662 N N . ILE B 1 150 ? -3.844 6.309 -7.637 1 94.69 150 ILE B N 1
ATOM 2663 C CA . ILE B 1 150 ? -2.758 5.34 -7.551 1 94.69 150 ILE B CA 1
ATOM 2664 C C . ILE B 1 150 ? -1.707 5.648 -8.617 1 94.69 150 ILE B C 1
ATOM 2666 O O . ILE B 1 150 ? -0.531 5.84 -8.297 1 94.69 150 ILE B O 1
ATOM 2670 N N . PRO B 1 151 ? -2.07 5.801 -9.891 1 91 151 PRO B N 1
ATOM 2671 C CA . PRO B 1 151 ? -1.046 6.133 -10.883 1 91 151 PRO B CA 1
ATOM 2672 C C . PRO B 1 151 ? -0.385 7.484 -10.617 1 91 151 PRO B C 1
ATOM 2674 O O . PRO B 1 151 ? 0.806 7.656 -10.891 1 91 151 PRO B O 1
ATOM 2677 N N . THR B 1 152 ? -1.132 8.453 -10.156 1 92.12 152 THR B N 1
ATOM 2678 C CA . THR B 1 152 ? -0.569 9.758 -9.844 1 92.12 152 THR B CA 1
ATOM 2679 C C . THR B 1 152 ? 0.471 9.648 -8.734 1 92.12 152 THR B C 1
ATOM 2681 O O . THR B 1 152 ? 1.568 10.203 -8.844 1 92.12 152 THR B O 1
ATOM 2684 N N . MET B 1 153 ? 0.163 8.93 -7.719 1 94.88 153 MET B N 1
ATOM 2685 C CA . MET B 1 153 ? 1.122 8.734 -6.637 1 94.88 153 MET B CA 1
ATOM 2686 C C . MET B 1 153 ? 2.363 8 -7.137 1 94.88 153 MET B C 1
ATOM 2688 O O . MET B 1 153 ? 3.484 8.336 -6.758 1 94.88 153 MET B O 1
ATOM 2692 N N . PHE B 1 154 ? 2.102 6.988 -7.957 1 93.81 154 PHE B N 1
ATOM 2693 C CA . PHE B 1 154 ? 3.211 6.227 -8.516 1 93.81 154 PHE B CA 1
ATOM 2694 C C . PHE B 1 154 ? 4.188 7.145 -9.242 1 93.81 154 PHE B C 1
ATOM 2696 O O . PHE B 1 154 ? 5.398 7.074 -9.016 1 93.81 154 PHE B O 1
ATOM 2703 N N . ALA B 1 155 ? 3.695 8.008 -10.039 1 91.12 155 ALA B N 1
ATOM 2704 C CA . ALA B 1 155 ? 4.516 8.945 -10.789 1 91.12 155 ALA B CA 1
ATOM 2705 C C . ALA B 1 155 ? 5.262 9.898 -9.859 1 91.12 155 ALA B C 1
ATOM 2707 O O . ALA B 1 155 ? 6.457 10.141 -10.039 1 91.12 155 ALA B O 1
ATOM 2708 N N . LEU B 1 156 ? 4.602 10.398 -8.883 1 91.81 156 LEU B N 1
ATOM 2709 C CA . LEU B 1 156 ? 5.191 11.352 -7.949 1 91.81 156 LEU B CA 1
ATOM 2710 C C . LEU B 1 156 ? 6.316 10.703 -7.148 1 91.81 156 LEU B C 1
ATOM 2712 O O . LEU B 1 156 ? 7.297 11.367 -6.805 1 91.81 156 LEU B O 1
ATOM 2716 N N . ARG B 1 157 ? 6.148 9.414 -6.832 1 95.5 157 ARG B N 1
ATOM 2717 C CA . ARG B 1 157 ? 7.148 8.703 -6.047 1 95.5 157 ARG B CA 1
ATOM 2718 C C . ARG B 1 157 ? 8.406 8.438 -6.871 1 95.5 157 ARG B C 1
ATOM 2720 O O . ARG B 1 157 ? 9.484 8.211 -6.316 1 95.5 157 ARG B O 1
ATOM 2727 N N . GLU B 1 158 ? 8.227 8.438 -8.164 1 94.5 158 GLU B N 1
ATOM 2728 C CA . GLU B 1 158 ? 9.336 8.117 -9.062 1 94.5 158 GLU B CA 1
ATOM 2729 C C . GLU B 1 158 ? 10.117 9.375 -9.445 1 94.5 158 GLU B C 1
ATOM 2731 O O . GLU B 1 158 ? 11.328 9.312 -9.68 1 94.5 158 GLU B O 1
ATOM 2736 N N . ILE B 1 159 ? 9.492 10.508 -9.453 1 90.56 159 ILE B N 1
ATOM 2737 C CA . ILE B 1 159 ? 10.086 11.75 -9.93 1 90.56 159 ILE B CA 1
ATOM 2738 C C . ILE B 1 159 ? 11 12.336 -8.852 1 90.56 159 ILE B C 1
ATOM 2740 O O . ILE B 1 159 ? 10.586 12.5 -7.703 1 90.56 159 ILE B O 1
ATOM 2744 N N . PRO B 1 160 ? 12.211 12.641 -9.234 1 92.19 160 PRO B N 1
ATOM 2745 C CA . PRO B 1 160 ? 13.109 13.25 -8.258 1 92.19 160 PRO B CA 1
ATOM 2746 C C . PRO B 1 160 ? 12.641 14.633 -7.801 1 92.19 160 PRO B C 1
ATOM 2748 O O . PRO B 1 160 ? 12.102 15.398 -8.602 1 92.19 160 PRO B O 1
ATOM 2751 N N . SER B 1 161 ? 12.828 14.828 -6.574 1 85.25 161 SER B N 1
ATOM 2752 C CA . SER B 1 161 ? 12.508 16.141 -6.023 1 85.25 161 SER B CA 1
ATOM 2753 C C . SER B 1 161 ? 13.633 17.141 -6.289 1 85.25 161 SER B C 1
ATOM 2755 O O . SER B 1 161 ? 14.805 16.781 -6.297 1 85.25 161 SER B O 1
ATOM 2757 N N . ASP B 1 162 ? 13.195 18.375 -6.473 1 80.31 162 ASP B N 1
ATOM 2758 C CA . ASP B 1 162 ? 14.172 19.453 -6.676 1 80.31 162 ASP B CA 1
ATOM 2759 C C . ASP B 1 162 ? 14.969 19.719 -5.402 1 80.31 162 ASP B C 1
ATOM 2761 O O . ASP B 1 162 ? 16.078 20.234 -5.457 1 80.31 162 ASP B O 1
ATOM 2765 N N . ARG B 1 163 ? 14.352 19.359 -4.324 1 77.06 163 ARG B N 1
ATOM 2766 C CA . ARG B 1 163 ? 14.938 19.641 -3.018 1 77.06 163 ARG B CA 1
ATOM 2767 C C . ARG B 1 163 ? 16.109 18.703 -2.738 1 77.06 163 ARG B C 1
ATOM 2769 O O . ARG B 1 163 ? 17.156 19.141 -2.26 1 77.06 163 ARG B O 1
ATOM 2776 N N . THR B 1 164 ? 16.062 17.438 -3.061 1 83.31 164 THR B N 1
ATOM 2777 C CA . THR B 1 164 ? 17.062 16.453 -2.67 1 83.31 164 THR B CA 1
ATOM 2778 C C . THR B 1 164 ? 17.781 15.891 -3.896 1 83.31 164 THR B C 1
ATOM 2780 O O . THR B 1 164 ? 18.844 15.297 -3.781 1 83.31 164 THR B O 1
ATOM 2783 N N . GLY B 1 165 ? 17.125 16 -5.039 1 91.56 165 GLY B N 1
ATOM 2784 C CA . GLY B 1 165 ? 17.625 15.344 -6.23 1 91.56 165 GLY B CA 1
ATOM 2785 C C . GLY B 1 165 ? 17.297 13.867 -6.289 1 91.56 165 GLY B C 1
ATOM 2786 O O . GLY B 1 165 ? 17.609 13.188 -7.266 1 91.56 165 GLY B O 1
ATOM 2787 N N . PHE B 1 166 ? 16.734 13.414 -5.207 1 93.75 166 PHE B N 1
ATOM 2788 C CA . PHE B 1 166 ? 16.297 12.023 -5.129 1 93.75 166 PHE B CA 1
ATOM 2789 C C . PHE B 1 166 ? 14.781 11.93 -5.145 1 93.75 166 PHE B C 1
ATOM 2791 O O . PHE B 1 166 ? 14.094 12.844 -4.699 1 93.75 166 PHE B O 1
ATOM 2798 N N . SER B 1 167 ? 14.344 10.828 -5.684 1 95.5 167 SER B N 1
ATOM 2799 C CA . SER B 1 167 ? 12.906 10.562 -5.633 1 95.5 167 SER B CA 1
ATOM 2800 C C . SER B 1 167 ? 12.492 10.031 -4.266 1 95.5 167 SER B C 1
ATOM 2802 O O . SER B 1 167 ? 13.336 9.57 -3.49 1 95.5 167 SER B O 1
ATOM 2804 N N . ALA B 1 168 ? 11.219 10.117 -3.988 1 95.31 168 ALA B N 1
ATOM 2805 C CA . ALA B 1 168 ? 10.695 9.516 -2.764 1 95.31 168 ALA B CA 1
ATOM 2806 C C . ALA B 1 168 ? 11.008 8.023 -2.707 1 95.31 168 ALA B C 1
ATOM 2808 O O . ALA B 1 168 ? 11.32 7.488 -1.643 1 95.31 168 ALA B O 1
ATOM 2809 N N . PHE B 1 169 ? 10.953 7.305 -3.842 1 96.94 169 PHE B N 1
ATOM 2810 C CA . PHE B 1 169 ? 11.32 5.895 -3.92 1 96.94 169 PHE B CA 1
ATOM 2811 C C . PHE B 1 169 ? 12.766 5.691 -3.484 1 96.94 169 PHE B C 1
ATOM 2813 O O . PHE B 1 169 ? 13.055 4.828 -2.652 1 96.94 169 PHE B O 1
ATOM 2820 N N . GLU B 1 170 ? 13.609 6.465 -3.986 1 95.94 170 GLU B N 1
ATOM 2821 C CA . GLU B 1 170 ? 15.023 6.324 -3.654 1 95.94 170 GLU B CA 1
ATOM 2822 C C . GLU B 1 170 ? 15.273 6.617 -2.178 1 95.94 170 GLU B C 1
ATOM 2824 O O . GLU B 1 170 ? 16.078 5.938 -1.532 1 95.94 170 GLU B O 1
ATOM 2829 N N . MET B 1 171 ? 14.602 7.613 -1.728 1 95 171 MET B N 1
ATOM 2830 C CA . MET B 1 171 ? 14.789 8 -0.332 1 95 171 MET B CA 1
ATOM 2831 C C . MET B 1 171 ? 14.242 6.93 0.605 1 95 171 MET B C 1
ATOM 2833 O O . MET B 1 171 ? 14.805 6.684 1.673 1 95 171 MET B O 1
ATOM 2837 N N . LEU B 1 172 ? 13.188 6.285 0.216 1 96.75 172 LEU B N 1
ATOM 2838 C CA . LEU B 1 172 ? 12.539 5.309 1.087 1 96.75 172 LEU B CA 1
ATOM 2839 C C . LEU B 1 172 ? 13.242 3.957 1.008 1 96.75 172 LEU B C 1
ATOM 2841 O O . LEU B 1 172 ? 13.469 3.314 2.033 1 96.75 172 LEU B O 1
ATOM 2845 N N . TYR B 1 173 ? 13.594 3.557 -0.198 1 96.5 173 TYR B N 1
ATOM 2846 C CA . TYR B 1 173 ? 14.047 2.186 -0.401 1 96.5 173 TYR B CA 1
ATOM 2847 C C . TYR B 1 173 ? 15.562 2.123 -0.539 1 96.5 173 TYR B C 1
ATOM 2849 O O . TYR B 1 173 ? 16.156 1.045 -0.459 1 96.5 173 TYR B O 1
ATOM 2857 N N . GLY B 1 174 ? 16.203 3.238 -0.782 1 93.44 174 GLY B N 1
ATOM 2858 C CA . GLY B 1 174 ? 17.641 3.256 -0.977 1 93.44 174 GLY B CA 1
ATOM 2859 C C . GLY B 1 174 ? 18.062 2.77 -2.35 1 93.44 174 GLY B C 1
ATOM 2860 O O . GLY B 1 174 ? 19.203 2.32 -2.535 1 93.44 174 GLY B O 1
ATOM 2861 N N . ARG B 1 175 ? 17.094 2.773 -3.223 1 92.56 175 ARG B N 1
ATOM 2862 C CA . ARG B 1 175 ? 17.344 2.303 -4.582 1 92.56 175 ARG B CA 1
ATOM 2863 C C . ARG B 1 175 ? 16.344 2.904 -5.562 1 92.56 175 ARG B C 1
ATOM 2865 O O . ARG B 1 175 ? 15.273 3.383 -5.156 1 92.56 175 ARG B O 1
ATOM 2872 N N . LYS B 1 176 ? 16.719 2.83 -6.82 1 92.44 176 LYS B N 1
ATOM 2873 C CA . LYS B 1 176 ? 15.734 3.178 -7.84 1 92.44 176 LYS B CA 1
ATOM 2874 C C . LYS B 1 176 ? 14.641 2.121 -7.926 1 92.44 176 LYS B C 1
ATOM 2876 O O . LYS B 1 176 ? 14.906 0.926 -7.789 1 92.44 176 LYS B O 1
ATOM 2881 N N . VAL B 1 177 ? 13.469 2.574 -8.062 1 94.44 177 VAL B N 1
ATOM 2882 C CA . VAL B 1 177 ? 12.305 1.704 -8.203 1 94.44 177 VAL B CA 1
ATOM 2883 C C . VAL B 1 177 ? 11.727 1.831 -9.609 1 94.44 177 VAL B C 1
ATOM 2885 O O . VAL B 1 177 ? 11.609 2.938 -10.141 1 94.44 177 VAL B O 1
ATOM 2888 N N . ARG B 1 178 ? 11.453 0.731 -10.156 1 90.81 178 ARG B N 1
ATOM 2889 C CA . ARG B 1 178 ? 10.977 0.693 -11.531 1 90.81 178 ARG B CA 1
ATOM 2890 C C . ARG B 1 178 ? 9.516 1.133 -11.617 1 90.81 178 ARG B C 1
ATOM 2892 O O . ARG B 1 178 ? 8.609 0.327 -11.422 1 90.81 178 ARG B O 1
ATOM 2899 N N . GLY B 1 179 ? 9.359 2.369 -12.031 1 89.75 179 GLY B N 1
ATOM 2900 C CA . GLY B 1 179 ? 8.023 2.914 -12.203 1 89.75 179 GLY B CA 1
ATOM 2901 C C . GLY B 1 179 ? 7.586 2.982 -13.656 1 89.75 179 GLY B C 1
ATOM 2902 O O . GLY B 1 179 ? 8.195 2.354 -14.523 1 89.75 179 GLY B O 1
ATOM 2903 N N . PRO B 1 180 ? 6.438 3.582 -13.828 1 84.06 180 PRO B N 1
ATOM 2904 C CA . PRO B 1 180 ? 5.887 3.676 -15.188 1 84.06 180 PRO B CA 1
ATOM 2905 C C . PRO B 1 180 ? 6.863 4.309 -16.172 1 84.06 180 PRO B C 1
ATOM 2907 O O . PRO B 1 180 ? 6.934 3.885 -17.328 1 84.06 180 PRO B O 1
ATOM 2910 N N . LEU B 1 181 ? 7.609 5.27 -15.75 1 80.5 181 LEU B N 1
ATOM 2911 C CA . LEU B 1 181 ? 8.57 5.926 -16.625 1 80.5 181 LEU B CA 1
ATOM 2912 C C . LEU B 1 181 ? 9.711 4.977 -17 1 80.5 181 LEU B C 1
ATOM 2914 O O . LEU B 1 181 ? 10.195 4.992 -18.125 1 80.5 181 LEU B O 1
ATOM 2918 N N . ALA B 1 182 ? 10.125 4.297 -16.062 1 80.19 182 ALA B N 1
ATOM 2919 C CA . ALA B 1 182 ? 11.18 3.32 -16.312 1 80.19 182 ALA B CA 1
ATOM 2920 C C . ALA B 1 182 ? 10.727 2.262 -17.312 1 80.19 182 ALA B C 1
ATOM 2922 O O . ALA B 1 182 ? 11.492 1.848 -18.188 1 80.19 182 ALA B O 1
ATOM 2923 N N . VAL B 1 183 ? 9.5 1.869 -17.172 1 75.69 183 VAL B N 1
ATOM 2924 C CA . VAL B 1 183 ? 8.938 0.87 -18.078 1 75.69 183 VAL B CA 1
ATOM 2925 C C . VAL B 1 183 ? 8.859 1.435 -19.484 1 75.69 183 VAL B C 1
ATOM 2927 O O . VAL B 1 183 ? 9.156 0.733 -20.469 1 75.69 183 VAL B O 1
ATOM 2930 N N . LEU B 1 184 ? 8.5 2.652 -19.547 1 73.94 184 LEU B N 1
ATOM 2931 C CA . LEU B 1 184 ? 8.406 3.312 -20.844 1 73.94 184 LEU B CA 1
ATOM 2932 C C . LEU B 1 184 ? 9.773 3.408 -21.5 1 73.94 184 LEU B C 1
ATOM 2934 O O . LEU B 1 184 ? 9.891 3.277 -22.719 1 73.94 184 LEU B O 1
ATOM 2938 N N . ARG B 1 185 ? 10.719 3.514 -20.703 1 74.75 185 ARG B N 1
ATOM 2939 C CA . ARG B 1 185 ? 12.078 3.613 -21.219 1 74.75 185 ARG B CA 1
ATOM 2940 C C . ARG B 1 185 ? 12.57 2.264 -21.734 1 74.75 185 ARG B C 1
ATOM 2942 O O . ARG B 1 185 ? 13.422 2.203 -22.625 1 74.75 185 ARG B O 1
ATOM 2949 N N . ASP B 1 186 ? 12.078 1.226 -21.156 1 68.69 186 ASP B N 1
ATOM 2950 C CA . ASP B 1 186 ? 12.469 -0.125 -21.562 1 68.69 186 ASP B CA 1
ATOM 2951 C C . ASP B 1 186 ? 11.781 -0.538 -22.859 1 68.69 186 ASP B C 1
ATOM 2953 O O . ASP B 1 186 ? 12.195 -1.506 -23.5 1 68.69 186 ASP B O 1
ATOM 2957 N N . LEU B 1 187 ? 10.633 0.096 -23.078 1 60.53 187 LEU B N 1
ATOM 2958 C CA . LEU B 1 187 ? 9.898 -0.242 -24.297 1 60.53 187 LEU B CA 1
ATOM 2959 C C . LEU B 1 187 ? 10.523 0.432 -25.516 1 60.53 187 LEU B C 1
ATOM 2961 O O . LEU B 1 187 ? 10.602 -0.169 -26.578 1 60.53 187 LEU B O 1
#

=== Feature glossary ===
A reading guide for the features in this record.

Start from the sequence.

  · This is the polypeptide sequence — one letter per residue, N-terminus first. Length ranges from a few dozen residues for small domains to over a thousand for large multi-domain proteins.

Fold it, and you get atomic coordinates and the backbone conformation that goes with them.

  · Structure coordinates are given as an mmCIF _atom_site loop: one row per atom with element, residue name, chain id, sequence number, and x/y/z position in Å. Only the four main-chain atoms per residue are included here; side chains are omitted to keep the record compact.

  · Backbone dihedral angles. Every residue except chain termini has a φ (preceding-C → N → Cα → C) and a ψ (N → Cα → C → next-N). They are reported in degrees following the IUPAC sign convention. Secondary structure is essentially a statement about which (φ, ψ) basin each residue occupies.

  · The SS8 string is DSSP's per-residue secondary-structure call. α-helix (H) means an i→i+4 H-bond ladder; β-strand (E) means the residue participates in a β-sheet; 3₁₀ (G) and π (I) are tighter and wider helices; T/S are turns/bends; '-' is loop.

  · SS3 is a coarse helix/strand/coil call (letters a/b/c) made by the P-SEA algorithm from inter-Cα distances and dihedrals. It is less detailed than DSSP but needs only Cα positions.

Summarize the fold with a handful of shape descriptors and a per-residue structural alphabet.

  · Radius of gyration (Rg) is the root-mean-square distance of Cα atoms from their centroid — a single number for overall size and compactness. A globular domain of N residues has Rg ≈ 2.2·N^0.38 Å; an extended or disordered chain has a much larger Rg. The Cα contact count is the number of residue pairs whose Cα atoms are within 8 Å and are more than four positions apart in sequence — a standard proxy for tertiary packing density. The bounding box is the smallest axis-aligned box enclosing all Cα atoms.

  · The Foldseek 3Di string encodes local tertiary geometry as a 20-letter alphabet — one character per residue — derived from the relative positions of nearby Cα atoms. Unlike the amino-acid sequence, 3Di is a direct function of the 3D structure, so two proteins with the same fold have similar 3Di strings even at low sequence identity.

  · Solvent-accessible surface area (SASA) is the area in Å² traced out by the centre of a 1.4 Å probe sphere (a water molecule) rolled over the protein's van der Waals surface (Shrake–Rupley / Lee–Richards construction). Buried residues have near-zero SASA; fully exposed residues can exceed 200 Å². The total SASA scales roughly with the number of surface residues.

Ask how reliable the model is.

  · pLDDT (predicted Local Distance Difference Test) is AlphaFold's per-residue confidence score, ranging from 0 to 100. Values above 90 indicate high confidence (typically well-packed cores); 70–90 is confident; 50–70 low confidence; below 50 usually means the region is disordered or the prediction is unreliable there. AlphaFold stores pLDDT in the mmCIF B-factor column.

  · B-factor (Debye–Waller factor) reflects atomic displacement in the crystal lattice. It is an experimental observable (units Å²), not a prediction; low values mean the atom is pinned down, high values mean it moves or is heterogeneous across the crystal.

  · Predicted Aligned Error (PAE) is an AlphaFold confidence matrix: entry (i, j) is the expected error in the position of residue j, in ångströms, when the prediction is superimposed on the true structure at residue i. Low PAE within a block of residues means that block is internally rigid and well-predicted; high PAE between two blocks means their relative placement is uncertain even if each block individually is confident.

Place it in context: what it resembles, what it is annotated as, and how it looks.

  · Nearest PDB neighbors are the top structural matches found by Foldseek when searching this structure against the entire Protein Data Bank. Each hit reports a TM-score (0 to 1; >0.5 almost always implies the same fold) and an E-value. These are *structural* homologs — they may share no detectable sequence similarity.

  · Functional annotations link the protein to curated databases. InterPro entries identify conserved domains and families by matching the sequence against member-database signatures (Pfam, PROSITE, CDD, …). Gene Ontology (GO) terms describe molecular function, biological process, and cellular component in a controlled vocabulary. CATH places the structure in a hierarchical fold classification (Class/Architecture/Topology/Homologous-superfamily). The organism is the source species.

  · Three diagnostic plots accompany the record. The Cα contact map visualizes the tertiary structure as a 2D adjacency matrix (8 Å cutoff, sequence-local contacts suppressed). The Ramachandran plot shows the distribution of backbone (φ, ψ) torsions, with points in the α and β basins reflecting secondary structure content. The PAE plot shows AlphaFold's inter-residue confidence as a color matrix.

  · Six rendered views show the 3D structure from the faces of a cube — i.e. along ±x, ±y, ±z. Rendering representation is drawn randomly per protein from cartoon (secondary-structure ribbons), sticks (backbone bonds), or molecular surface; coloring is either N→C rainbow (blue at the N-terminus through red at the C-terminus) or one color per chain.